Protein 5UCV (pdb70)

Secondary structure (DSSP, 8-state):
--STT-EEEEEESSGGG----SSEEEEEEBTTSSHHHHHHHHHT---EEEEE-TTS-EEEEPPPB--TTS-HHHHHHHHHHHHHHHHH-TTEEEEEEEEETTS---HHHHHHHHHHHTT---EEEEEE-GGGS-HHHHHHHHHHHHHHHGGGGGTS-EEEEE-BTTTTBSHHHHHHHHHHHHHHTT-/-TGGG-EEEEEES-GGG----SSEEEEEES-HHHHHHHHHHHH----EEEEE-GGG-EEEEPPP-SBTTB-GGGHHHHHHHHHHHHHH-TTEEEEEEEEETTS-S-HHHHHHHHHHHTT---EEEEEE-GGGS-HHHHHHHHHHHHHHHGGGGGT--EEEEE-BTTTTBSHHHHHHHHHHHHHHH-

Nearest PDB structures (foldseek):
  5ucv-assembly1_A  TM=1.005E+00  e=4.279E-42  Neisseria gonorrhoeae NCCP11945
  5ucv-assembly1_B  TM=9.666E-01  e=2.205E-35  Neisseria gonorrhoeae NCCP11945
  7szs-assembly1_A  TM=9.518E-01  e=2.396E-22  Klebsiella pneumoniae subsp. pneumoniae HS11286
  7szs-assembly1_B  TM=9.520E-01  e=2.396E-22  Klebsiella pneumoniae subsp. pneumoniae HS11286
  1svi-assembly1_A  TM=8.966E-01  e=8.972E-16  Bacillus subtilis

Solvent-accessible surface area: 17268 Å² total; per-residue (Å²): 104,26,0,43,83,16,56,118,110,41,51,14,78,114,50,101,83,36,31,138,9,88,37,0,0,0,0,0,0,93,41,127,3,17,22,75,58,0,7,69,23,8,6,93,101,90,84,1,29,0,33,67,2,88,71,33,6,17,0,0,20,0,18,26,6,13,25,96,105,58,87,69,78,67,83,57,121,37,12,108,20,2,0,67,4,0,121,110,38,190,27,4,6,0,0,3,0,0,3,15,1,87,95,32,15,66,54,26,3,8,92,0,0,49,33,1,42,114,51,38,98,27,0,0,0,0,0,4,40,0,50,116,30,62,151,121,92,10,111,113,22,40,39,29,2,113,57,16,3,33,20,8,68,116,52,6,122,34,39,18,7,26,0,0,20,124,136,131,56,23,46,106,58,2,14,158,27,1,14,56,25,6,111,81,40,132,88,94,40,1,68,99,19,50,119,120,47,60,20,94,116,26,101,91,33,52,135,8,85,36,0,0,0,0,0,1,86,42,26,73,10,3,48,49,0,6,96,11,7,28,173,137,50,71,2,37,0,31,70,8,68,119,34,9,22,0,0,12,0,8,0,0,2,151,67,44,16,97,95,104,75,40,77,106,24,5,32,67,0,0,50,11,0,20,67,39,191,25,5,5,0,0,3,0,8,6,33,1,96,102,36,21,94,66,19,2,66,35,0,0,34,0,0,29,15,45,23,97,27,0,0,0,0,0,8,72,0,42,128,30,60,146,120,90,6,111,124,20,40,61,100,2,99,164,112,8,57,95,26,81,90,102,7,127,32,34,12,5,23,1,0,24,134,142,125,49,22,51,111,54,2,15,154,24,0,13,58,26,7,110,91,47,103

CATH classification: 3.40.50.300

Foldseek 3Di:
DFQEQWAWDDKAADPVPDDPFQAEAEEEEAPPLCRVLVSCLLHVHCIKTWTQTPVRGIYIYHHHAPDVVDDPVVRVVSLVVLLCCLQDVPRHQEYEYRGALVDPDDPSSVSNCVSNLVVLHEYEYENEPLVVDDPVSSVVSVVVVCVVCVVSVVRHHYHYDYQYSVVSPPNVVVCVVVVVSVVVVVD/DFLLQWAWDDWDADPVPDDDFQAEAEEEEQDPVQSVLQSCLLNCLDTWTWIATPPRYIYIYHFYLHPPSHDPVCSVVVLVRLLQCLQDVPRHQEYEYEAALVDPDDPSSVSSCVSNLVVLHEYEYENEPLVVDDPVSSVVSLVVVVVVCVVSVVRYHYHYDYQYSVVSPDNVVVCVVVVVRVVVVD

InterPro domains:
  IPR006073 GTP binding domain [PF01926] (25-143)
  IPR019987 GTP-binding protein, ribosome biogenesis, YsxC [MF_00321] (12-196)
  IPR019987 GTP-binding protein, ribosome biogenesis, YsxC [TIGR03598] (7-191)
  IPR027417 P-loop containing nucleoside triphosphate hydrolase [G3DSA:3.40.50.300] (1-209)
  IPR027417 P-loop containing nucleoside triphosphate hydrolase [SSF52540] (2-194)
  IPR030393 EngB-type guanine nucleotide-binding (G) domain [PS51706] (22-198)
  IPR030393 EngB-type guanine nucleotide-binding (G) domain [cd01876] (25-196)

Radius of gyration: 23.29 Å; Cα contacts (8 Å, |Δi|>4): 694; chains: 2; bounding box: 54×40×67 Å

Sequence (373 aa):
NLFQNAKFFTTVNHLKDLPDTPLEIAFVGRRSNAGKSSAINTLTNHQHINFFELQNGNFMVDLPGYGYAQVPEAVRAHWVNLLLGDYLRHRKQLIGLVLIMDARHPLKELDIRMLDFFHTTGRPVHILLSKADKLSKNEQIKTLLSSQVKKLLKPYSDRQNNISVQLFSSLKKQGIDEANRTVGSWFDAADANLFQNAKFFTTVNHLKDLPDTPLEIAFVGRSSNAGKSSAINTLTNTQHINFFELQNGNFMMVDLPGYGYAQVPEAVRAHWVNLLGDYLRHRKQLIGLVLIMDARHPLKELDIIRMLDFFHTTGRPVHILLSKADKLSKNEQIKTLSSQVKKKLLKPYSDRQNISVQLFSSLKKQGIDEANRTVGSWFDAAD

Organism: Neisseria gonorrhoeae (strain NCCP11945) (NCBI:txid521006)

Structure (mmCIF, N/CA/C/O backbone):
data_5UCV
#
_entry.id   5UCV
#
_cell.length_a   52.110
_cell.length_b   68.440
_cell.length_c   126.890
_cell.angle_alpha   90.000
_cell.angle_beta   90.000
_cell.angle_gamma   90.000
#
_symmetry.space_group_name_H-M   'P 21 21 21'
#
loop_
_entity.id
_entity.type
_entity.pdbx_description
1 polymer 'Probable GTP-binding protein EngB'
2 non-polymer 'ACETATE ION'
3 non-polymer "GUANOSINE-5'-DIPHOSPHATE"
4 non-polymer 'CHLORIDE ION'
5 non-polymer 'PHOSPHATE ION'
6 non-polymer GLYCEROL
7 water water
#
loop_
_atom_site.group_PDB
_atom_site.id
_atom_site.type_symbol
_atom_site.label_atom_id
_atom_site.label_alt_id
_atom_site.label_comp_id
_atom_site.label_asym_id
_atom_site.label_entity_id
_atom_site.label_seq_id
_atom_site.pdbx_PDB_ins_code
_atom_site.Cartn_x
_atom_site.Cartn_y
_atom_site.Cartn_z
_atom_site.occupancy
_atom_site.B_iso_or_equiv
_atom_site.auth_seq_id
_atom_site.auth_comp_id
_atom_site.auth_asym_id
_atom_site.auth_atom_id
_atom_site.pdbx_PDB_model_num
ATOM 1 N N . ASN A 1 10 ? -2.995 -12.771 3.795 1.00 43.91 2 ASN A N 1
ATOM 2 C CA . ASN A 1 10 ? -3.239 -12.084 5.056 1.00 40.50 2 ASN A CA 1
ATOM 3 C C . ASN A 1 10 ? -3.404 -10.592 4.803 1.00 39.36 2 ASN A C 1
ATOM 4 O O . ASN A 1 10 ? -2.549 -9.962 4.177 1.00 35.70 2 ASN A O 1
ATOM 6 N N . LEU A 1 11 ? -4.510 -10.037 5.303 1.00 36.57 3 LEU A N 1
ATOM 7 C CA . LEU A 1 11 ? -4.815 -8.632 5.053 1.00 32.59 3 LEU A CA 1
ATOM 8 C C . LEU A 1 11 ? -3.674 -7.717 5.486 1.00 30.27 3 LEU A C 1
ATOM 9 O O . LEU A 1 11 ? -3.287 -6.804 4.749 1.00 27.77 3 LEU A O 1
ATOM 14 N N . PHE A 1 12 ? -3.115 -7.949 6.672 1.00 25.51 4 PHE A N 1
ATOM 15 C CA . PHE A 1 12 ? -2.173 -7.006 7.259 1.00 26.68 4 PHE A CA 1
ATOM 16 C C . PHE A 1 12 ? -0.727 -7.228 6.845 1.00 26.47 4 PHE A C 1
ATOM 17 O O . PHE A 1 12 ? 0.087 -6.309 6.999 1.00 26.51 4 PHE A O 1
ATOM 25 N N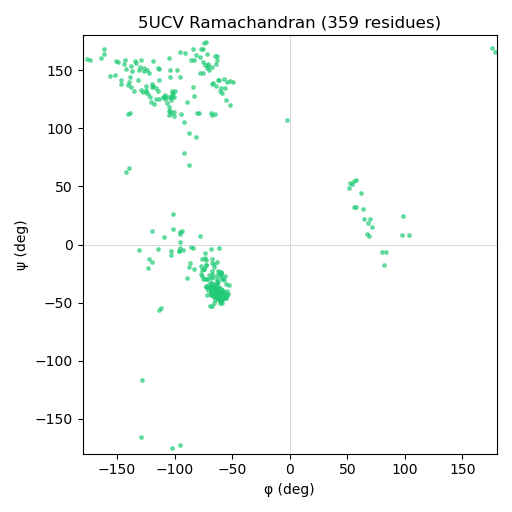 . GLN A 1 13 ? -0.384 -8.410 6.343 1.00 28.95 5 GLN A N 1
ATOM 26 C CA . GLN A 1 13 ? 1.007 -8.708 6.029 1.00 33.40 5 GLN A CA 1
ATOM 27 C C . GLN A 1 13 ? 1.575 -7.678 5.057 1.00 33.99 5 GLN A C 1
ATOM 28 O O . GLN A 1 13 ? 0.931 -7.313 4.069 1.00 32.87 5 GLN A O 1
ATOM 30 N N . ASN A 1 14 ? 2.781 -7.199 5.357 1.00 32.23 6 ASN A N 1
ATOM 31 C CA . ASN A 1 14 ? 3.545 -6.317 4.476 1.00 28.60 6 ASN A CA 1
ATOM 32 C C . ASN A 1 14 ? 2.860 -4.971 4.257 1.00 29.01 6 ASN A C 1
ATOM 33 O O . ASN A 1 14 ? 3.121 -4.303 3.255 1.00 36.62 6 ASN A O 1
ATOM 35 N N . ALA A 1 15 ? 1.974 -4.564 5.163 1.00 28.26 7 ALA A N 1
ATOM 36 C CA . ALA A 1 15 ? 1.485 -3.189 5.136 1.00 25.51 7 ALA A CA 1
ATOM 37 C C . ALA A 1 15 ? 2.665 -2.227 5.229 1.00 32.69 7 ALA A C 1
ATOM 38 O O . ALA A 1 15 ? 3.648 -2.494 5.925 1.00 37.18 7 ALA A O 1
ATOM 40 N N . LYS A 1 16 ? 2.585 -1.110 4.510 1.00 34.67 8 LYS A N 1
ATOM 41 C CA . LYS A 1 16 ? 3.699 -0.174 4.432 1.00 27.01 8 LYS A CA 1
ATOM 42 C C . LYS A 1 16 ? 3.285 1.185 4.981 1.00 31.17 8 LYS A C 1
ATOM 43 O O . LYS A 1 16 ? 2.186 1.674 4.693 1.00 26.81 8 LYS A O 1
ATOM 45 N N . PHE A 1 17 ? 4.166 1.786 5.784 1.00 28.51 9 PHE A N 1
ATOM 46 C CA . PHE A 1 17 ? 3.908 3.126 6.300 1.00 29.25 9 PHE A CA 1
ATOM 47 C C . PHE A 1 17 ? 3.754 4.110 5.152 1.00 26.85 9 PHE A C 1
ATOM 48 O O . PHE A 1 17 ? 4.557 4.124 4.215 1.00 24.70 9 PHE A O 1
ATOM 56 N N . PHE A 1 18 ? 2.726 4.953 5.237 1.00 25.36 10 PHE A N 1
ATOM 57 C CA . PHE A 1 18 ? 2.428 5.910 4.182 1.00 23.88 10 PHE A CA 1
ATOM 58 C C . PHE A 1 18 ? 2.637 7.349 4.641 1.00 25.73 10 PHE A C 1
ATOM 59 O O . PHE A 1 18 ? 3.436 8.070 4.034 1.00 25.31 10 PHE A O 1
ATOM 67 N N . THR A 1 19 ? 1.975 7.787 5.715 1.00 22.96 11 THR A N 1
ATOM 68 C CA . THR A 1 19 ? 2.162 9.167 6.150 1.00 28.69 11 THR A CA 1
ATOM 69 C C . THR A 1 19 ? 1.723 9.338 7.599 1.00 28.46 11 THR A C 1
ATOM 70 O O . THR A 1 19 ? 1.011 8.501 8.158 1.00 25.85 11 THR A O 1
ATOM 74 N N . THR A 1 20 ? 2.155 10.452 8.195 1.00 27.82 12 THR A N 1
ATOM 75 C CA . THR A 1 20 ? 1.814 10.803 9.571 1.00 27.78 12 THR A CA 1
ATOM 76 C C . THR A 1 20 ? 1.193 12.190 9.579 1.00 29.93 12 THR A C 1
ATOM 77 O O . THR A 1 20 ? 1.725 13.107 8.949 1.00 30.51 12 THR A O 1
ATOM 81 N N . VAL A 1 21 ? 0.070 12.349 10.280 1.00 28.16 13 VAL A N 1
ATOM 82 C CA . VAL A 1 21 ? -0.597 13.642 10.374 1.00 33.73 13 VAL A CA 1
ATOM 83 C C . VAL A 1 21 ? -0.906 13.954 11.833 1.00 33.83 13 VAL A C 1
ATOM 84 O O . VAL A 1 21 ? -1.129 13.056 12.651 1.00 30.97 13 VAL A O 1
ATOM 88 N N . ASN A 1 22 ? -0.918 15.249 12.155 1.00 32.51 14 ASN A N 1
ATOM 89 C CA . ASN A 1 22 ? -1.168 15.713 13.514 1.00 38.76 14 ASN A CA 1
ATOM 90 C C . ASN A 1 22 ? -2.467 16.494 13.647 1.00 42.24 14 ASN A C 1
ATOM 91 O O . ASN A 1 22 ? -2.819 16.903 14.759 1.00 44.19 14 ASN A O 1
ATOM 96 N N . HIS A 1 23 ? -3.175 16.729 12.547 1.00 41.37 15 HIS A N 1
ATOM 97 C CA . HIS A 1 23 ? -4.405 17.504 12.544 1.00 41.60 15 HIS A CA 1
ATOM 98 C C . HIS A 1 23 ? -5.407 16.816 11.633 1.00 41.82 15 HIS A C 1
ATOM 99 O O . HIS A 1 23 ? -5.034 16.266 10.595 1.00 43.05 15 HIS A O 1
ATOM 106 N N . LEU A 1 24 ? -6.688 16.869 12.012 1.00 33.36 16 LEU A N 1
ATOM 107 C CA . LEU A 1 24 ? -7.706 16.215 11.190 1.00 33.90 16 LEU A CA 1
ATOM 108 C C . LEU A 1 24 ? -7.876 16.913 9.845 1.00 33.64 16 LEU A C 1
ATOM 109 O O . LEU A 1 24 ? -8.288 16.277 8.864 1.00 33.64 16 LEU A O 1
ATOM 114 N N . LYS A 1 25 ? -7.541 18.204 9.774 1.00 29.94 17 LYS A N 1
ATOM 115 C CA . LYS A 1 25 ? -7.637 18.937 8.516 1.00 34.91 17 LYS A CA 1
ATOM 116 C C . LYS A 1 25 ? -6.724 18.362 7.438 1.00 31.33 17 LYS A C 1
ATOM 117 O O . LYS A 1 25 ? -6.984 18.561 6.245 1.00 35.46 17 LYS A O 1
ATOM 119 N N . ASP A 1 26 ? -5.670 17.652 7.827 1.00 27.68 18 ASP A N 1
ATOM 120 C CA . ASP A 1 26 ? -4.649 17.184 6.900 1.00 34.36 18 ASP A CA 1
ATOM 121 C C . ASP A 1 26 ? -4.801 15.720 6.531 1.00 28.94 18 ASP A C 1
ATOM 122 O O . ASP A 1 26 ? -3.860 15.137 5.989 1.00 30.36 18 ASP A O 1
ATOM 127 N N . LEU A 1 27 ? -5.940 15.105 6.839 1.00 25.53 19 LEU A N 1
ATOM 128 C CA . LEU A 1 27 ? -6.126 13.693 6.535 1.00 20.16 19 LEU A CA 1
ATOM 129 C C . LEU A 1 27 ? -6.096 13.460 5.026 1.00 18.97 19 LEU A C 1
ATOM 130 O O . LEU A 1 27 ? -6.697 14.222 4.266 1.00 21.78 19 LEU A O 1
ATOM 135 N N . PRO A 1 28 ? -5.405 12.424 4.562 1.00 19.41 20 PRO A N 1
ATOM 136 C CA . PRO A 1 28 ? -5.458 12.078 3.138 1.00 20.36 20 PRO A CA 1
ATOM 137 C C . PRO A 1 28 ? -6.838 11.579 2.740 1.00 19.32 20 PRO A C 1
ATOM 138 O O . PRO A 1 28 ? -7.578 11.010 3.545 1.00 19.45 20 PRO A O 1
ATOM 142 N N . ASP A 1 29 ? -7.168 11.767 1.465 1.00 19.26 21 ASP A N 1
ATOM 143 C CA . ASP A 1 29 ? -8.473 11.363 0.943 1.00 19.13 21 ASP A CA 1
ATOM 144 C C . ASP A 1 29 ? -8.424 9.903 0.472 1.00 18.73 21 ASP A C 1
ATOM 145 O O . ASP A 1 29 ? -8.522 9.593 -0.714 1.00 22.95 21 ASP A O 1
ATOM 150 N N . THR A 1 30 ? -8.281 8.996 1.446 1.00 17.51 22 THR A N 1
ATOM 151 C CA . THR A 1 30 ? -8.116 7.578 1.155 1.00 17.33 22 THR A CA 1
ATOM 152 C C . THR A 1 30 ? -9.420 6.967 0.632 1.00 19.43 22 THR A C 1
ATOM 153 O O . THR A 1 30 ? -10.509 7.443 0.956 1.00 19.03 22 THR A O 1
ATOM 157 N N . PRO A 1 31 ? -9.335 5.885 -0.166 1.00 19.29 23 PRO A N 1
ATOM 158 C CA . PRO A 1 31 ? -10.558 5.230 -0.669 1.00 21.70 23 PRO A CA 1
ATOM 159 C C . PRO A 1 31 ? -11.400 4.589 0.424 1.00 21.05 23 PRO A C 1
ATOM 160 O O . PRO A 1 31 ? -12.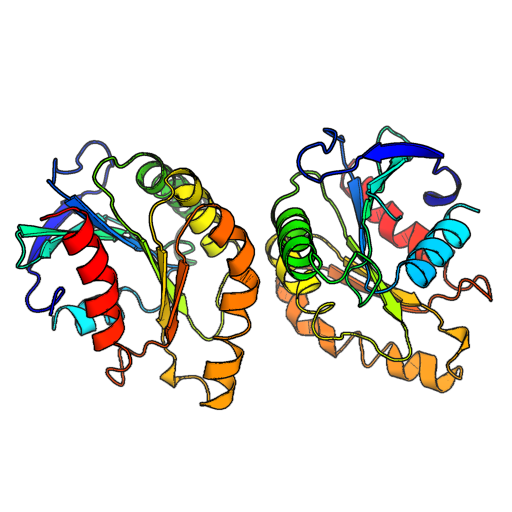613 4.808 0.504 1.00 19.19 23 PRO A O 1
ATOM 164 N N . LEU A 1 32 ? -10.748 3.778 1.256 1.00 17.02 24 LEU A N 1
ATOM 165 C CA . LEU A 1 32 ? -11.361 3.029 2.345 1.00 19.94 24 LEU A CA 1
ATOM 166 C C . LEU A 1 32 ? -10.289 2.839 3.402 1.00 17.01 24 LEU A C 1
ATOM 167 O O . LEU A 1 32 ? -9.108 2.704 3.070 1.00 15.41 24 LEU A O 1
ATOM 172 N N . GLU A 1 33 ? -10.696 2.839 4.672 1.00 14.08 25 GLU A N 1
ATOM 173 C CA . GLU A 1 33 ? -9.738 2.583 5.734 1.00 15.61 25 GLU A CA 1
ATOM 174 C C . GLU A 1 33 ? -10.431 1.934 6.927 1.00 14.05 25 GLU A C 1
ATOM 175 O O . GLU A 1 33 ? -11.655 2.007 7.092 1.00 12.79 25 GLU A O 1
ATOM 181 N N . ILE A 1 34 ? -9.622 1.260 7.740 1.00 12.22 26 ILE A N 1
ATOM 182 C CA . ILE A 1 34 ? -10.028 0.802 9.059 1.00 13.79 26 ILE A CA 1
ATOM 183 C C . ILE A 1 34 ? -9.098 1.483 10.050 1.00 14.11 26 ILE A C 1
ATOM 184 O O . ILE A 1 34 ? -8.001 1.918 9.701 1.00 12.60 26 ILE A O 1
ATOM 189 N N . ALA A 1 35 ? -9.544 1.589 11.292 1.00 10.60 27 ALA A N 1
ATOM 190 C CA . ALA A 1 35 ? -8.779 2.305 12.303 1.00 11.21 27 ALA A CA 1
ATOM 191 C C . ALA A 1 35 ? -8.481 1.381 13.473 1.00 11.28 27 ALA A C 1
ATOM 192 O O . ALA A 1 35 ? -9.269 0.478 13.771 1.00 10.19 27 ALA A O 1
ATOM 194 N N . PHE A 1 36 ? -7.320 1.601 14.103 1.00 11.78 28 PHE A N 1
ATOM 195 C CA . PHE A 1 36 ? -6.905 0.959 15.354 1.00 12.85 28 PHE A CA 1
ATOM 196 C C . PHE A 1 36 ? -6.920 2.001 16.460 1.00 12.39 28 PHE A C 1
ATOM 197 O O . PHE A 1 36 ? -6.280 3.053 16.324 1.00 14.91 28 PHE A O 1
ATOM 205 N N . VAL A 1 37 ? -7.621 1.717 17.558 1.00 15.09 29 VAL A N 1
ATOM 206 C CA . VAL A 1 37 ? -7.615 2.610 18.713 1.00 12.47 29 VAL A CA 1
ATOM 207 C C . VAL A 1 37 ? -7.404 1.786 19.971 1.00 12.28 29 VAL A C 1
ATOM 208 O O . VAL A 1 37 ? -7.693 0.586 20.020 1.00 11.17 29 VAL A O 1
ATOM 212 N N . GLY A 1 38 ? -6.898 2.445 21.003 1.00 12.20 30 GLY A N 1
ATOM 213 C CA . GLY A 1 38 ? -6.819 1.790 22.290 1.00 12.74 30 GLY A CA 1
ATOM 214 C C . GLY A 1 38 ? -6.186 2.702 23.309 1.00 14.99 30 GLY A C 1
ATOM 215 O O . GLY A 1 38 ? -5.590 3.730 22.975 1.00 14.48 30 GLY A O 1
ATOM 216 N N . ARG A 1 39 ? -6.340 2.312 24.568 1.00 14.65 31 ARG A N 1
ATOM 217 C CA A ARG A 1 39 ? -5.717 3.047 25.658 0.55 16.19 31 ARG A CA 1
ATOM 218 C CA B ARG A 1 39 ? -5.717 3.035 25.666 0.45 16.19 31 ARG A CA 1
ATOM 219 C C . ARG A 1 39 ? -4.201 2.922 25.561 1.00 22.86 31 ARG A C 1
ATOM 220 O O . ARG A 1 39 ? -3.663 1.921 25.067 1.00 18.56 31 ARG A O 1
ATOM 235 N N . SER A 1 40 ? -3.505 3.963 26.012 1.00 19.00 32 SER A N 1
ATOM 236 C CA . SER A 1 40 ? -2.055 3.876 26.067 1.00 21.37 32 SER A CA 1
ATOM 237 C C . SER A 1 40 ? -1.647 2.643 26.862 1.00 20.02 32 SER A C 1
ATOM 238 O O . SER A 1 40 ? -2.281 2.291 27.860 1.00 23.90 32 SER A O 1
ATOM 241 N N . ASN A 1 41 ? -0.614 1.958 26.376 1.00 26.08 33 ASN A N 1
ATOM 242 C CA . ASN A 1 41 ? -0.079 0.741 26.981 1.00 27.59 33 ASN A CA 1
ATOM 243 C C . ASN A 1 41 ? -1.035 -0.447 26.890 1.00 20.93 33 ASN A C 1
ATOM 244 O O . ASN A 1 41 ? -0.868 -1.424 27.622 1.00 28.13 33 ASN A O 1
ATOM 249 N N . ALA A 1 42 ? -2.031 -0.398 25.995 1.00 18.50 34 ALA A N 1
ATOM 250 C CA . ALA A 1 42 ? -2.853 -1.577 25.737 1.00 22.51 34 ALA A CA 1
ATOM 251 C C . ALA A 1 42 ? -2.105 -2.640 24.944 1.00 21.93 34 ALA A C 1
ATOM 252 O O . ALA A 1 42 ? -2.535 -3.796 24.938 1.00 25.41 34 ALA A O 1
ATOM 254 N N . GLY A 1 43 ? -1.002 -2.278 24.296 1.00 18.80 35 GLY A N 1
ATOM 255 C CA . GLY A 1 43 ? -0.322 -3.157 23.362 1.00 20.72 35 GLY A CA 1
ATOM 256 C C . GLY A 1 43 ? -0.647 -2.911 21.901 1.00 21.52 35 GLY A C 1
ATOM 257 O O . GLY A 1 43 ? -0.485 -3.825 21.087 1.00 19.56 35 GLY A O 1
ATOM 258 N N . LYS A 1 44 ? -1.078 -1.702 21.537 1.00 16.81 36 LYS A N 1
ATOM 259 C CA . LYS A 1 44 ? -1.512 -1.464 20.163 1.00 14.85 36 LYS A CA 1
ATOM 260 C C . LYS A 1 44 ? -0.334 -1.450 19.191 1.00 16.60 36 LYS A C 1
ATOM 261 O O . LYS A 1 44 ? -0.423 -2.005 18.087 1.00 18.09 36 LYS A O 1
ATOM 267 N N . SER A 1 45 ? 0.767 -0.798 19.564 1.00 17.90 37 SER A N 1
ATOM 268 C CA . SER A 1 45 ? 1.936 -0.778 18.689 1.00 19.59 37 SER A CA 1
ATOM 269 C C . SER A 1 45 ? 2.477 -2.188 18.472 1.00 23.53 37 SER A C 1
ATOM 270 O O . SER A 1 45 ? 2.818 -2.571 17.343 1.00 19.91 37 SER A O 1
ATOM 273 N N . SER A 1 46 ? 2.556 -2.973 19.543 1.00 19.90 38 SER A N 1
ATOM 274 C CA . SER A 1 46 ? 3.015 -4.352 19.414 1.00 22.91 38 SER A CA 1
ATOM 275 C C . SER A 1 46 ? 2.081 -5.160 18.524 1.00 20.02 38 SER A C 1
ATOM 276 O O . SER A 1 46 ? 2.539 -5.949 17.690 1.00 23.65 38 SER A O 1
ATOM 279 N N . ALA A 1 47 ? 0.764 -4.978 18.691 1.00 19.68 39 ALA A N 1
ATOM 280 C CA . ALA A 1 47 ? -0.203 -5.704 17.873 1.00 18.24 39 ALA A CA 1
ATOM 281 C C . ALA A 1 47 ? -0.050 -5.362 16.393 1.00 19.50 39 ALA A C 1
ATOM 282 O O . ALA A 1 47 ? -0.087 -6.253 15.536 1.00 21.21 39 ALA A O 1
ATOM 284 N N . ILE A 1 48 ? 0.118 -4.076 16.072 1.00 17.66 40 ILE A N 1
ATOM 285 C CA . ILE A 1 48 ? 0.319 -3.686 14.677 1.00 19.60 40 ILE A CA 1
ATOM 286 C C . ILE A 1 48 ? 1.608 -4.288 14.129 1.00 25.37 40 ILE A C 1
ATOM 287 O O . ILE A 1 48 ? 1.639 -4.802 13.002 1.00 23.36 40 ILE A O 1
ATOM 292 N N . ASN A 1 49 ? 2.688 -4.248 14.912 1.00 19.82 41 ASN A N 1
ATOM 293 C CA . ASN A 1 49 ? 3.938 -4.838 14.438 1.00 26.13 41 ASN A CA 1
ATOM 294 C C . ASN A 1 49 ? 3.767 -6.329 14.186 1.00 23.69 41 ASN A C 1
ATOM 295 O O . ASN A 1 49 ? 4.275 -6.866 13.195 1.00 26.89 41 ASN A O 1
ATOM 300 N N . THR A 1 50 ? 3.030 -7.006 15.066 1.00 24.45 42 THR A N 1
ATOM 301 C CA . THR A 1 50 ? 2.801 -8.440 14.914 1.00 26.30 42 THR A CA 1
ATOM 302 C C . THR A 1 50 ? 1.997 -8.733 13.654 1.00 26.23 42 THR A C 1
ATOM 303 O O . THR A 1 50 ? 2.373 -9.591 12.844 1.00 29.94 42 THR A O 1
ATOM 307 N N . LEU A 1 51 ? 0.909 -7.994 13.454 1.00 23.39 43 LEU A N 1
ATOM 308 C CA . LEU A 1 51 ? 0.031 -8.205 12.307 1.00 20.72 43 LEU A CA 1
ATOM 309 C C . LEU A 1 51 ? 0.728 -7.877 10.993 1.00 21.77 43 LEU A C 1
ATOM 310 O O . LEU A 1 51 ? 0.542 -8.581 9.995 1.00 28.25 43 LEU A O 1
ATOM 315 N N . THR A 1 52 ? 1.523 -6.813 10.965 1.00 22.82 44 THR A N 1
ATOM 316 C CA . THR A 1 52 ? 2.151 -6.376 9.725 1.00 24.88 44 THR A CA 1
ATOM 317 C C . THR A 1 52 ? 3.539 -6.963 9.517 1.00 37.95 44 THR A C 1
ATOM 318 O O . THR A 1 52 ? 4.125 -6.742 8.454 1.00 44.32 44 THR A O 1
ATOM 322 N N . ASN A 1 53 ? 4.066 -7.702 10.497 1.00 43.60 45 ASN A N 1
ATOM 323 C CA . ASN A 1 53 ? 5.428 -8.245 10.454 1.00 49.18 45 ASN A CA 1
ATOM 324 C C . ASN A 1 53 ? 6.469 -7.129 10.380 1.00 54.56 45 ASN A C 1
ATOM 325 O O . ASN A 1 53 ? 7.432 -7.202 9.614 1.00 58.62 45 ASN A O 1
ATOM 327 N N . HIS A 1 54 ? 6.278 -6.091 11.190 1.00 56.72 46 HIS A N 1
ATOM 328 C CA . HIS A 1 54 ? 7.199 -4.957 11.237 1.00 64.60 46 HIS A CA 1
ATOM 329 C C . HIS A 1 54 ? 7.642 -4.667 12.672 1.00 70.57 46 HIS A C 1
ATOM 330 O O . HIS A 1 54 ? 8.758 -4.198 12.910 1.00 76.71 46 HIS A O 1
ATOM 332 N N . GLN A 1 68 ? 1.963 13.445 20.030 1.00 60.18 60 GLN A N 1
ATOM 333 C CA . GLN A 1 68 ? 1.074 12.411 19.508 1.00 51.66 60 GLN A CA 1
ATOM 334 C C . GLN A 1 68 ? 0.699 12.703 18.058 1.00 51.94 60 GLN A C 1
ATOM 335 O O . GLN A 1 68 ? 0.634 1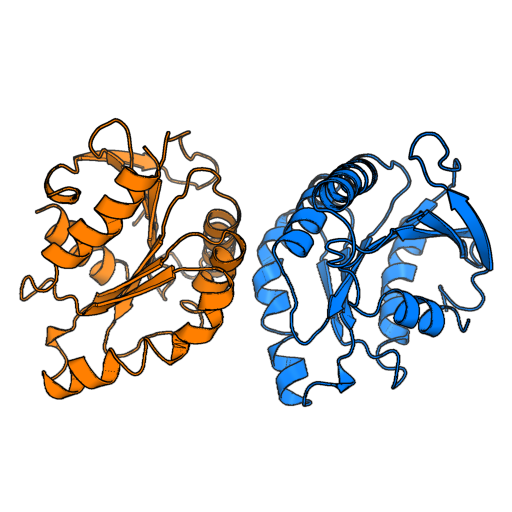3.861 17.648 1.00 52.48 60 GLN A O 1
ATOM 337 N N . HIS A 1 69 ? 0.452 11.650 17.283 1.00 51.61 61 HIS A N 1
ATOM 338 C CA . HIS A 1 69 ? 0.146 11.815 15.868 1.00 49.86 61 HIS A CA 1
ATOM 339 C C . HIS A 1 69 ? -0.527 10.554 15.338 1.00 41.29 61 HIS A C 1
ATOM 340 O O . HIS A 1 69 ? -0.546 9.505 15.989 1.00 34.61 61 HIS A O 1
ATOM 347 N N . ILE A 1 70 ? -1.066 10.678 14.129 1.00 25.34 62 ILE A N 1
ATOM 348 C CA . ILE A 1 70 ? -1.864 9.652 13.472 1.00 23.32 62 ILE A CA 1
ATOM 349 C C . ILE A 1 70 ? -1.049 9.055 12.334 1.00 24.93 62 ILE A C 1
ATOM 350 O O . ILE A 1 70 ? -0.589 9.784 11.450 1.00 23.81 62 ILE A O 1
ATOM 355 N N . ASN A 1 71 ? -0.892 7.735 12.332 1.00 22.19 63 ASN A N 1
ATOM 356 C CA . ASN A 1 71 ? -0.096 7.059 11.313 1.00 20.90 63 ASN A CA 1
ATOM 357 C C . ASN A 1 71 ? -0.982 6.288 10.344 1.00 21.38 63 ASN A C 1
ATOM 358 O O . ASN A 1 71 ? -1.834 5.495 10.757 1.00 18.57 63 ASN A O 1
ATOM 363 N N . PHE A 1 72 ? -0.765 6.527 9.055 1.00 17.19 64 PHE A N 1
ATOM 364 C CA . PHE A 1 72 ? -1.443 5.822 7.975 1.00 16.36 64 PHE A CA 1
ATOM 365 C C . PHE A 1 72 ? -0.518 4.775 7.376 1.00 20.28 64 PHE A C 1
ATOM 366 O O . PHE A 1 72 ? 0.632 5.083 7.039 1.00 25.55 64 PHE A O 1
ATOM 374 N N . PHE A 1 73 ? -1.041 3.558 7.204 1.00 20.11 65 PHE A N 1
ATOM 375 C CA . PHE A 1 73 ? -0.351 2.460 6.544 1.00 17.28 65 PHE A CA 1
ATOM 376 C C . PHE A 1 73 ? -1.157 2.016 5.336 1.00 21.49 65 PHE A C 1
ATOM 377 O O . PHE A 1 73 ? -2.378 1.852 5.423 1.00 22.24 65 PHE A O 1
ATOM 385 N N . GLU A 1 74 ? -0.480 1.788 4.216 1.00 18.91 66 GLU A N 1
ATOM 386 C CA . GLU A 1 74 ? -1.152 1.267 3.033 1.00 19.48 66 GLU A CA 1
ATOM 387 C C . GLU A 1 74 ? -1.132 -0.259 3.076 1.00 24.15 66 GLU A C 1
ATOM 388 O O . GLU A 1 74 ? -0.061 -0.874 3.152 1.00 23.58 66 GLU A O 1
ATOM 394 N N . LEU A 1 75 ? -2.313 -0.866 3.027 1.00 21.66 67 LEU A N 1
ATOM 395 C CA . LEU A 1 75 ? -2.407 -2.317 2.962 1.00 21.07 67 LEU A CA 1
ATOM 396 C C . LEU A 1 75 ? -2.109 -2.798 1.544 1.00 28.18 67 LEU A C 1
ATOM 397 O O . LEU A 1 75 ? -2.185 -2.038 0.575 1.00 23.90 67 LEU A O 1
ATOM 402 N N . GLN A 1 76 ? -1.781 -4.087 1.424 1.00 28.07 68 GLN A N 1
ATOM 403 C CA . GLN A 1 76 ? -1.517 -4.635 0.099 1.00 28.65 68 GLN A CA 1
ATOM 404 C C . GLN A 1 76 ? -2.724 -4.477 -0.818 1.00 32.33 68 GLN A C 1
ATOM 405 O O . GLN A 1 76 ? -2.561 -4.325 -2.034 1.00 32.46 68 GLN A O 1
ATOM 407 N N . ASN A 1 77 ? -3.936 -4.471 -0.263 1.00 28.29 69 ASN A N 1
ATOM 408 C CA . ASN A 1 77 ? -5.124 -4.351 -1.099 1.00 33.55 69 ASN A CA 1
ATOM 409 C C . ASN A 1 77 ? -5.385 -2.918 -1.560 1.00 29.17 69 ASN A C 1
ATOM 410 O O . ASN A 1 77 ? -6.429 -2.668 -2.169 1.00 31.72 69 ASN A O 1
ATOM 415 N N . GLY A 1 78 ? -4.461 -1.987 -1.301 1.00 27.36 70 GLY A N 1
ATOM 416 C CA . GLY A 1 78 ? -4.592 -0.606 -1.735 1.00 26.95 70 GLY A CA 1
ATOM 417 C C . GLY A 1 78 ? -5.411 0.282 -0.824 1.00 25.53 70 GLY A C 1
ATOM 418 O O . GLY A 1 78 ? -5.489 1.496 -1.064 1.00 25.57 70 GLY A O 1
ATOM 419 N N . ASN A 1 79 ? -6.035 -0.275 0.204 1.00 21.39 71 ASN A N 1
ATOM 420 C CA . ASN A 1 79 ? -6.755 0.508 1.185 1.00 22.15 71 ASN A CA 1
ATOM 421 C C . ASN A 1 79 ? -5.824 0.771 2.365 1.00 20.12 71 ASN A C 1
ATOM 422 O O . ASN A 1 79 ? -4.625 0.477 2.310 1.00 18.12 71 ASN A O 1
ATOM 427 N N . PHE A 1 80 ? -6.352 1.350 3.436 1.00 17.57 72 PHE A N 1
ATOM 428 C CA . PHE A 1 80 ? -5.486 1.889 4.472 1.00 15.26 72 PHE A CA 1
ATOM 429 C C . PHE A 1 80 ? -5.890 1.409 5.853 1.00 17.54 72 PHE A C 1
ATOM 430 O O . PHE A 1 80 ? -7.048 1.072 6.104 1.00 14.59 72 PHE A O 1
ATOM 438 N N . MET A 1 81 ? -4.889 1.365 6.729 1.00 18.00 73 MET A N 1
ATOM 439 C CA . MET A 1 81 ? -5.046 1.145 8.160 1.00 15.13 73 MET A CA 1
ATOM 440 C C . MET A 1 81 ? -4.564 2.407 8.862 1.00 12.90 73 MET A C 1
ATOM 441 O O . MET A 1 81 ? -3.518 2.954 8.498 1.00 16.36 73 MET A O 1
ATOM 446 N N . VAL A 1 82 ? -5.331 2.877 9.839 1.00 12.11 74 VAL A N 1
ATOM 447 C CA . VAL A 1 82 ? -5.063 4.144 10.526 1.00 14.19 74 VAL A CA 1
ATOM 448 C C . VAL A 1 82 ? -4.808 3.828 11.988 1.00 19.72 74 VAL A C 1
ATOM 449 O O . VAL A 1 82 ? -5.679 3.265 12.661 1.00 17.77 74 VAL A O 1
ATOM 453 N N . ASP A 1 83 ? -3.627 4.193 12.477 1.00 15.39 75 ASP A N 1
ATOM 454 C CA . ASP A 1 83 ? -3.250 3.976 13.873 1.00 14.41 75 ASP A CA 1
ATOM 455 C C . ASP A 1 83 ? -3.422 5.296 14.617 1.00 14.49 75 ASP A C 1
ATOM 456 O O . ASP A 1 83 ? -2.676 6.251 14.377 1.00 18.29 75 ASP A O 1
ATOM 461 N N . LEU A 1 84 ? -4.408 5.352 15.503 1.00 15.30 76 LEU A N 1
ATOM 462 C CA . LEU A 1 84 ? -4.656 6.595 16.223 1.00 13.01 76 LEU A CA 1
ATOM 463 C C . LEU A 1 84 ? -3.950 6.572 17.574 1.00 21.92 76 LEU A C 1
ATOM 464 O O . LEU A 1 84 ? -3.828 5.508 18.193 1.00 15.96 76 LEU A O 1
ATOM 469 N N . PRO A 1 85 ? -3.441 7.715 18.030 1.00 22.11 77 PRO A N 1
ATOM 470 C CA . PRO A 1 85 ? -2.627 7.717 19.251 1.00 20.20 77 PRO A CA 1
ATOM 471 C C . PRO A 1 85 ? -3.428 7.221 20.448 1.00 13.92 77 PRO A C 1
ATOM 472 O O . PRO A 1 85 ? -4.623 7.505 20.592 1.00 15.22 77 PRO A O 1
ATOM 476 N N . GLY A 1 86 ? -2.756 6.451 21.299 1.00 16.17 78 GLY A N 1
ATOM 477 C CA . GLY A 1 86 ? -3.439 5.872 22.445 1.00 17.07 78 GLY A CA 1
ATOM 478 C C . GLY A 1 86 ? -3.956 6.953 23.377 1.00 18.57 78 GLY A C 1
ATOM 479 O O . GLY A 1 86 ? -3.308 7.978 23.592 1.00 19.86 78 GLY A O 1
ATOM 480 N N . TYR A 1 87 ? -5.141 6.719 23.930 1.00 13.70 79 TYR A N 1
ATOM 481 C CA . TYR A 1 87 ? -5.770 7.664 24.839 1.00 19.55 79 TYR A CA 1
ATOM 482 C C . TYR A 1 87 ? -5.478 7.294 26.288 1.00 20.77 79 TYR A C 1
ATOM 483 O O . TYR A 1 87 ? -5.007 6.198 26.602 1.00 18.34 79 TYR A O 1
ATOM 492 N N . GLY A 1 88 ? -5.744 8.249 27.179 1.00 19.05 80 GLY A N 1
ATOM 493 C CA . GLY A 1 88 ? -5.508 8.047 28.593 1.00 19.48 80 GLY A CA 1
ATOM 494 C C . GLY A 1 88 ? -4.057 7.975 29.015 1.00 26.91 80 GLY A C 1
ATOM 495 O O . GLY A 1 88 ? -3.761 7.415 30.072 1.00 30.29 80 GLY A O 1
ATOM 496 N N . TYR A 1 89 ? -3.136 8.520 28.223 1.00 25.40 81 TYR A N 1
ATOM 497 C CA . TYR A 1 89 ? -1.712 8.414 28.537 1.00 27.54 81 TYR A CA 1
ATOM 498 C C . TYR A 1 89 ? -1.414 9.234 29.786 1.00 27.31 81 TYR A C 1
ATOM 499 O O . TYR A 1 89 ? -1.501 10.467 29.763 1.00 27.16 81 TYR A O 1
ATOM 501 N N . ALA A 1 90 ? -1.051 8.551 30.877 1.00 29.03 82 ALA A N 1
ATOM 502 C CA . ALA A 1 90 ? -0.882 9.218 32.166 1.00 33.96 82 ALA A CA 1
ATOM 503 C C . ALA A 1 90 ? 0.274 10.211 32.182 1.00 32.47 82 ALA A C 1
ATOM 504 O O . ALA A 1 90 ? 0.301 11.094 33.049 1.00 35.65 82 ALA A O 1
ATOM 506 N N . GLN A 1 91 ? 1.219 10.104 31.248 1.00 28.02 83 GLN A N 1
ATOM 507 C CA . GLN A 1 91 ? 2.395 10.963 31.282 1.00 35.17 83 GLN A CA 1
ATOM 508 C C . GLN A 1 91 ? 2.118 12.379 30.785 1.00 33.04 83 GLN A C 1
ATOM 509 O O . GLN A 1 91 ? 2.906 13.283 31.081 1.00 25.30 83 GLN A O 1
ATOM 511 N N . VAL A 1 92 ? 1.033 12.603 30.046 1.00 30.22 84 VAL A N 1
ATOM 512 C CA . VAL A 1 92 ? 0.805 13.928 29.467 1.00 27.08 84 VAL A CA 1
ATOM 513 C C . VAL A 1 92 ? -0.288 14.659 30.243 1.00 26.08 84 VAL A C 1
ATOM 514 O O . VAL A 1 92 ? -1.072 14.023 30.965 1.00 26.80 84 VAL A O 1
ATOM 518 N N . PRO A 1 93 ? -0.360 15.985 30.140 1.00 21.94 85 PRO A N 1
ATOM 519 C CA . PRO A 1 93 ? -1.312 16.747 30.959 1.00 27.40 85 PRO A CA 1
ATOM 520 C C . PRO A 1 93 ? -2.750 16.402 30.622 1.00 23.96 85 PRO A C 1
ATOM 521 O O . PRO A 1 93 ? -3.072 15.983 29.512 1.00 21.73 85 PRO A O 1
ATOM 525 N N . GLU A 1 94 ? -3.622 16.618 31.612 1.00 27.14 86 GLU A N 1
ATOM 526 C CA . GLU A 1 94 ? -5.041 16.339 31.435 1.00 23.00 86 GLU A CA 1
ATOM 527 C C . GLU A 1 94 ? -5.606 17.058 30.217 1.00 24.85 86 GLU A C 1
ATOM 528 O O . GLU A 1 94 ? -6.394 16.481 29.460 1.00 25.56 86 GLU A O 1
ATOM 530 N N . ALA A 1 95 ? -5.193 18.309 29.994 1.00 24.93 87 ALA A N 1
ATOM 531 C CA . ALA A 1 95 ? -5.734 19.079 28.876 1.00 24.19 87 ALA A CA 1
ATOM 532 C C . ALA A 1 95 ? -5.330 18.483 27.531 1.00 23.15 87 ALA A C 1
ATOM 533 O O . ALA A 1 95 ? -6.112 18.503 26.574 1.00 23.34 87 ALA A O 1
ATOM 535 N N . VAL A 1 96 ? -4.118 17.937 27.433 1.00 27.22 88 VAL A N 1
ATOM 536 C CA . VAL A 1 96 ? -3.714 17.300 26.183 1.00 23.71 88 VAL A CA 1
ATOM 537 C C . VAL A 1 96 ? -4.471 15.986 25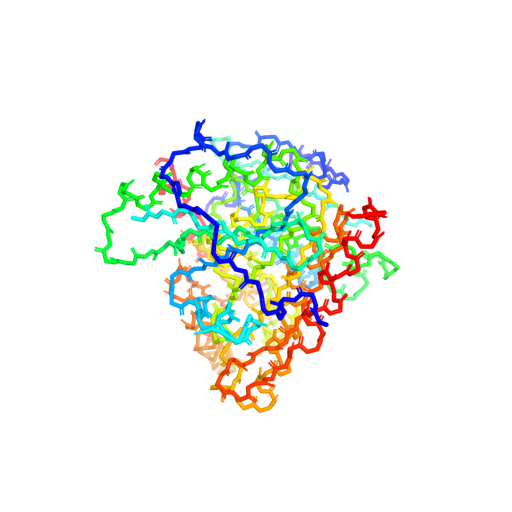.982 1.00 18.43 88 VAL A C 1
ATOM 538 O O . VAL A 1 96 ? -4.878 15.646 24.860 1.00 20.45 88 VAL A O 1
ATOM 542 N N . ARG A 1 97 ? -4.672 15.225 27.059 1.00 18.09 89 ARG A N 1
ATOM 543 C CA . ARG A 1 97 ? -5.448 13.993 26.948 1.00 16.75 89 ARG A CA 1
ATOM 544 C C . ARG A 1 97 ? -6.870 14.286 26.506 1.00 17.79 89 ARG A C 1
ATOM 545 O O . ARG A 1 97 ? -7.437 13.577 25.657 1.00 17.22 89 ARG A O 1
ATOM 553 N N . ALA A 1 98 ? -7.468 15.322 27.084 1.00 18.18 90 ALA A N 1
ATOM 554 C CA . ALA A 1 98 ? -8.848 15.646 26.744 1.00 21.99 90 ALA A CA 1
ATOM 555 C C . ALA A 1 98 ? -8.956 16.123 25.304 1.00 24.49 90 ALA A C 1
ATOM 556 O O . ALA A 1 98 ? -9.899 15.751 24.592 1.00 17.63 90 ALA A O 1
ATOM 558 N N . HIS A 1 99 ? -7.990 16.932 24.857 1.00 22.35 91 HIS A N 1
ATOM 559 C CA . HIS A 1 99 ? -7.968 17.372 23.465 1.00 22.60 91 HIS A CA 1
ATOM 560 C C . HIS A 1 99 ? -7.966 16.180 22.513 1.00 17.33 91 HIS A C 1
ATOM 561 O O . HIS A 1 99 ? -8.737 16.137 21.546 1.00 18.47 91 HIS A O 1
ATOM 568 N N . TRP A 1 100 ? -7.126 15.180 22.783 1.00 16.07 92 TRP A N 1
ATOM 569 C CA . TRP A 1 100 ? -7.075 14.053 21.857 1.00 17.02 92 TRP A CA 1
ATOM 570 C C . TRP A 1 100 ? -8.305 13.167 21.960 1.00 17.06 92 TRP A C 1
ATOM 571 O O . TRP A 1 100 ? -8.698 12.552 20.960 1.00 12.76 92 TRP A O 1
ATOM 582 N N . VAL A 1 101 ? -8.931 13.077 23.136 1.00 13.70 93 VAL A N 1
ATOM 583 C CA . VAL A 1 101 ? -10.209 12.365 23.194 1.00 15.82 93 VAL A CA 1
ATOM 584 C C . VAL A 1 101 ? -11.219 13.015 22.257 1.00 16.37 93 VAL A C 1
ATOM 585 O O . VAL A 1 101 ? -11.936 12.326 21.520 1.00 16.12 93 VAL A O 1
ATOM 589 N N . ASN A 1 102 ? -11.294 14.351 22.271 1.00 16.51 94 ASN A N 1
ATOM 590 C CA . ASN A 1 102 ? -12.226 15.059 21.392 1.00 18.83 94 ASN A CA 1
ATOM 591 C C . ASN A 1 102 ? -11.882 14.837 19.927 1.00 17.66 94 ASN A C 1
ATOM 592 O O . ASN A 1 102 ? -12.776 14.616 19.096 1.00 16.33 94 ASN A O 1
ATOM 597 N N . LEU A 1 103 ? -10.590 14.887 19.587 1.00 15.81 95 LEU A N 1
ATOM 598 C CA . LEU A 1 103 ? -10.195 14.697 18.190 1.00 15.11 95 LEU A CA 1
ATOM 599 C C . LEU A 1 103 ? -10.479 13.277 17.725 1.00 13.34 95 LEU A C 1
ATOM 600 O O . LEU A 1 103 ? -10.927 13.066 16.596 1.00 13.82 95 LEU A O 1
ATOM 602 N N . LEU A 1 104 ? -10.188 12.291 18.569 1.00 12.39 96 LEU A N 1
ATOM 603 C CA A LEU A 1 104 ? -10.514 10.911 18.229 0.61 14.06 96 LEU A CA 1
ATOM 604 C CA B LEU A 1 104 ? -10.516 10.910 18.237 0.39 14.07 96 LEU A CA 1
ATOM 605 C C . LEU A 1 104 ? -12.011 10.734 18.013 1.00 16.56 96 LEU A C 1
ATOM 606 O O . LEU A 1 104 ? -12.434 10.057 17.063 1.00 10.58 96 LEU A O 1
ATOM 615 N N . GLY A 1 105 ? -12.831 11.330 18.880 1.00 13.22 97 GLY A N 1
ATOM 616 C CA . GLY A 1 105 ? -14.269 11.197 18.720 1.00 19.56 97 GLY A CA 1
ATOM 617 C C . GLY A 1 105 ? -14.776 11.850 17.452 1.00 15.17 97 GLY A C 1
ATOM 618 O O . GLY A 1 105 ? -15.716 11.360 16.825 1.00 15.42 97 GLY A O 1
ATOM 619 N N . ASP A 1 106 ? -14.169 12.975 17.073 1.00 12.99 98 ASP A N 1
ATOM 620 C CA . ASP A 1 106 ? -14.492 13.641 15.818 1.00 14.14 98 ASP A CA 1
ATOM 621 C C . ASP A 1 106 ? -14.217 12.714 14.646 1.00 18.11 98 ASP A C 1
ATOM 622 O O . ASP A 1 106 ? -15.079 12.488 13.790 1.00 15.15 98 ASP A O 1
ATOM 627 N N . TYR A 1 107 ? -13.017 12.136 14.620 1.00 13.84 99 TYR A N 1
ATOM 628 C CA . TYR A 1 107 ? -12.644 11.205 13.562 1.00 15.31 99 TYR A CA 1
ATOM 629 C C . TYR A 1 107 ? -13.586 10.005 13.511 1.00 13.94 99 TYR A C 1
ATOM 630 O O . TYR A 1 107 ? -14.065 9.615 12.440 1.00 11.91 99 TYR A O 1
ATOM 639 N N . LEU A 1 108 ? -13.818 9.372 14.656 1.00 10.43 100 LEU A N 1
ATOM 640 C CA . LEU A 1 108 ? -14.630 8.161 14.668 1.00 8.84 100 LEU A CA 1
ATOM 641 C C . LEU A 1 108 ? -16.053 8.456 14.208 1.00 10.49 100 LEU A C 1
ATOM 642 O O . LEU A 1 108 ? -16.650 7.679 13.455 1.00 14.41 100 LEU A O 1
ATOM 647 N N . ARG A 1 109 ? -16.601 9.589 14.624 1.00 11.38 101 ARG A N 1
ATOM 648 C CA . ARG A 1 109 ? -17.988 9.883 14.294 1.00 13.83 101 ARG A CA 1
ATOM 649 C C . ARG A 1 109 ? -18.162 10.302 12.836 1.00 20.18 101 ARG A C 1
ATOM 650 O O . ARG A 1 109 ? -19.222 10.055 12.250 1.00 21.09 101 ARG A O 1
ATOM 658 N N . HIS A 1 110 ? -17.147 10.923 12.223 1.00 13.23 102 HIS A N 1
ATOM 659 C CA . HIS A 1 110 ? -17.354 11.655 10.973 1.00 13.77 102 HIS A CA 1
ATOM 660 C C . HIS A 1 110 ? -16.559 11.160 9.777 1.00 15.30 102 HIS A C 1
ATOM 661 O O . HIS A 1 110 ? -16.892 11.543 8.653 1.00 16.12 102 HIS A O 1
ATOM 668 N N . ARG A 1 111 ? -15.526 10.339 9.973 1.00 13.36 103 ARG A N 1
ATOM 669 C CA . ARG A 1 111 ? -14.688 9.900 8.860 1.00 10.99 103 ARG A CA 1
ATOM 670 C C . ARG A 1 111 ? -15.512 9.051 7.895 1.00 13.87 103 ARG A C 1
ATOM 671 O O . ARG A 1 111 ? -15.920 7.942 8.247 1.00 14.02 103 ARG A O 1
ATOM 679 N N . LYS A 1 112 ? -15.767 9.554 6.681 1.00 15.41 104 LYS A N 1
ATOM 680 C CA . LYS A 1 112 ? -16.738 8.882 5.817 1.00 17.56 104 LYS A CA 1
ATOM 681 C C . LYS A 1 112 ? -16.240 7.534 5.300 1.00 17.35 104 LYS A C 1
ATOM 682 O O . LYS A 1 112 ? -17.049 6.621 5.108 1.00 18.28 104 LYS A O 1
ATOM 688 N N . GLN A 1 113 ? -14.943 7.388 5.039 1.00 16.27 105 GLN A N 1
ATOM 689 C CA . GLN A 1 113 ? -14.435 6.155 4.435 1.00 17.54 105 GLN A CA 1
ATOM 690 C C . GLN A 1 113 ? -13.947 5.145 5.466 1.00 15.25 105 GLN A C 1
ATOM 691 O O . GLN A 1 113 ? -13.280 4.165 5.094 1.00 14.23 105 GLN A O 1
ATOM 697 N N . LEU A 1 114 ? -14.246 5.373 6.745 1.00 13.19 106 LEU A N 1
ATOM 698 C CA . LEU A 1 114 ? -13.896 4.456 7.823 1.00 11.33 106 LEU A CA 1
ATOM 699 C C . LEU A 1 114 ? -14.923 3.326 7.870 1.00 14.69 106 LEU A C 1
ATOM 700 O O . LEU A 1 114 ? -16.091 3.560 8.197 1.00 19.79 106 LEU A O 1
ATOM 705 N N . ILE A 1 115 ? -14.505 2.096 7.549 1.00 15.10 107 ILE A N 1
ATOM 706 C CA . ILE A 1 115 ? -15.472 1.005 7.419 1.00 11.53 107 ILE A CA 1
ATOM 707 C C . ILE A 1 115 ? -15.489 0.058 8.612 1.00 14.22 107 ILE A C 1
ATOM 708 O O . ILE A 1 115 ? -16.341 -0.847 8.655 1.00 12.77 107 ILE A O 1
ATOM 713 N N . GLY A 1 116 ? -14.594 0.228 9.573 1.00 13.98 108 GLY A N 1
ATOM 714 C CA . GLY A 1 116 ? -14.579 -0.655 10.729 1.00 11.24 108 GLY A CA 1
ATOM 715 C C . GLY A 1 116 ? -13.529 -0.197 11.716 1.00 11.79 108 GLY A C 1
ATOM 716 O O . GLY A 1 116 ? -12.581 0.509 11.366 1.00 11.59 108 GLY A O 1
ATOM 717 N N . LEU A 1 117 ? -13.707 -0.636 12.961 1.00 11.60 109 LEU A N 1
ATOM 718 C CA . LEU A 1 117 ? -12.845 -0.230 14.061 1.00 11.99 109 LEU A CA 1
ATOM 719 C C . LEU A 1 117 ? -12.263 -1.462 14.738 1.00 13.63 109 LEU A C 1
ATOM 720 O O . LEU A 1 117 ? -13.002 -2.391 15.070 1.00 11.96 109 LEU A O 1
ATOM 725 N N . VAL A 1 118 ? -10.951 -1.452 14.951 1.00 11.88 110 VAL A N 1
ATOM 726 C CA . VAL A 1 118 ? -10.280 -2.430 15.795 1.00 11.85 110 VAL A CA 1
ATOM 727 C C . VAL A 1 118 ? -9.951 -1.741 17.115 1.00 14.62 110 VAL A C 1
ATOM 728 O O . VAL A 1 118 ? -9.173 -0.781 17.151 1.00 10.87 110 VAL A O 1
ATOM 732 N N . LEU A 1 119 ? -10.568 -2.212 18.191 1.00 11.66 111 LEU A N 1
ATOM 733 C CA . LEU A 1 119 ? -10.365 -1.660 19.523 1.00 11.89 111 LEU A CA 1
ATOM 734 C C . LEU A 1 119 ? -9.479 -2.631 20.292 1.00 10.87 111 LEU A C 1
ATOM 735 O O . LEU A 1 119 ? -9.843 -3.798 20.479 1.00 12.78 111 LEU A O 1
ATOM 740 N N . ILE A 1 120 ? -8.312 -2.161 20.709 1.00 9.78 112 ILE A N 1
ATOM 741 C CA . ILE A 1 120 ? -7.356 -2.981 21.443 1.00 10.80 112 ILE A CA 1
ATOM 742 C C . ILE A 1 120 ? -7.484 -2.646 22.924 1.00 13.02 112 ILE A C 1
ATOM 743 O O . ILE A 1 120 ? -7.455 -1.472 23.299 1.00 12.86 112 ILE A O 1
ATOM 748 N N . MET A 1 121 ? -7.676 -3.668 23.762 1.00 9.66 113 MET A N 1
ATOM 749 C CA . MET A 1 121 ? -7.786 -3.466 25.204 1.00 11.17 113 MET A CA 1
ATOM 750 C C . MET A 1 121 ? -6.947 -4.511 25.919 1.00 14.66 113 MET A C 1
ATOM 751 O O . MET A 1 121 ? -7.029 -5.698 25.591 1.00 15.41 113 MET A O 1
ATOM 756 N N . ASP A 1 122 ? -6.147 -4.062 26.883 1.00 14.06 114 ASP A N 1
ATOM 757 C CA . ASP A 1 122 ? -5.420 -4.958 27.779 1.00 13.41 114 ASP A CA 1
ATOM 758 C C . ASP A 1 122 ? -6.379 -5.965 28.402 1.00 15.04 114 ASP A C 1
ATOM 759 O O . ASP A 1 122 ? -7.324 -5.580 29.094 1.00 14.23 114 ASP A O 1
ATOM 764 N N . ALA A 1 123 ? -6.135 -7.261 28.153 1.00 13.47 115 ALA A N 1
ATOM 765 C CA . ALA A 1 123 ? -7.040 -8.290 28.653 1.00 12.05 115 ALA A CA 1
ATOM 766 C C . ALA A 1 123 ? -7.148 -8.271 30.172 1.00 15.37 115 ALA A C 1
ATOM 767 O O . ALA A 1 123 ? -8.166 -8.714 30.720 1.00 15.35 115 ALA A O 1
ATOM 769 N N . ARG A 1 124 ? -6.134 -7.754 30.857 1.00 15.30 116 ARG A N 1
ATOM 770 C CA . ARG A 1 124 ? -6.171 -7.711 32.313 1.00 20.69 116 ARG A CA 1
ATOM 771 C C . ARG A 1 124 ? -7.133 -6.643 32.830 1.00 20.89 116 ARG A C 1
ATOM 772 O O . ARG A 1 124 ? -7.704 -6.810 33.914 1.00 22.26 116 ARG A O 1
ATOM 780 N N . HIS A 1 125 ? -7.329 -5.549 32.090 1.00 19.54 117 HIS A N 1
ATOM 781 C CA . HIS A 1 125 ? -8.189 -4.444 32.533 1.00 24.04 117 HIS A CA 1
ATOM 782 C C . HIS A 1 125 ? -9.006 -3.901 31.371 1.00 14.93 117 HIS A C 1
ATOM 783 O O . HIS A 1 125 ? -8.839 -2.742 30.973 1.00 16.90 117 HIS A O 1
ATOM 790 N N . PRO A 1 126 ? -9.921 -4.691 30.816 1.00 11.51 118 PRO A N 1
ATOM 791 C CA . PRO A 1 126 ? -10.671 -4.220 29.648 1.00 11.98 118 PRO A CA 1
ATOM 792 C C . PRO A 1 126 ? -11.832 -3.316 30.038 1.00 13.41 118 PRO A C 1
ATOM 793 O O . PRO A 1 126 ? -12.273 -3.278 31.190 1.00 15.12 118 PRO A O 1
ATOM 797 N N . LEU A 1 127 ? -12.315 -2.580 29.032 1.00 10.27 119 LEU A N 1
ATOM 798 C CA . LEU A 1 127 ? -13.551 -1.797 29.117 1.00 10.55 119 LEU A CA 1
ATOM 799 C C . LEU A 1 127 ? -13.501 -0.789 30.268 1.00 13.30 119 LEU A C 1
ATOM 800 O O . LEU A 1 127 ? -14.354 -0.769 31.160 1.00 15.65 119 LEU A O 1
ATOM 805 N N . LYS A 1 128 ? -12.468 0.048 30.234 1.00 12.35 120 LYS A N 1
ATOM 806 C CA . LYS A 1 128 ? -12.424 1.242 31.060 1.00 14.17 120 LYS A CA 1
ATOM 807 C C . LYS A 1 128 ? -13.347 2.300 30.470 1.00 10.57 120 LYS A C 1
ATOM 808 O O . LYS A 1 128 ? -13.824 2.179 29.342 1.00 12.74 120 LYS A O 1
ATOM 814 N N . GLU A 1 129 ? -13.595 3.358 31.245 1.00 13.93 121 GLU A N 1
ATOM 815 C CA . GLU A 1 129 ? -14.523 4.396 30.794 1.00 12.56 121 GLU A CA 1
ATOM 816 C C . GLU A 1 129 ? -14.147 4.946 29.423 1.00 10.14 121 GLU A C 1
ATOM 817 O O . GLU A 1 129 ? -15.024 5.182 28.582 1.00 10.94 121 GLU A O 1
ATOM 823 N N . LEU A 1 130 ? -12.855 5.194 29.184 1.00 10.41 122 LEU A N 1
ATOM 824 C CA . LEU A 1 130 ? -12.486 5.748 27.876 1.00 11.72 122 LEU A CA 1
ATOM 825 C C . LEU A 1 130 ? -12.690 4.750 26.744 1.00 10.44 122 LEU A C 1
ATOM 826 O O . LEU A 1 130 ? -12.903 5.162 25.601 1.00 10.32 122 LEU A O 1
ATOM 831 N N . ASP A 1 131 ? -12.587 3.440 27.012 1.00 12.16 123 ASP A N 1
ATOM 832 C CA . ASP A 1 131 ? -12.938 2.463 25.986 1.00 11.43 123 ASP A CA 1
ATOM 833 C C . ASP A 1 131 ? -14.408 2.590 25.615 1.00 10.02 123 ASP A C 1
ATOM 834 O O . ASP A 1 131 ? -14.777 2.566 24.433 1.00 9.78 123 ASP A O 1
ATOM 839 N N . ILE A 1 132 ? -15.268 2.704 26.629 1.00 9.12 124 ILE A N 1
ATOM 840 C CA . ILE A 1 132 ? -16.692 2.915 26.383 1.00 11.17 124 ILE A CA 1
ATOM 841 C C . ILE A 1 132 ? -16.900 4.189 25.583 1.00 10.46 124 ILE A C 1
ATOM 842 O O . ILE A 1 132 ? -17.718 4.240 24.654 1.00 11.88 124 ILE A O 1
ATOM 847 N N . ARG A 1 133 ? -16.182 5.249 25.946 1.00 10.78 125 ARG A N 1
ATOM 848 C CA . ARG A 1 133 ? -16.342 6.520 25.236 1.00 10.83 125 ARG A CA 1
ATOM 849 C C . ARG A 1 133 ? -16.038 6.364 23.745 1.00 13.14 125 ARG A C 1
ATOM 850 O O . ARG A 1 133 ? -16.741 6.927 22.896 1.00 11.09 125 ARG A O 1
ATOM 858 N N . MET A 1 134 ? -14.999 5.600 23.401 1.00 12.22 126 MET A N 1
ATOM 859 C CA . MET A 1 134 ? -14.674 5.410 21.986 1.00 12.22 126 MET A CA 1
ATOM 860 C C . MET A 1 134 ? -15.746 4.597 21.279 1.00 12.02 126 MET A C 1
ATOM 861 O O . MET A 1 134 ? -16.113 4.898 20.137 1.00 10.99 126 MET A O 1
ATOM 866 N N . LEU A 1 135 ? -16.245 3.543 21.929 1.00 11.48 127 LEU A N 1
ATOM 867 C CA . LEU A 1 135 ? -17.335 2.776 21.337 1.00 10.13 127 LEU A CA 1
ATOM 868 C C . LEU A 1 135 ? -18.556 3.660 21.118 1.00 9.97 127 LEU A C 1
ATOM 869 O O . LEU A 1 135 ? -19.246 3.541 20.094 1.00 9.14 127 LEU A O 1
ATOM 874 N N . ASP A 1 136 ? -18.820 4.580 22.056 1.00 9.12 128 ASP A N 1
ATOM 875 C CA . ASP A 1 136 ? -19.969 5.468 21.901 1.00 12.00 128 ASP A CA 1
ATOM 876 C C . ASP A 1 136 ? -19.767 6.439 20.742 1.00 13.67 128 ASP A C 1
ATOM 877 O O . ASP A 1 136 ? -20.708 6.720 19.987 1.00 12.31 128 ASP A O 1
ATOM 882 N N . PHE A 1 137 ? -18.552 6.965 20.584 1.00 12.34 129 PHE A N 1
ATOM 883 C CA . PHE A 1 137 ? -18.285 7.847 19.445 1.00 11.26 129 PHE A CA 1
ATOM 884 C C . PHE A 1 137 ? -18.588 7.145 18.121 1.00 11.52 129 PHE A C 1
ATOM 885 O O . PHE A 1 137 ? -19.165 7.749 17.201 1.00 14.51 129 PHE A O 1
ATOM 893 N N . PHE A 1 138 ? -18.223 5.870 18.013 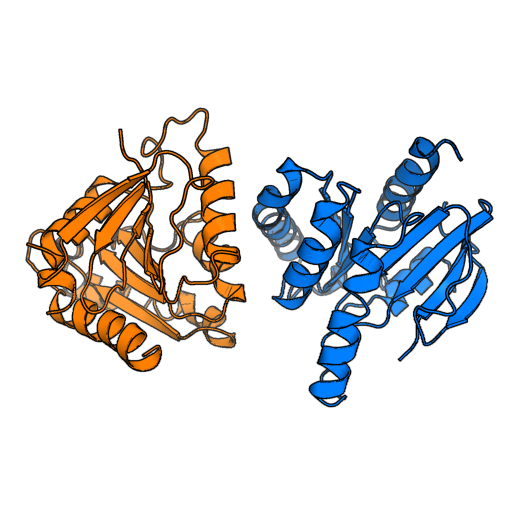1.00 9.13 130 PHE A N 1
ATOM 894 C CA . PHE A 1 138 ? -18.337 5.121 16.760 1.00 10.84 130 PHE A CA 1
ATOM 895 C C . PHE A 1 138 ? -19.708 4.472 16.564 1.00 14.29 130 PHE A C 1
ATOM 896 O O . PHE A 1 138 ? -20.051 4.120 15.429 1.00 12.73 130 PHE A O 1
ATOM 904 N N . HIS A 1 139 ? -20.520 4.365 17.621 1.00 13.76 131 HIS A N 1
ATOM 905 C CA . HIS A 1 139 ? -21.738 3.555 17.560 1.00 14.98 131 HIS A CA 1
ATOM 906 C C . HIS A 1 139 ? -22.723 4.080 16.521 1.00 14.48 131 HIS A C 1
ATOM 907 O O . HIS A 1 139 ? -23.396 3.292 15.848 1.00 17.32 131 HIS A O 1
ATOM 914 N N . THR A 1 140 ? -22.815 5.408 16.363 1.00 13.31 132 THR A N 1
ATOM 915 C CA . THR A 1 140 ? -23.788 5.984 15.440 1.00 19.95 132 THR A CA 1
ATOM 916 C C . THR A 1 140 ? -23.501 5.634 13.983 1.00 20.70 132 THR A C 1
ATOM 917 O O . THR A 1 140 ? -24.390 5.791 13.144 1.00 18.72 132 THR A O 1
ATOM 921 N N . THR A 1 141 ? -22.289 5.167 13.662 1.00 16.06 133 THR A N 1
ATOM 922 C CA . THR A 1 141 ? -21.990 4.779 12.280 1.00 16.78 133 THR A CA 1
ATOM 923 C C . THR A 1 141 ? -22.632 3.453 11.886 1.00 13.42 133 THR A C 1
ATOM 924 O O . THR A 1 141 ? -22.773 3.181 10.689 1.00 15.39 133 THR A O 1
ATOM 928 N N . GLY A 1 142 ? -22.988 2.614 12.854 1.00 16.74 134 GLY A N 1
ATOM 929 C CA . GLY A 1 142 ? -23.443 1.280 12.527 1.00 17.07 134 GLY A CA 1
ATOM 930 C C . GLY A 1 142 ? -22.383 0.359 11.965 1.00 17.05 134 GLY A C 1
ATOM 931 O O . GLY A 1 142 ? -22.715 -0.756 11.551 1.00 18.44 134 GLY A O 1
ATOM 932 N N . ARG A 1 143 ? -21.115 0.779 11.953 1.00 14.08 135 ARG A N 1
ATOM 933 C CA . ARG A 1 143 ? -20.041 -0.015 11.364 1.00 13.87 135 ARG A CA 1
ATOM 934 C C . ARG A 1 143 ? -19.530 -1.066 12.351 1.00 11.98 135 ARG A C 1
ATOM 935 O O . ARG A 1 143 ? -19.700 -0.926 13.564 1.00 11.57 135 ARG A O 1
ATOM 943 N N . PRO A 1 144 ? -18.882 -2.126 11.857 1.00 13.01 136 PRO A N 1
ATOM 944 C CA . PRO A 1 144 ? -18.425 -3.187 12.762 1.00 11.68 136 PRO A CA 1
ATOM 945 C C . PRO A 1 144 ? -17.247 -2.767 13.619 1.00 13.32 136 PRO A C 1
ATOM 946 O O . PRO A 1 144 ? -16.421 -1.925 13.247 1.00 11.51 136 PRO A O 1
ATOM 950 N N . VAL A 1 145 ? -17.172 -3.390 14.789 1.00 12.25 137 VAL A N 1
ATOM 951 C CA . VAL A 1 145 ? -16.055 -3.215 15.703 1.00 11.22 137 VAL A CA 1
ATOM 952 C C . VAL A 1 145 ? -15.546 -4.603 16.039 1.00 13.74 137 VAL A C 1
ATOM 953 O O . VAL A 1 145 ? -16.343 -5.500 16.345 1.00 13.68 137 VAL A O 1
ATOM 957 N N . HIS A 1 146 ? -14.232 -4.784 15.937 1.00 10.20 138 HIS A N 1
ATOM 958 C CA . HIS A 1 146 ? -13.561 -6.009 16.344 1.00 12.48 138 HIS A CA 1
ATOM 959 C C . HIS A 1 146 ? -12.623 -5.685 17.495 1.00 14.08 138 HIS A C 1
ATOM 960 O O . HIS A 1 146 ? -11.765 -4.810 17.368 1.00 12.55 138 HIS A O 1
ATOM 967 N N . ILE A 1 147 ? -12.780 -6.396 18.609 1.00 12.05 139 ILE A N 1
ATOM 968 C CA . ILE A 1 147 ? -11.993 -6.151 19.812 1.00 11.55 139 ILE A CA 1
ATOM 969 C C . ILE A 1 147 ? -10.869 -7.178 19.879 1.00 11.98 139 ILE A C 1
ATOM 970 O O . ILE A 1 147 ? -11.105 -8.382 19.696 1.00 11.83 139 ILE A O 1
ATOM 975 N N . LEU A 1 148 ? -9.654 -6.700 20.136 1.00 9.24 140 LEU A N 1
ATOM 976 C CA . LEU A 1 148 ? -8.516 -7.539 20.501 1.00 11.48 140 LEU A CA 1
ATOM 977 C C . LEU A 1 148 ? -8.288 -7.376 21.996 1.00 11.61 140 LEU A C 1
ATOM 978 O O . LEU A 1 148 ? -7.961 -6.277 22.459 1.00 13.75 140 LEU A O 1
ATOM 983 N N . LEU A 1 149 ? -8.477 -8.457 22.755 1.00 10.66 141 LEU A N 1
ATOM 984 C CA . LEU A 1 149 ? -8.120 -8.456 24.177 1.00 9.91 141 LEU A CA 1
ATOM 985 C C . LEU A 1 149 ? -6.660 -8.870 24.234 1.00 10.92 141 LEU A C 1
ATOM 986 O O . LEU A 1 149 ? -6.336 -10.062 24.214 1.00 12.92 141 LEU A O 1
ATOM 991 N N . SER A 1 150 ? -5.780 -7.871 24.294 1.00 12.08 142 SER A N 1
ATOM 992 C CA . SER A 1 150 ? -4.350 -8.029 24.095 1.00 13.99 142 SER A CA 1
ATOM 993 C C . SER A 1 150 ? -3.641 -8.458 25.375 1.00 15.43 142 SER A C 1
ATOM 994 O O . SER A 1 150 ? -4.197 -8.424 26.476 1.00 15.47 142 SER A O 1
ATOM 997 N N . LYS A 1 151 ? -2.370 -8.852 25.215 1.00 16.36 143 LYS A N 1
ATOM 998 C CA . LYS A 1 151 ? -1.564 -9.382 26.318 1.00 19.21 143 LYS A CA 1
ATOM 999 C C . LYS A 1 151 ? -2.242 -10.572 26.981 1.00 15.56 143 LYS A C 1
ATOM 1000 O O . LYS A 1 151 ? -2.108 -10.775 28.191 1.00 15.72 143 LYS A O 1
ATOM 1006 N N . ALA A 1 152 ? -2.989 -11.356 26.200 1.00 19.21 144 ALA A N 1
ATOM 1007 C CA . ALA A 1 152 ? -3.727 -12.472 26.779 1.00 19.58 144 ALA A CA 1
ATOM 1008 C C . ALA A 1 152 ? -2.796 -13.468 27.451 1.00 19.98 144 ALA A C 1
ATOM 1009 O O . ALA A 1 152 ? -3.210 -14.163 28.383 1.00 18.73 144 ALA A O 1
ATOM 1011 N N . ASP A 1 153 ? -1.537 -13.539 27.006 1.00 19.06 145 ASP A N 1
ATOM 1012 C CA . ASP A 1 153 ? -0.561 -14.453 27.597 1.00 19.46 145 ASP A CA 1
ATOM 1013 C C . ASP A 1 153 ? -0.258 -14.143 29.059 1.00 22.64 145 ASP A C 1
ATOM 1014 O O . ASP A 1 153 ? 0.326 -14.993 29.745 1.00 20.95 145 ASP A O 1
ATOM 1019 N N . LYS A 1 154 ? -0.634 -12.960 29.552 1.00 18.69 146 LYS A N 1
ATOM 1020 C CA . LYS A 1 154 ? -0.423 -12.599 30.947 1.00 19.10 146 LYS A CA 1
ATOM 1021 C C . LYS A 1 154 ? -1.524 -13.116 31.870 1.00 18.66 146 LYS A C 1
ATOM 1022 O O . LYS A 1 154 ? -1.428 -12.922 33.085 1.00 19.81 146 LYS A O 1
ATOM 1028 N N . LEU A 1 155 ? -2.550 -13.769 31.327 1.00 17.77 147 LEU A N 1
ATOM 1029 C CA . LEU A 1 155 ? -3.638 -14.360 32.094 1.00 17.43 147 LEU A CA 1
ATOM 1030 C C . LEU A 1 155 ? -3.583 -15.875 31.964 1.00 18.20 147 LEU A C 1
ATOM 1031 O O . LEU A 1 155 ? -3.123 -16.394 30.947 1.00 19.93 147 LEU A O 1
ATOM 1036 N N . SER A 1 156 ? -4.059 -16.585 32.991 1.00 18.62 148 SER A N 1
ATOM 1037 C CA . SER A 1 156 ? -4.210 -18.030 32.861 1.00 19.28 148 SER A CA 1
ATOM 1038 C C . SER A 1 156 ? -5.264 -18.337 31.799 1.00 18.19 148 SER A C 1
ATOM 1039 O O . SER A 1 156 ? -6.064 -17.482 31.430 1.00 18.28 148 SER A O 1
ATOM 1042 N N . LYS A 1 157 ? -5.256 -19.577 31.297 1.00 19.53 149 LYS A N 1
ATOM 1043 C CA . LYS A 1 157 ? -6.240 -19.954 30.284 1.00 18.76 149 LYS A CA 1
ATOM 1044 C C . LYS A 1 157 ? -7.662 -19.714 30.777 1.00 17.03 149 LYS A C 1
ATOM 1045 O O . LYS A 1 157 ? -8.504 -19.184 30.036 1.00 15.96 149 LYS A O 1
ATOM 1051 N N . ASN A 1 158 ? -7.948 -20.072 32.032 1.00 17.45 150 ASN A N 1
ATOM 1052 C CA . ASN A 1 158 ? -9.296 -19.862 32.553 1.00 16.64 150 ASN A CA 1
ATOM 1053 C C . ASN A 1 158 ? -9.604 -18.382 32.730 1.00 20.49 150 ASN A C 1
ATOM 1054 O O . ASN A 1 158 ? -10.736 -17.945 32.486 1.00 18.15 150 ASN A O 1
ATOM 1059 N N . GLU A 1 159 ? -8.615 -17.595 33.152 1.00 15.91 151 GLU A N 1
ATOM 1060 C CA . GLU A 1 159 ? -8.821 -16.154 33.257 1.00 15.07 151 GLU A CA 1
ATOM 1061 C C . GLU A 1 159 ? -9.071 -15.528 31.890 1.00 15.71 151 GLU A C 1
ATOM 1062 O O . GLU A 1 159 ? -9.891 -14.606 31.764 1.00 15.15 151 GLU A O 1
ATOM 1068 N N . GLN A 1 160 ? -8.369 -16.007 30.857 1.00 14.40 152 GLN A N 1
ATOM 1069 C CA . GLN A 1 160 ? -8.594 -15.507 29.502 1.00 13.58 152 GLN A CA 1
ATOM 1070 C C . GLN A 1 160 ? -10.028 -15.763 29.055 1.00 13.60 152 GLN A C 1
ATOM 1071 O O . GLN A 1 160 ? -10.685 -14.876 28.502 1.00 13.82 152 GLN A O 1
ATOM 1077 N N . ILE A 1 161 ? -10.523 -16.983 29.274 1.00 14.27 153 ILE A N 1
ATOM 1078 C CA . ILE A 1 161 ? -11.888 -17.303 28.865 1.00 13.93 153 ILE A CA 1
ATOM 1079 C C . ILE A 1 161 ? -12.902 -16.491 29.669 1.00 12.21 153 ILE A C 1
ATOM 1080 O O . ILE A 1 161 ? -13.861 -15.942 29.112 1.00 14.25 153 ILE A O 1
ATOM 1085 N N . LYS A 1 162 ? -12.710 -16.394 30.985 1.00 14.58 154 LYS A N 1
ATOM 1086 C CA . LYS A 1 162 ? -13.634 -15.604 31.803 1.00 16.94 154 LYS A CA 1
ATOM 1087 C C . LYS A 1 162 ? -13.681 -14.147 31.351 1.00 17.33 154 LYS A C 1
ATOM 1088 O O . LYS A 1 162 ? -14.755 -13.530 31.327 1.00 16.00 154 LYS A O 1
ATOM 1094 N N . THR A 1 163 ? -12.524 -13.574 30.998 1.00 15.31 155 THR A N 1
ATOM 1095 C CA . THR A 1 163 ? -12.508 -12.189 30.544 1.00 16.48 155 THR A CA 1
ATOM 1096 C C . THR A 1 163 ? -13.217 -12.053 29.205 1.00 16.06 155 THR A C 1
ATOM 1097 O O . THR A 1 163 ? -13.977 -11.101 28.993 1.00 15.54 155 THR A O 1
ATOM 1101 N N . LEU A 1 164 ? -12.973 -12.995 28.293 1.00 14.00 156 LEU A N 1
ATOM 1102 C CA A LEU A 1 164 ? -13.741 -13.058 27.051 0.56 13.72 156 LEU A CA 1
ATOM 1103 C CA B LEU A 1 164 ? -13.733 -13.053 27.054 0.44 13.80 156 LEU A CA 1
ATOM 1104 C C . LEU A 1 164 ? -15.233 -13.007 27.329 1.00 12.57 156 LEU A C 1
ATOM 1105 O O . LEU A 1 164 ? -15.970 -12.227 26.710 1.00 12.55 156 LEU A O 1
ATOM 1114 N N . SER A 1 165 ? -15.699 -13.850 28.257 1.00 11.09 157 SER A N 1
ATOM 1115 C CA A SER A 1 165 ? -17.122 -13.910 28.571 0.52 13.58 157 SER A CA 1
ATOM 1116 C CA B SER A 1 165 ? -17.124 -13.908 28.566 0.48 13.54 157 SER A CA 1
ATOM 1117 C C . SER A 1 165 ? -17.629 -12.576 29.109 1.00 14.67 157 SER A C 1
ATOM 1118 O O . SER A 1 165 ? -18.682 -12.079 28.688 1.00 12.10 157 SER A O 1
ATOM 1123 N N . GLN A 1 166 ? -16.900 -11.987 30.056 1.00 13.86 158 GLN A N 1
ATOM 1124 C CA . GLN A 1 166 ? -17.414 -10.772 30.683 1.00 14.16 158 GLN A CA 1
ATOM 1125 C C . GLN A 1 166 ? -17.423 -9.604 29.704 1.00 11.59 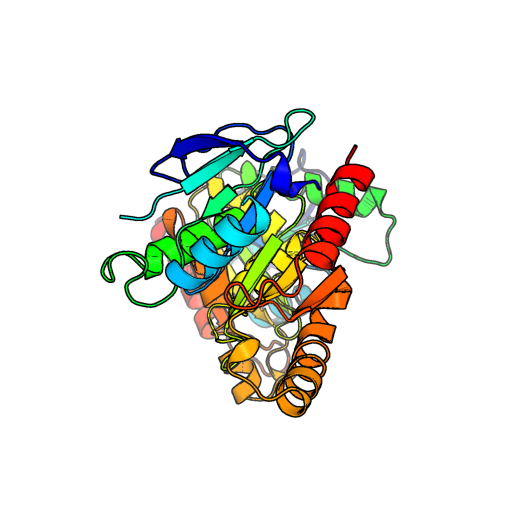158 GLN A C 1
ATOM 1126 O O . GLN A 1 166 ? -18.384 -8.830 29.676 1.00 13.57 158 GLN A O 1
ATOM 1132 N N . VAL A 1 167 ? -16.386 -9.479 28.869 1.00 10.34 159 VAL A N 1
ATOM 1133 C CA . VAL A 1 167 ? -16.374 -8.404 27.874 1.00 10.05 159 VAL A CA 1
ATOM 1134 C C . VAL A 1 167 ? -17.521 -8.577 26.884 1.00 14.25 159 VAL A C 1
ATOM 1135 O O . VAL A 1 167 ? -18.217 -7.613 26.541 1.00 11.10 159 VAL A O 1
ATOM 1139 N N . LYS A 1 168 ? -17.741 -9.807 26.403 1.00 10.68 160 LYS A N 1
ATOM 1140 C CA . LYS A 1 168 ? -18.829 -10.022 25.452 1.00 9.80 160 LYS A CA 1
ATOM 1141 C C . LYS A 1 168 ? -20.181 -9.673 26.074 1.00 12.44 160 LYS A C 1
ATOM 1142 O O . LYS A 1 168 ? -21.019 -9.026 25.432 1.00 13.04 160 LYS A O 1
ATOM 1148 N N . LYS A 1 169 ? -20.405 -10.069 27.331 1.00 10.99 161 LYS A N 1
ATOM 1149 C CA . LYS A 1 169 ? -21.661 -9.704 27.984 1.00 11.70 161 LYS A CA 1
ATOM 1150 C C . LYS A 1 169 ? -21.807 -8.187 28.082 1.00 10.54 161 LYS A C 1
ATOM 1151 O O . LYS A 1 169 ? -22.881 -7.636 27.808 1.00 11.68 161 LYS A O 1
ATOM 1157 N N . LEU A 1 170 ? -20.737 -7.495 28.462 1.00 9.47 162 LEU A N 1
ATOM 1158 C CA . LEU A 1 170 ? -20.855 -6.056 28.676 1.00 8.87 162 LEU A CA 1
ATOM 1159 C C . LEU A 1 170 ? -20.980 -5.290 27.366 1.00 9.26 162 LEU A C 1
ATOM 1160 O O . LEU A 1 170 ? -21.417 -4.134 27.382 1.00 11.62 162 LEU A O 1
ATOM 1165 N N . LEU A 1 171 ? -20.624 -5.904 26.230 1.00 11.81 163 LEU A N 1
ATOM 1166 C CA . LEU A 1 171 ? -20.747 -5.231 24.941 1.00 10.88 163 LEU A CA 1
ATOM 1167 C C . LEU A 1 171 ? -22.035 -5.563 24.204 1.00 12.98 163 LEU A C 1
ATOM 1168 O O . LEU A 1 171 ? -22.305 -4.956 23.165 1.00 13.84 163 LEU A O 1
ATOM 1173 N N . LYS A 1 172 ? -22.840 -6.479 24.718 1.00 10.17 164 LYS A N 1
ATOM 1174 C CA . LYS A 1 172 ? -24.072 -6.874 24.041 1.00 10.20 164 LYS A CA 1
ATOM 1175 C C . LYS A 1 172 ? -24.993 -5.692 23.736 1.00 14.00 164 LYS A C 1
ATOM 1176 O O . LYS A 1 172 ? -25.671 -5.725 22.700 1.00 15.84 164 LYS A O 1
ATOM 1178 N N . PRO A 1 173 ? -25.069 -4.637 24.565 1.00 14.14 165 PRO A N 1
ATOM 1179 C CA . PRO A 1 173 ? -25.955 -3.522 24.191 1.00 16.10 165 PRO A CA 1
ATOM 1180 C C . PRO A 1 173 ? -25.602 -2.882 22.860 1.00 16.67 165 PRO A C 1
ATOM 1181 O O . PRO A 1 173 ? -26.495 -2.353 22.188 1.00 17.26 165 PRO A O 1
ATOM 1185 N N . TYR A 1 174 ? -24.331 -2.909 22.454 1.00 11.59 166 TYR A N 1
ATOM 1186 C CA . TYR A 1 174 ? -23.950 -2.310 21.180 1.00 12.00 166 TYR A CA 1
ATOM 1187 C C . TYR A 1 174 ? -24.388 -3.147 19.986 1.00 15.39 166 TYR A C 1
ATOM 1188 O O . TYR A 1 174 ? -24.346 -2.649 18.857 1.00 14.03 166 TYR A O 1
ATOM 1197 N N . SER A 1 175 ? -24.824 -4.390 20.202 1.00 16.29 167 SER A N 1
ATOM 1198 C CA . SER A 1 175 ? -25.232 -5.228 19.080 1.00 18.05 167 SER A CA 1
ATOM 1199 C C . SER A 1 175 ? -26.567 -4.812 18.490 1.00 19.43 167 SER A C 1
ATOM 1200 O O . SER A 1 175 ? -26.957 -5.352 17.446 1.00 28.11 167 SER A O 1
ATOM 1203 N N . ASP A 1 176 ? -27.272 -3.868 19.120 1.00 21.30 168 ASP A N 1
ATOM 1204 C CA . ASP A 1 176 ? -28.528 -3.391 18.552 1.00 29.86 168 ASP A CA 1
ATOM 1205 C C . ASP A 1 176 ? -28.312 -2.706 17.209 1.00 30.37 168 ASP A C 1
ATOM 1206 O O . ASP A 1 176 ? -29.195 -2.740 16.346 1.00 32.66 168 ASP A O 1
ATOM 1211 N N . ARG A 1 177 ? -27.144 -2.101 17.003 1.00 20.45 169 ARG A N 1
ATOM 1212 C CA . ARG A 1 177 ? -26.885 -1.339 15.793 1.00 20.67 169 ARG A CA 1
ATOM 1213 C C . ARG A 1 177 ? -25.568 -1.690 15.114 1.00 19.88 169 ARG A C 1
ATOM 1214 O O . ARG A 1 177 ? -25.296 -1.155 14.033 1.00 20.64 169 ARG A O 1
ATOM 1216 N N . GLN A 1 178 ? -24.745 -2.564 15.705 1.00 16.68 170 GLN A N 1
ATOM 1217 C CA . GLN A 1 178 ? -23.432 -2.873 15.153 1.00 15.69 170 GLN A CA 1
ATOM 1218 C C . GLN A 1 178 ? -23.101 -4.345 15.334 1.00 13.33 170 GLN A C 1
ATOM 1219 O O . GLN A 1 178 ? -23.532 -4.980 16.302 1.00 16.47 170 GLN A O 1
ATOM 1225 N N . ASN A 1 179 ? -22.300 -4.875 14.409 1.00 15.60 171 ASN A N 1
ATOM 1226 C CA A ASN A 1 179 ? -21.718 -6.202 14.562 0.52 16.78 171 ASN A CA 1
ATOM 1227 C CA B ASN A 1 179 ? -21.716 -6.204 14.566 0.48 16.82 171 ASN A CA 1
ATOM 1228 C C . ASN A 1 179 ? -20.448 -6.057 15.396 1.00 16.96 171 ASN A C 1
ATOM 1229 O O . ASN A 1 179 ? -19.456 -5.484 14.933 1.00 19.00 171 ASN A O 1
ATOM 1238 N N . ILE A 1 180 ? -20.484 -6.563 16.623 1.00 12.59 172 ILE A N 1
ATOM 1239 C CA . ILE A 1 180 ? -19.360 -6.490 17.546 1.00 15.65 172 ILE A CA 1
ATOM 1240 C C . ILE A 1 180 ? -18.776 -7.886 17.688 1.00 20.20 172 ILE A C 1
ATOM 1241 O O . ILE A 1 180 ? -19.507 -8.841 17.978 1.00 21.64 172 ILE A O 1
ATOM 1246 N N . SER A 1 181 ? -17.470 -8.008 17.477 1.00 14.38 173 SER A N 1
ATOM 1247 C CA . SER A 1 181 ? -16.787 -9.284 17.636 1.00 11.21 173 SER A CA 1
ATOM 1248 C C . SER A 1 181 ? -15.604 -9.099 18.576 1.00 11.40 173 SER A C 1
ATOM 1249 O O . SER A 1 181 ? -15.049 -8.008 18.685 1.00 11.89 173 SER A O 1
ATOM 1252 N N . VAL A 1 182 ? -15.227 -10.170 19.275 1.00 9.56 174 VAL A N 1
ATOM 1253 C CA . VAL A 1 182 ? -14.221 -10.090 20.330 1.00 11.55 174 VAL A CA 1
ATOM 1254 C C . VAL A 1 182 ? -13.327 -11.319 20.252 1.00 16.13 174 VAL A C 1
ATOM 1255 O O . VAL A 1 182 ? -13.823 -12.437 20.085 1.00 15.19 174 VAL A O 1
ATOM 1259 N N . GLN A 1 183 ? -12.016 -11.125 20.406 1.00 11.39 175 GLN A N 1
ATOM 1260 C CA . GLN A 1 183 ? -11.098 -12.252 20.500 1.00 10.40 175 GLN A CA 1
ATOM 1261 C C . GLN A 1 183 ? -9.985 -11.958 21.495 1.00 11.82 175 GLN A C 1
ATOM 1262 O O . GLN A 1 183 ? -9.691 -10.803 21.820 1.00 14.89 175 GLN A O 1
ATOM 1268 N N . LEU A 1 184 ? -9.365 -13.037 21.975 1.00 13.92 176 LEU A N 1
ATOM 1269 C CA . LEU A 1 184 ? -8.095 -12.952 22.684 1.00 13.14 176 LEU A CA 1
ATOM 1270 C C . LEU A 1 184 ? -6.956 -12.771 21.691 1.00 16.57 176 LEU A C 1
ATOM 1271 O O . LEU A 1 184 ? -7.008 -13.267 20.564 1.00 17.95 176 LEU A O 1
ATOM 1276 N N . PHE A 1 185 ? -5.925 -12.045 22.119 1.00 14.60 177 PHE A N 1
ATOM 1277 C CA . PHE A 1 185 ? -4.794 -11.743 21.253 1.00 19.18 177 PHE A CA 1
ATOM 1278 C C . PHE A 1 185 ? -3.519 -11.690 22.084 1.00 21.11 177 PHE A C 1
ATOM 1279 O O . PHE A 1 185 ? -3.534 -11.201 23.215 1.00 16.96 177 PHE A O 1
ATOM 1287 N N . SER A 1 186 ? -2.416 -12.194 21.524 1.00 17.08 178 SER A N 1
ATOM 1288 C CA . SER A 1 186 ? -1.107 -12.027 22.149 1.00 18.29 178 SER A CA 1
ATOM 1289 C C . SER A 1 186 ? -0.073 -11.761 21.070 1.00 17.05 178 SER A C 1
ATOM 1290 O O . SER A 1 186 ? 0.252 -12.657 20.284 1.00 23.30 178 SER A O 1
ATOM 1293 N N . SER A 1 187 ? 0.466 -10.546 21.063 1.00 17.92 179 SER A N 1
ATOM 1294 C CA . SER A 1 187 ? 1.598 -10.244 20.196 1.00 21.59 179 SER A CA 1
ATOM 1295 C C . SER A 1 187 ? 2.791 -11.113 20.552 1.00 27.70 179 SER A C 1
ATOM 1296 O O . SER A 1 187 ? 3.476 -11.638 19.667 1.00 26.01 179 SER A O 1
ATOM 1299 N N . LEU A 1 188 ? 3.045 -11.274 21.851 1.00 27.59 180 LEU A N 1
ATOM 1300 C CA . LEU A 1 188 ? 4.225 -12.002 22.303 1.00 29.51 180 LEU A CA 1
ATOM 1301 C C . LEU A 1 188 ? 4.219 -13.435 21.791 1.00 30.43 180 LEU A C 1
ATOM 1302 O O . LEU A 1 188 ? 5.217 -13.914 21.239 1.00 29.08 180 LEU A O 1
ATOM 1307 N N . LYS A 1 189 ? 3.101 -14.134 21.952 1.00 28.52 181 LYS A N 1
ATOM 1308 C CA . LYS A 1 189 ? 3.000 -15.536 21.572 1.00 26.09 181 LYS A CA 1
ATOM 1309 C C . LYS A 1 189 ? 2.406 -15.734 20.184 1.00 31.51 181 LYS A C 1
ATOM 1310 O O . LYS A 1 189 ? 2.086 -16.871 19.823 1.00 33.60 181 LYS A O 1
ATOM 1316 N N . LYS A 1 190 ? 2.233 -14.659 19.414 1.00 26.34 182 LYS A N 1
ATOM 1317 C CA . LYS A 1 190 ? 1.640 -14.717 18.073 1.00 28.25 182 LYS A CA 1
ATOM 1318 C C . LYS A 1 190 ? 0.306 -15.465 18.092 1.00 31.74 182 LYS A C 1
ATOM 1319 O O . LYS A 1 190 ? 0.050 -16.357 17.281 1.00 42.05 182 LYS A O 1
ATOM 1325 N N . GLN A 1 191 ? -0.548 -15.090 19.037 1.00 26.69 183 GLN A N 1
ATOM 1326 C CA . GLN A 1 191 ? -1.845 -15.722 19.234 1.00 28.84 183 GLN A CA 1
ATOM 1327 C C . GLN A 1 191 ? -2.940 -14.801 18.716 1.00 24.43 183 GLN A C 1
ATOM 1328 O O . GLN A 1 191 ? -2.993 -13.629 19.098 1.00 19.56 183 GLN A O 1
ATOM 1334 N N . GLY A 1 192 ? -3.803 -15.325 17.848 1.00 22.23 184 GLY A N 1
ATOM 1335 C CA . GLY A 1 192 ? -4.969 -14.589 17.389 1.00 17.72 184 GLY A CA 1
ATOM 1336 C C . GLY A 1 192 ? -4.814 -13.887 16.060 1.00 23.13 184 GLY A C 1
ATOM 1337 O O . GLY A 1 192 ? -5.709 -13.123 15.670 1.00 20.62 184 GLY A O 1
ATOM 1338 N N . ILE A 1 193 ? -3.717 -14.129 15.350 1.00 20.92 185 ILE A N 1
ATOM 1339 C CA . ILE A 1 193 ? -3.430 -13.377 14.135 1.00 20.82 185 ILE A CA 1
ATOM 1340 C C . ILE A 1 193 ? -4.418 -13.732 13.035 1.00 21.54 185 ILE A C 1
ATOM 1341 O O . ILE A 1 193 ? -4.910 -12.853 12.321 1.00 18.73 185 ILE A O 1
ATOM 1346 N N . ASP A 1 194 ? -4.722 -15.022 12.874 1.00 20.60 186 ASP A N 1
ATOM 1347 C CA . ASP A 1 194 ? -5.581 -15.436 11.769 1.00 24.51 186 ASP A CA 1
ATOM 1348 C C . ASP A 1 194 ? -6.962 -14.790 11.863 1.00 17.59 186 ASP A C 1
ATOM 1349 O O . ASP A 1 194 ? -7.477 -14.267 10.869 1.00 20.64 186 ASP A O 1
ATOM 1354 N N . GLU A 1 195 ? -7.592 -14.843 13.046 1.00 16.75 187 GLU A N 1
ATOM 1355 C CA . GLU A 1 195 ? -8.944 -14.305 13.176 1.00 18.24 187 GLU A CA 1
ATOM 1356 C C . GLU A 1 195 ? -8.962 -12.799 12.943 1.00 16.51 187 GLU A C 1
ATOM 1357 O O . GLU A 1 195 ? -9.912 -12.267 12.353 1.00 18.04 187 GLU A O 1
ATOM 1363 N N . ALA A 1 196 ? -7.918 -12.100 13.387 1.00 13.88 188 ALA A N 1
ATOM 1364 C CA . ALA A 1 196 ? -7.860 -10.656 13.181 1.00 17.21 188 ALA A CA 1
ATOM 1365 C C . ALA A 1 196 ? -7.812 -10.328 11.695 1.00 19.48 188 ALA A C 1
ATOM 1366 O O . ALA A 1 196 ? -8.548 -9.457 11.212 1.00 17.35 188 ALA A O 1
ATOM 1368 N N . ASN A 1 197 ? -6.971 -11.055 10.950 1.00 20.86 189 ASN A N 1
ATOM 1369 C CA . ASN A 1 197 ? -6.903 -10.900 9.500 1.00 21.40 189 ASN A CA 1
ATOM 1370 C C . ASN A 1 197 ? -8.229 -11.249 8.836 1.00 19.26 189 ASN A C 1
ATOM 1371 O O . ASN A 1 197 ? -8.701 -10.523 7.958 1.00 19.79 189 ASN A O 1
ATOM 1376 N N . ARG A 1 198 ? -8.840 -12.375 9.231 1.00 17.90 190 ARG A N 1
ATOM 1377 C CA . ARG A 1 198 ? -10.072 -12.814 8.577 1.00 20.64 190 ARG A CA 1
ATOM 1378 C C . ARG A 1 198 ? -11.211 -11.835 8.827 1.00 19.56 190 ARG A C 1
ATOM 1379 O O . ARG A 1 198 ? -12.002 -11.546 7.920 1.00 20.21 190 ARG A O 1
ATOM 1387 N N . THR A 1 199 ? -11.306 -11.307 10.049 1.00 18.87 191 THR A N 1
ATOM 1388 C CA . THR A 1 199 ? -12.427 -10.441 10.393 1.00 17.01 191 THR A CA 1
ATOM 1389 C C . THR A 1 199 ? -12.344 -9.108 9.666 1.00 18.73 191 THR A C 1
ATOM 1390 O O . THR A 1 199 ? -13.315 -8.675 9.034 1.00 18.07 191 THR A O 1
ATOM 1394 N N . VAL A 1 200 ? -11.202 -8.426 9.772 1.00 18.32 192 VAL A N 1
ATOM 1395 C CA . VAL A 1 200 ? -11.047 -7.143 9.099 1.00 17.20 192 VAL A CA 1
ATOM 1396 C C . VAL A 1 200 ? -11.070 -7.335 7.590 1.00 17.17 192 VAL A C 1
ATOM 1397 O O . VAL A 1 200 ? -11.595 -6.493 6.852 1.00 18.47 192 VAL A O 1
ATOM 1401 N N . GLY A 1 201 ? -10.510 -8.449 7.109 1.00 18.96 193 GLY A N 1
ATOM 1402 C CA . GLY A 1 201 ? -10.573 -8.738 5.688 1.00 28.01 193 GLY A CA 1
ATOM 1403 C C . GLY A 1 201 ? -11.999 -8.833 5.187 1.00 22.73 193 GLY A C 1
ATOM 1404 O O . GLY A 1 201 ? -12.314 -8.364 4.092 1.00 21.21 193 GLY A O 1
ATOM 1405 N N . SER A 1 202 ? -12.886 -9.426 5.991 1.00 21.32 194 SER A N 1
ATOM 1406 C CA . SER A 1 202 ? -14.281 -9.547 5.582 1.00 21.87 194 SER A CA 1
ATOM 1407 C C . SER A 1 202 ? -14.929 -8.179 5.395 1.00 18.92 194 SER A C 1
ATOM 1408 O O . SER A 1 202 ? -15.813 -8.026 4.547 1.00 21.37 194 SER A O 1
ATOM 1411 N N . TRP A 1 203 ? -14.509 -7.175 6.172 1.00 16.87 195 TRP A N 1
ATOM 1412 C CA . TRP A 1 203 ? -15.065 -5.837 6.001 1.00 17.98 195 TRP A CA 1
ATOM 1413 C C . TRP A 1 203 ? -14.697 -5.259 4.643 1.00 21.55 195 TRP A C 1
ATOM 1414 O O . TRP A 1 203 ? -15.523 -4.605 3.990 1.00 20.24 195 TRP A O 1
ATOM 1425 N N . PHE A 1 204 ? -13.449 -5.456 4.216 1.00 22.47 196 PHE A N 1
ATOM 1426 C CA . PHE A 1 204 ? -13.052 -4.967 2.900 1.00 24.02 196 PHE A CA 1
ATOM 1427 C C . PHE A 1 204 ? -13.742 -5.756 1.795 1.00 27.09 196 PHE A C 1
ATOM 1428 O O . PHE A 1 204 ? -14.126 -5.185 0.767 1.00 30.90 196 PHE A O 1
ATOM 1436 N N . ASP A 1 205 ? -13.916 -7.064 1.992 1.00 30.13 197 ASP A N 1
ATOM 1437 C CA . ASP A 1 205 ? -14.678 -7.862 1.036 1.00 31.51 197 ASP A CA 1
ATOM 1438 C C . ASP A 1 205 ? -16.092 -7.325 0.884 1.00 31.28 197 ASP A C 1
ATOM 1439 O O . ASP A 1 205 ? -16.597 -7.192 -0.237 1.00 34.86 197 ASP A O 1
ATOM 1444 N N . ALA A 1 206 ? -16.741 -6.995 2.003 1.00 26.74 198 ALA A N 1
ATOM 1445 C CA . ALA A 1 206 ? -18.115 -6.506 1.958 1.00 29.39 198 ALA A CA 1
ATOM 1446 C C . ALA A 1 206 ? -18.194 -5.131 1.314 1.00 35.48 198 ALA A C 1
ATOM 1447 O O . ALA A 1 206 ? -19.142 -4.839 0.576 1.00 38.40 198 ALA A O 1
ATOM 1449 N N . ALA A 1 207 ? -17.209 -4.272 1.573 1.00 34.85 199 ALA A N 1
ATOM 1450 C CA . ALA A 1 207 ? -17.128 -3.017 0.836 1.00 39.88 199 ALA A CA 1
ATOM 1451 C C . ALA A 1 207 ? -16.939 -3.232 -0.660 1.00 49.32 199 ALA A C 1
ATOM 1452 O O . ALA A 1 207 ? -16.915 -2.246 -1.405 1.00 56.75 199 ALA A O 1
ATOM 1454 N N . ASP A 1 208 ? -16.807 -4.493 -1.086 1.00 58.25 200 ASP A N 1
ATOM 1455 C CA . ASP A 1 208 ? -16.729 -4.952 -2.470 1.00 63.71 200 ASP A CA 1
ATOM 1456 C C . ASP A 1 208 ? -15.320 -4.801 -3.028 1.00 66.48 200 ASP A C 1
ATOM 1457 O O . ASP A 1 208 ? -14.984 -5.441 -4.029 1.00 74.80 200 ASP A O 1
ATOM 1462 N N . ALA A 1 209 ? -14.490 -3.985 -2.384 1.00 64.44 201 ALA A N 1
ATOM 1463 C CA . ALA A 1 209 ? -13.109 -3.779 -2.824 1.00 67.03 201 ALA A CA 1
ATOM 1464 C C . ALA A 1 209 ? -12.306 -2.994 -1.797 1.00 59.92 201 ALA A C 1
ATOM 1465 O O . ALA A 1 209 ? -11.482 -2.155 -2.164 1.00 50.91 201 ALA A O 1
ATOM 1467 N N . ASN B 1 10 ? -35.418 10.313 56.295 1.00 63.95 2 ASN B N 1
ATOM 1468 C CA . ASN B 1 10 ? -36.480 11.262 55.981 1.00 56.62 2 ASN B CA 1
ATOM 1469 C C . ASN B 1 10 ? -36.690 11.407 54.469 1.00 47.02 2 ASN B C 1
ATOM 1470 O O . ASN B 1 10 ? -37.815 11.615 54.014 1.00 47.77 2 ASN B O 1
ATOM 1472 N N . LEU B 1 11 ? -35.602 11.285 53.700 1.00 37.71 3 LEU B N 1
ATOM 1473 C CA . LEU B 1 11 ? -35.657 11.526 52.258 1.00 35.65 3 LEU B CA 1
ATOM 1474 C C . LEU B 1 11 ? -36.707 10.656 51.580 1.00 32.55 3 LEU B C 1
ATOM 1475 O O . LEU B 1 11 ? -37.484 11.132 50.743 1.00 31.20 3 LEU B O 1
ATOM 1480 N N . PHE B 1 12 ? -36.735 9.369 51.910 1.00 24.05 4 PHE B N 1
ATOM 1481 C CA . PHE B 1 12 ? -37.672 8.476 51.246 1.00 22.64 4 PHE B CA 1
ATOM 1482 C C . PHE B 1 12 ? -39.091 8.638 51.770 1.00 23.82 4 PHE B C 1
ATOM 1483 O O . PHE B 1 12 ? -40.041 8.339 51.043 1.00 21.62 4 PHE B O 1
ATOM 1491 N N . GLN B 1 13 ? -39.254 9.110 53.009 1.00 23.78 5 GLN B N 1
ATOM 1492 C CA . GLN B 1 13 ? -40.595 9.290 53.557 1.00 31.68 5 GLN B CA 1
ATOM 1493 C C . GLN B 1 13 ? -41.382 10.332 52.772 1.00 29.58 5 GLN B C 1
ATOM 1494 O O . GLN B 1 13 ? -42.616 10.273 52.726 1.00 34.25 5 GLN B O 1
ATOM 1496 N N . ASN B 1 14 ? -40.694 11.273 52.133 1.00 29.62 6 ASN B N 1
ATOM 1497 C CA . ASN B 1 14 ? -41.337 12.305 51.326 1.00 36.30 6 ASN B CA 1
ATOM 1498 C C . ASN B 1 14 ? -41.603 11.877 49.889 1.00 34.72 6 ASN B C 1
ATOM 1499 O O . ASN B 1 14 ? -42.177 12.664 49.128 1.00 37.23 6 ASN B O 1
ATOM 1504 N N . ALA B 1 15 ? -41.203 10.669 49.492 1.00 27.26 7 ALA B N 1
ATOM 1505 C CA . ALA B 1 15 ? -41.374 10.251 48.104 1.00 24.34 7 ALA B CA 1
ATOM 1506 C C . ALA B 1 15 ? -42.853 10.113 47.759 1.00 32.23 7 ALA B C 1
ATOM 1507 O O . ALA B 1 15 ? -43.653 9.627 48.562 1.00 33.42 7 ALA B O 1
ATOM 1509 N N . LYS B 1 16 ? -43.220 10.559 46.557 1.00 26.25 8 LYS B N 1
ATOM 1510 C CA . LYS B 1 16 ? -44.582 10.425 46.055 1.00 28.90 8 LYS B CA 1
ATOM 1511 C C . LYS B 1 16 ? -44.520 9.810 44.666 1.00 30.82 8 LYS B C 1
ATOM 1512 O O . LYS B 1 16 ? -43.711 10.239 43.837 1.00 25.92 8 LYS B O 1
ATOM 1514 N N . PHE B 1 17 ? -45.347 8.797 44.415 1.00 24.15 9 PHE B N 1
ATOM 1515 C CA . PHE B 1 17 ? -45.359 8.206 43.084 1.00 22.16 9 PHE B CA 1
ATOM 1516 C C . PHE B 1 17 ? -45.749 9.266 42.074 1.00 18.30 9 PHE B C 1
ATOM 1517 O O . PHE B 1 17 ? -46.726 10.000 42.270 1.00 20.46 9 PHE B O 1
ATOM 1525 N N . PHE B 1 18 ? -44.978 9.352 40.995 1.00 18.31 10 PHE B N 1
ATOM 1526 C CA . PHE B 1 18 ? -45.149 10.408 40.011 1.00 21.23 10 PHE B CA 1
ATOM 1527 C C . PHE B 1 18 ? -45.669 9.896 38.677 1.00 19.40 10 PHE B C 1
ATOM 1528 O O . PHE B 1 18 ? -46.688 10.395 38.184 1.00 21.03 10 PHE B O 1
ATOM 1536 N N . THR B 1 19 ? -45.002 8.913 38.076 1.00 19.79 11 THR B N 1
ATOM 1537 C CA . THR B 1 19 ? -45.437 8.410 36.781 1.00 24.84 11 THR B CA 1
ATOM 1538 C C . THR B 1 19 ? -44.770 7.066 36.508 1.00 18.51 11 THR B C 1
ATOM 1539 O O . THR B 1 19 ? -43.758 6.714 37.125 1.00 20.15 11 THR B O 1
ATOM 1543 N N . THR B 1 20 ? -45.373 6.312 35.588 1.00 21.86 12 THR B N 1
ATOM 1544 C CA . THR B 1 20 ? -44.856 5.031 35.121 1.00 21.62 12 THR B CA 1
ATOM 1545 C C . THR B 1 20 ? -44.608 5.141 33.625 1.00 24.52 12 THR B C 1
ATOM 1546 O O . THR B 1 20 ? -45.415 5.727 32.903 1.00 26.32 12 THR B O 1
ATOM 1550 N N . VAL B 1 21 ? -43.490 4.591 33.152 1.00 23.37 13 VAL B N 1
ATOM 1551 C CA . VAL B 1 21 ? -43.233 4.539 31.719 1.00 25.79 13 VAL B CA 1
ATOM 1552 C C . VAL B 1 21 ? -42.932 3.097 31.342 1.00 26.31 13 VAL B C 1
ATOM 1553 O O . VAL B 1 21 ? -42.421 2.315 32.152 1.00 25.97 13 VAL B O 1
ATOM 1557 N N . ASN B 1 22 ? -43.280 2.733 30.108 1.00 23.80 14 ASN B N 1
ATOM 1558 C CA . ASN B 1 22 ? -43.174 1.335 29.707 1.00 27.43 14 ASN B CA 1
ATOM 1559 C C . ASN B 1 22 ? -41.817 0.978 29.121 1.00 33.23 14 ASN B C 1
ATOM 1560 O O . ASN B 1 22 ? -41.398 -0.179 29.234 1.00 32.57 14 ASN B O 1
ATOM 1565 N N . HIS B 1 23 ? -41.126 1.926 28.494 1.00 28.94 15 HIS B N 1
ATOM 1566 C CA . HIS B 1 23 ? -39.887 1.627 27.792 1.00 29.67 15 HIS B CA 1
ATOM 1567 C C . HIS B 1 23 ? -38.814 2.623 28.194 1.00 27.33 15 HIS B C 1
ATOM 1568 O O . HIS B 1 23 ? -39.097 3.810 28.375 1.00 27.14 15 HIS B O 1
ATOM 1575 N N . LEU B 1 24 ? -37.577 2.138 28.334 1.00 28.51 16 LEU B N 1
ATOM 1576 C CA . LEU B 1 24 ? -36.475 3.042 28.654 1.00 28.99 16 LEU B CA 1
ATOM 1577 C C . LEU B 1 24 ? -36.340 4.155 27.623 1.00 32.21 16 LEU B C 1
ATOM 1578 O O . LEU B 1 24 ? -35.922 5.267 27.961 1.00 30.36 16 LEU B O 1
ATOM 1583 N N . LYS B 1 25 ? -36.702 3.883 26.368 1.00 31.32 17 LYS B N 1
ATOM 1584 C CA . LYS B 1 25 ? -36.647 4.917 25.340 1.00 35.83 17 LYS B CA 1
ATOM 1585 C C . LYS B 1 25 ? -37.465 6.150 25.724 1.00 34.02 17 LYS B C 1
ATOM 1586 O O . LYS B 1 25 ? -37.151 7.263 25.289 1.00 31.04 17 LYS B O 1
ATOM 1588 N N . ASP B 1 26 ? -38.502 5.982 26.543 1.00 34.14 18 ASP B N 1
ATOM 1589 C CA . ASP B 1 26 ? -39.420 7.064 26.872 1.00 33.18 18 ASP B CA 1
ATOM 1590 C C . ASP B 1 26 ? -39.143 7.680 28.240 1.00 25.08 18 ASP B C 1
ATOM 1591 O O . ASP B 1 26 ? -40.061 8.235 28.853 1.00 27.75 18 ASP B O 1
ATOM 1596 N N . LEU B 1 27 ? -37.904 7.612 28.733 1.00 18.93 19 LEU B N 1
ATOM 1597 C CA . LEU B 1 27 ? -37.627 8.160 30.059 1.00 17.70 19 LEU B CA 1
ATOM 1598 C C . LEU B 1 27 ? -37.763 9.680 30.051 1.00 17.34 19 LEU B C 1
ATOM 1599 O O . LEU B 1 27 ? -37.293 10.339 29.124 1.00 20.91 19 LEU B O 1
ATOM 1604 N N . PRO B 1 28 ? -38.373 10.264 31.078 1.00 17.48 20 PRO B N 1
ATOM 1605 C CA . PRO B 1 28 ? -38.405 11.724 31.169 1.00 16.37 20 PRO B CA 1
ATOM 1606 C C . PRO B 1 28 ? -37.028 12.266 31.525 1.00 16.08 20 PRO B C 1
ATOM 1607 O O . PRO B 1 28 ? -36.133 11.547 31.977 1.00 17.36 20 PRO B O 1
ATOM 1611 N N . ASP B 1 29 ? -36.867 13.569 31.309 1.00 16.45 21 ASP B N 1
ATOM 1612 C CA . ASP B 1 29 ? -35.590 14.246 31.528 1.00 16.62 21 ASP B CA 1
ATOM 1613 C C . ASP B 1 29 ? -35.534 14.802 32.955 1.00 11.93 21 ASP B C 1
ATOM 1614 O O . ASP B 1 29 ? -35.703 15.998 33.198 1.00 15.76 21 ASP B O 1
ATOM 1619 N N . THR B 1 30 ? -35.255 13.908 33.911 1.00 14.04 22 THR B N 1
ATOM 1620 C CA . THR B 1 30 ? -35.212 14.295 35.314 1.00 12.74 22 THR B CA 1
ATOM 1621 C C . THR B 1 30 ? -33.998 15.180 35.602 1.00 15.43 22 THR B C 1
ATOM 1622 O O . THR B 1 30 ? -32.958 15.068 34.941 1.00 12.93 22 THR B O 1
ATOM 1626 N N . PRO B 1 31 ? -34.110 16.089 36.578 1.00 13.52 23 PRO B N 1
ATOM 1627 C CA . PRO B 1 31 ? -32.924 16.870 36.974 1.00 13.35 23 PRO B CA 1
ATOM 1628 C C . PRO B 1 31 ? -31.793 15.998 37.486 1.00 16.84 23 PRO B C 1
ATOM 1629 O O . PRO B 1 31 ? -30.634 16.169 37.078 1.00 13.30 23 PRO B O 1
ATOM 1633 N N . LEU B 1 32 ? -32.117 15.064 38.382 1.00 12.18 24 LEU B N 1
ATOM 1634 C CA . LEU B 1 32 ? -31.196 14.154 39.046 1.00 13.85 24 LEU B CA 1
ATOM 1635 C C . LEU B 1 32 ? -32.018 12.951 39.474 1.00 12.95 24 LEU B C 1
ATOM 1636 O O . LEU B 1 32 ? -33.188 13.095 39.836 1.00 14.74 24 LEU B O 1
ATOM 1641 N N . GLU B 1 33 ? -31.420 11.766 39.433 1.00 13.23 25 GLU B N 1
ATOM 1642 C CA . GLU B 1 33 ? -32.175 10.619 39.920 1.00 10.19 25 GLU B CA 1
ATOM 1643 C C . GLU B 1 33 ? -31.233 9.589 40.513 1.00 11.76 25 GLU B C 1
ATOM 1644 O O . GLU B 1 33 ? -30.038 9.560 40.208 1.00 12.03 25 GLU B O 1
ATOM 1650 N N . ILE B 1 34 ? -31.791 8.760 41.391 1.00 11.24 26 ILE B N 1
ATOM 1651 C CA . ILE B 1 34 ? -31.161 7.521 41.821 1.00 11.87 26 ILE B CA 1
ATOM 1652 C C . ILE B 1 34 ? -32.014 6.365 41.325 1.00 14.39 26 ILE B C 1
ATOM 1653 O O . ILE B 1 34 ? -33.234 6.485 41.170 1.00 14.05 26 ILE B O 1
ATOM 1658 N N . ALA B 1 35 ? -31.373 5.224 41.098 1.00 11.74 27 ALA B N 1
ATOM 1659 C CA . ALA B 1 35 ? -32.070 4.052 40.597 1.00 10.97 27 ALA B CA 1
ATOM 1660 C C . ALA B 1 35 ? -32.081 2.956 41.658 1.00 11.02 27 ALA B C 1
ATOM 1661 O O . ALA B 1 35 ? -31.096 2.791 42.382 1.00 13.32 27 ALA B O 1
ATOM 1663 N N . PHE B 1 36 ? -33.205 2.229 41.752 1.00 9.63 28 PHE B N 1
ATOM 1664 C CA . PHE B 1 36 ? -33.308 0.961 42.479 1.00 12.94 28 PHE B CA 1
ATOM 1665 C C . PHE B 1 36 ? -33.314 -0.177 41.467 1.00 13.67 28 PHE B C 1
ATOM 1666 O O . PHE B 1 36 ? -34.182 -0.219 40.589 1.00 11.11 28 PHE B O 1
ATOM 1674 N N . VAL B 1 37 ? -32.386 -1.120 41.617 1.00 10.86 29 VAL B N 1
ATOM 1675 C CA . VAL B 1 37 ? -32.333 -2.308 40.771 1.00 11.63 29 VAL B CA 1
ATOM 1676 C C . VAL B 1 37 ? -32.113 -3.530 41.648 1.00 19.51 29 VAL B C 1
ATOM 1677 O O . VAL B 1 37 ? -31.596 -3.437 42.764 1.00 14.58 29 VAL B O 1
ATOM 1681 N N . GLY B 1 38 ? -32.491 -4.689 41.117 1.00 13.22 30 GLY B N 1
ATOM 1682 C CA . GLY B 1 38 ? -32.255 -5.931 41.824 1.00 14.02 30 GLY B CA 1
ATOM 1683 C C . GLY B 1 38 ? -32.860 -7.100 41.073 1.00 15.44 30 GLY B C 1
ATOM 1684 O O . GLY B 1 38 ? -33.644 -6.935 40.135 1.00 15.66 30 GLY B O 1
ATOM 1685 N N . ARG B 1 39 ? -32.498 -8.298 41.522 1.00 16.27 31 ARG B N 1
ATOM 1686 C CA . ARG B 1 39 ? -33.011 -9.497 40.866 1.00 17.83 31 ARG B CA 1
ATOM 1687 C C . ARG B 1 39 ? -34.512 -9.674 41.081 1.00 18.40 31 ARG B C 1
ATOM 1688 O O . ARG B 1 39 ? -35.213 -10.163 40.190 1.00 19.59 31 ARG B O 1
ATOM 1696 N N . SER B 1 40 ? -35.030 -9.305 42.251 1.00 17.85 32 SER B N 1
ATOM 1697 C CA A SER B 1 40 ? -36.356 -9.731 42.697 0.59 31.26 32 SER B CA 1
ATOM 1698 C CA B SER B 1 40 ? -36.359 -9.732 42.679 0.41 31.28 32 SER B CA 1
ATOM 1699 C C . SER B 1 40 ? -37.296 -8.538 42.821 1.00 29.99 32 SER B C 1
ATOM 1700 O O . SER B 1 40 ? -37.033 -7.615 43.604 1.00 21.75 32 SER B O 1
ATOM 1705 N N . ASN B 1 41 ? -38.412 -8.576 42.083 1.00 31.00 33 ASN B N 1
ATOM 1706 C CA . ASN B 1 41 ? -39.392 -7.498 42.185 1.00 32.49 33 ASN B CA 1
ATOM 1707 C C . ASN B 1 41 ? -39.994 -7.430 43.584 1.00 20.99 33 ASN B C 1
ATOM 1708 O O . ASN B 1 41 ? -40.172 -6.340 44.131 1.00 23.34 33 ASN B O 1
ATOM 1713 N N . ALA B 1 42 ? -40.328 -8.584 44.167 1.00 26.46 34 ALA B N 1
ATOM 1714 C CA . ALA B 1 42 ? -41.000 -8.598 45.467 1.00 27.89 34 ALA B CA 1
ATOM 1715 C C . ALA B 1 42 ? -40.108 -8.003 46.541 1.00 29.61 34 ALA B C 1
ATOM 1716 O O . ALA B 1 42 ? -40.544 -7.143 47.317 1.00 24.44 34 ALA B O 1
ATOM 1718 N N . GLY B 1 43 ? -38.834 -8.418 46.568 1.00 34.09 35 GLY B N 1
ATOM 1719 C CA . GLY B 1 43 ? -37.891 -7.861 47.532 1.00 29.12 35 GLY B CA 1
ATOM 1720 C C . GLY B 1 43 ? -37.638 -6.378 47.327 1.00 23.50 35 GLY B C 1
ATOM 1721 O O . GLY B 1 43 ? -37.577 -5.605 48.290 1.00 19.39 35 GLY B O 1
ATOM 1722 N N . LYS B 1 44 ? -37.502 -5.958 46.070 1.00 16.75 36 LYS B N 1
ATOM 1723 C CA . LYS B 1 44 ? -37.305 -4.547 45.772 1.00 19.34 36 LYS B CA 1
ATOM 1724 C C . LYS B 1 44 ? -38.553 -3.726 46.084 1.00 17.18 36 LYS B C 1
ATOM 1725 O O . LYS B 1 44 ? -38.450 -2.632 46.643 1.00 14.95 36 LYS B O 1
ATOM 1731 N N . SER B 1 45 ? -39.740 -4.232 45.737 1.00 18.62 37 SER B N 1
ATOM 1732 C CA . SER B 1 45 ? -40.965 -3.506 46.072 1.00 23.17 37 SER B CA 1
ATOM 1733 C C . SER B 1 45 ? -41.139 -3.384 47.580 1.00 24.40 37 SER B C 1
ATOM 1734 O O . SER B 1 45 ? -41.520 -2.322 48.089 1.00 22.78 37 SER B O 1
ATOM 1737 N N . SER B 1 46 ? -40.859 -4.462 48.311 1.00 21.90 38 SER B N 1
ATOM 1738 C CA . SER B 1 46 ? -40.989 -4.413 49.762 1.00 26.25 38 SER B CA 1
ATOM 1739 C C . SER B 1 46 ? -40.051 -3.372 50.357 1.00 22.23 38 SER B C 1
ATOM 1740 O O . SER B 1 46 ? -40.448 -2.603 51.241 1.00 25.47 38 SER B O 1
ATOM 1743 N N . ALA B 1 47 ? -38.804 -3.333 49.880 1.00 20.72 39 ALA B N 1
ATOM 1744 C CA . ALA B 1 47 ? -37.856 -2.343 50.375 1.00 18.76 39 ALA B CA 1
ATOM 1745 C C . ALA B 1 47 ? -38.364 -0.931 50.128 1.00 20.36 39 ALA B C 1
ATOM 1746 O O . ALA B 1 47 ? -38.320 -0.079 51.021 1.00 18.94 39 ALA B O 1
ATOM 1748 N N . ILE B 1 48 ? -38.849 -0.666 48.913 1.00 20.00 40 ILE B N 1
ATOM 1749 C CA . ILE B 1 48 ? -39.335 0.671 48.582 1.00 24.58 40 ILE B CA 1
ATOM 1750 C C . ILE B 1 48 ? -40.542 1.025 49.438 1.00 24.13 40 ILE B C 1
ATOM 1751 O O . ILE B 1 48 ? -40.655 2.148 49.947 1.00 25.77 40 ILE B O 1
ATOM 1756 N N . ASN B 1 49 ? -41.458 0.071 49.619 1.00 22.43 41 ASN B N 1
ATOM 1757 C CA . ASN B 1 49 ? -42.610 0.308 50.487 1.00 26.41 41 ASN B CA 1
ATOM 1758 C C . ASN B 1 49 ? -42.172 0.582 51.917 1.00 26.95 41 ASN B C 1
ATOM 1759 O O . ASN B 1 49 ? -42.701 1.486 52.575 1.00 28.09 41 ASN B O 1
ATOM 1764 N N . THR B 1 50 ? -41.185 -0.169 52.407 1.00 19.81 42 THR B N 1
ATOM 1765 C CA . THR B 1 50 ? -40.681 0.066 53.757 1.00 22.78 42 THR B CA 1
ATOM 1766 C C . THR B 1 50 ? -40.048 1.448 53.879 1.00 23.49 42 THR B C 1
ATOM 1767 O O . THR B 1 50 ? -40.255 2.147 54.878 1.00 22.67 42 THR B O 1
ATOM 1771 N N . LEU B 1 51 ? -39.295 1.869 52.859 1.00 27.68 43 LEU B N 1
ATOM 1772 C CA . LEU B 1 51 ? -38.599 3.154 52.918 1.00 28.67 43 LEU B CA 1
ATOM 1773 C C . LEU B 1 51 ? -39.564 4.329 52.779 1.00 29.77 43 LEU B C 1
ATOM 1774 O O . LEU B 1 51 ? -39.372 5.376 53.407 1.00 29.15 43 LEU B O 1
ATOM 1779 N N . THR B 1 52 ? -40.601 4.179 51.960 1.00 26.85 44 THR B N 1
ATOM 1780 C CA . THR B 1 52 ? -41.531 5.261 51.688 1.00 31.78 44 THR B CA 1
ATOM 1781 C C . THR B 1 52 ? -42.780 5.207 52.557 1.00 44.58 44 THR B C 1
ATOM 1782 O O . THR B 1 52 ? -43.590 6.140 52.499 1.00 47.71 44 THR B O 1
ATOM 1786 N N . ASN B 1 53 ? -42.940 4.155 53.359 1.00 45.72 45 ASN B N 1
ATOM 1787 C CA . ASN B 1 53 ? -44.154 3.900 54.135 1.00 52.74 45 ASN B CA 1
ATOM 1788 C C . ASN B 1 53 ? -45.390 3.935 53.236 1.00 56.45 45 ASN B C 1
ATOM 1789 O O . ASN B 1 53 ? -46.522 3.967 53.719 1.00 66.89 45 ASN B O 1
ATOM 1794 N N . THR B 1 67 ? -47.590 -7.076 36.191 1.00 57.01 59 THR B N 1
ATOM 1795 C CA . THR B 1 67 ? -46.662 -6.554 35.192 1.00 54.22 59 THR B CA 1
ATOM 1796 C C . THR B 1 67 ? -45.897 -5.335 35.718 1.00 48.21 59 THR B C 1
ATOM 1797 O O . THR B 1 67 ? -46.454 -4.243 35.844 1.00 45.23 59 THR B O 1
ATOM 1799 N N . GLN B 1 68 ? -44.615 -5.530 36.016 1.00 43.41 60 GLN B N 1
ATOM 1800 C CA . GLN B 1 68 ? -43.793 -4.462 36.566 1.00 39.09 60 GLN B CA 1
ATOM 1801 C C . GLN B 1 68 ? -43.236 -3.587 35.452 1.00 33.47 60 GLN B C 1
ATOM 1802 O O . GLN B 1 68 ? -42.757 -4.086 34.426 1.00 29.21 60 GLN B O 1
ATOM 1804 N N . HIS B 1 69 ? -43.301 -2.277 35.659 1.00 29.70 61 HIS B N 1
ATOM 1805 C CA . HIS B 1 69 ? -42.783 -1.325 34.688 1.00 25.89 61 HIS B CA 1
ATOM 1806 C C . HIS B 1 69 ? -41.858 -0.358 35.420 1.00 18.36 61 HIS B C 1
ATOM 1807 O O . HIS B 1 69 ? -41.467 -0.582 36.571 1.00 20.28 61 HIS B O 1
ATOM 1814 N N . ILE B 1 70 ? -41.525 0.745 34.757 1.00 16.92 62 ILE B N 1
ATOM 1815 C CA . ILE B 1 70 ? -40.525 1.693 35.243 1.00 17.35 62 ILE B CA 1
ATOM 1816 C C . ILE B 1 70 ? -41.249 2.794 36.014 1.00 15.79 62 ILE B C 1
ATOM 1817 O O . ILE B 1 70 ? -41.981 3.591 35.426 1.00 20.26 62 ILE B O 1
ATOM 1822 N N . ASN B 1 71 ? -41.042 2.854 37.327 1.00 13.90 63 ASN B N 1
ATOM 1823 C CA . ASN B 1 71 ? -41.807 3.753 38.186 1.00 17.69 63 ASN B CA 1
ATOM 1824 C C . ASN B 1 71 ? -40.932 4.897 38.682 1.00 14.21 63 ASN B C 1
ATOM 1825 O O . ASN B 1 71 ? -39.869 4.663 39.264 1.00 15.74 63 ASN B O 1
ATOM 1830 N N . PHE B 1 72 ? -41.397 6.128 38.473 1.00 15.01 64 PHE B N 1
ATOM 1831 C CA . PHE B 1 72 ? -40.722 7.321 38.971 1.00 16.73 64 PHE B CA 1
ATOM 1832 C C . PHE B 1 72 ? -41.419 7.836 40.222 1.00 14.56 64 PHE B C 1
ATOM 1833 O O . PHE B 1 72 ? -42.645 8.006 40.229 1.00 17.11 64 PHE B O 1
ATOM 1841 N N . PHE B 1 73 ? -40.631 8.089 41.269 1.00 15.96 65 PHE B N 1
ATOM 1842 C CA . PHE B 1 73 ? -41.098 8.710 42.497 1.00 16.63 65 PHE B CA 1
ATOM 1843 C C . PHE B 1 73 ? -40.438 10.076 42.645 1.00 17.97 65 PHE B C 1
ATOM 1844 O O . PHE B 1 73 ? -39.218 10.214 42.473 1.00 14.00 65 PHE B O 1
ATOM 1852 N N . GLU B 1 74 ? -41.254 11.080 42.944 1.00 16.29 66 GLU B N 1
ATOM 1853 C CA . GLU B 1 74 ? -40.766 12.437 43.131 1.00 17.12 66 GLU B CA 1
ATOM 1854 C C . GLU B 1 74 ? -40.245 12.606 44.554 1.00 17.91 66 GLU B C 1
ATOM 1855 O O . GLU B 1 74 ? -40.922 12.246 45.518 1.00 19.84 66 GLU B O 1
ATOM 1861 N N . LEU B 1 75 ? -39.025 13.102 44.674 1.00 15.62 67 LEU B N 1
ATOM 1862 C CA . LEU B 1 75 ? -38.447 13.481 45.949 1.00 16.68 67 LEU B CA 1
ATOM 1863 C C . LEU B 1 75 ? -38.508 14.999 46.064 1.00 21.20 67 LEU B C 1
ATOM 1864 O O . LEU B 1 75 ? -39.048 15.691 45.195 1.00 17.63 67 LEU B O 1
ATOM 1869 N N . GLN B 1 76 ? -37.931 15.528 47.135 1.00 19.71 68 GLN B N 1
ATOM 1870 C CA . GLN B 1 76 ? -37.929 16.973 47.309 1.00 16.47 68 GLN B CA 1
ATOM 1871 C C . GLN B 1 76 ? -36.987 17.634 46.301 1.00 15.85 68 GLN B C 1
ATOM 1872 O O . GLN B 1 76 ? -36.053 17.016 45.789 1.00 14.77 68 GLN B O 1
ATOM 1874 N N . ASN B 1 77 ? -37.264 18.911 46.000 1.00 16.27 69 ASN B N 1
ATOM 1875 C CA . ASN B 1 77 ? -36.393 19.742 45.167 1.00 17.99 69 ASN B CA 1
ATOM 1876 C C . ASN B 1 77 ? -36.285 19.201 43.742 1.00 14.72 69 ASN B C 1
ATOM 1877 O O . ASN B 1 77 ? -35.262 19.367 43.073 1.00 14.16 69 ASN B O 1
ATOM 1882 N N . GLY B 1 78 ? -37.344 18.547 43.272 1.00 17.51 70 GLY B N 1
ATOM 1883 C CA . GLY B 1 78 ? -37.382 18.113 41.897 1.00 14.33 70 GLY B CA 1
ATOM 1884 C C . GLY B 1 78 ? -36.464 16.967 41.555 1.00 14.43 70 GLY B C 1
ATOM 1885 O O . GLY B 1 78 ? -36.216 16.722 40.375 1.00 20.72 70 GLY B O 1
ATOM 1886 N N . ASN B 1 79 ? -35.946 16.257 42.549 1.00 13.17 71 ASN B N 1
ATOM 1887 C CA . ASN B 1 79 ? -35.140 15.069 42.295 1.00 16.19 71 ASN B CA 1
ATOM 1888 C C . ASN B 1 79 ? -36.028 13.830 42.271 1.00 15.01 71 ASN B C 1
ATOM 1889 O O . ASN B 1 79 ? -37.173 13.851 42.722 1.00 13.97 71 ASN B O 1
ATOM 1894 N N . PHE B 1 80 ? -35.483 12.726 41.747 1.00 14.31 72 PHE B N 1
ATOM 1895 C CA . PHE B 1 80 ? -36.322 11.565 41.502 1.00 12.07 72 PHE B CA 1
ATOM 1896 C C . PHE B 1 80 ? -35.622 10.287 41.910 1.00 10.89 72 PHE B C 1
ATOM 1897 O O . PHE B 1 80 ? -34.393 10.213 41.957 1.00 12.70 72 PHE B O 1
ATOM 1905 N N . MET B 1 81 ? -36.425 9.288 42.253 1.00 14.62 73 MET B N 1
ATOM 1906 C CA A MET B 1 81 ? -35.942 7.921 42.328 0.66 14.97 73 MET B CA 1
ATOM 1907 C CA B MET B 1 81 ? -35.957 7.916 42.347 0.34 15.20 73 MET B CA 1
ATOM 1908 C C . MET B 1 81 ? -36.712 7.085 41.320 1.00 14.54 73 MET B C 1
ATOM 1909 O O . MET B 1 81 ? -37.907 7.310 41.083 1.00 14.01 73 MET B O 1
ATOM 1918 N N . VAL B 1 82 ? -36.013 6.139 40.707 1.00 12.27 74 VAL B N 1
ATOM 1919 C CA . VAL B 1 82 ? -36.565 5.317 39.641 1.00 14.16 74 VAL B CA 1
ATOM 1920 C C . VAL B 1 82 ? -36.476 3.865 40.076 1.00 13.24 74 VAL B C 1
ATOM 1921 O O . VAL B 1 82 ? -35.394 3.383 40.431 1.00 14.38 74 VAL B O 1
ATOM 1925 N N . ASP B 1 83 ? -37.599 3.170 40.026 1.00 11.36 75 ASP B N 1
ATOM 1926 C CA . ASP B 1 83 ? -37.658 1.746 40.324 1.00 11.62 75 ASP B CA 1
ATOM 1927 C C . ASP B 1 83 ? -37.692 0.992 39.000 1.00 15.54 75 ASP B C 1
ATOM 1928 O O . ASP B 1 83 ? -38.668 1.096 38.252 1.00 16.09 75 ASP B O 1
ATOM 1933 N N . LEU B 1 84 ? -36.629 0.223 38.716 1.00 13.23 76 LEU B N 1
ATOM 1934 C CA . LEU B 1 84 ? -36.622 -0.463 37.430 1.00 14.14 76 LEU B CA 1
ATOM 1935 C C . LEU B 1 84 ? -36.950 -1.939 37.601 1.00 15.25 76 LEU B C 1
ATOM 1936 O O . LEU B 1 84 ? -36.554 -2.545 38.605 1.00 15.07 76 LEU B O 1
ATOM 1941 N N . PRO B 1 85 ? -37.682 -2.516 36.642 1.00 13.95 77 PRO B N 1
ATOM 1942 C CA . PRO B 1 85 ? -38.048 -3.935 36.731 1.00 15.67 77 PRO B CA 1
ATOM 1943 C C . PRO B 1 85 ? -36.860 -4.839 37.035 1.00 15.03 77 PRO B C 1
ATOM 1944 O O . PRO B 1 85 ? -35.762 -4.654 36.509 1.00 13.30 77 PRO B O 1
ATOM 1948 N N . GLY B 1 86 ? -37.107 -5.834 37.889 1.00 17.57 78 GLY B N 1
ATOM 1949 C CA . GLY B 1 86 ? -36.056 -6.758 38.274 1.00 20.10 78 GLY B CA 1
ATOM 1950 C C . GLY B 1 86 ? -35.526 -7.558 37.099 1.00 19.74 78 GLY B C 1
ATOM 1951 O O . GLY B 1 86 ? -36.174 -7.713 36.061 1.00 17.02 78 GLY B O 1
ATOM 1952 N N . TYR B 1 87 ? -34.309 -8.080 37.266 1.00 15.78 79 TYR B N 1
ATOM 1953 C CA . TYR B 1 87 ? -33.680 -8.862 36.210 1.00 17.21 79 TYR B CA 1
ATOM 1954 C C . TYR B 1 87 ? -33.587 -10.354 36.535 1.00 17.37 79 TYR B C 1
ATOM 1955 O O . TYR B 1 87 ? -32.996 -11.120 35.755 1.00 21.43 79 TYR B O 1
ATOM 1964 N N . GLY B 1 88 ? -34.181 -10.802 37.638 1.00 18.32 80 GLY B N 1
ATOM 1965 C CA . GLY B 1 88 ? -34.213 -12.227 37.921 1.00 26.40 80 GLY B CA 1
ATOM 1966 C C . GLY B 1 88 ? -35.204 -13.005 37.046 1.00 31.33 80 GLY B C 1
ATOM 1967 O O . GLY B 1 88 ? -35.981 -12.445 36.273 1.00 35.72 80 GLY B O 1
ATOM 1968 N N . TYR B 1 89 ? -35.164 -14.332 37.180 1.00 28.30 81 TYR B N 1
ATOM 1969 C CA . TYR B 1 89 ? -36.106 -15.186 36.459 1.00 26.55 81 TYR B CA 1
ATOM 1970 C C . TYR B 1 89 ? -37.541 -14.832 36.838 1.00 35.04 81 TYR B C 1
ATOM 1971 O O . TYR B 1 89 ? -37.874 -14.726 38.022 1.00 34.49 81 TYR B O 1
ATOM 1980 N N . ALA B 1 90 ? -38.386 -14.634 35.824 1.00 44.83 82 ALA B N 1
ATOM 1981 C CA . ALA B 1 90 ? -39.818 -14.369 35.914 1.00 48.92 82 ALA B CA 1
ATOM 1982 C C . ALA B 1 90 ? -40.131 -12.910 36.244 1.00 45.31 82 ALA B C 1
ATOM 1983 O O . ALA B 1 90 ? -41.306 -12.539 36.247 1.00 45.94 82 ALA B O 1
ATOM 1985 N N . GLN B 1 91 ? -39.137 -12.072 36.533 1.00 36.23 83 GLN B N 1
ATOM 1986 C CA . GLN B 1 91 ? -39.430 -10.696 36.921 1.00 35.33 83 GLN B CA 1
ATOM 1987 C C . GLN B 1 91 ? -39.817 -9.847 35.717 1.00 40.13 83 GLN B C 1
ATOM 1988 O O . GLN B 1 91 ? -40.525 -8.843 35.865 1.00 38.28 83 GLN B O 1
ATOM 1994 N N . VAL B 1 92 ? -39.330 -10.220 34.541 1.00 39.86 84 VAL B N 1
ATOM 1995 C CA . VAL B 1 92 ? -39.911 -9.842 33.254 1.00 33.86 84 VAL B CA 1
ATOM 1996 C C . VAL B 1 92 ? -40.081 -11.133 32.469 1.00 38.76 84 VAL B C 1
ATOM 1997 O O . VAL B 1 92 ? -39.437 -12.146 32.796 1.00 38.96 84 VAL B O 1
ATOM 2001 N N . PRO B 1 93 ? -40.964 -11.160 31.464 1.00 35.79 85 PRO B N 1
ATOM 2002 C CA . PRO B 1 93 ? -41.180 -12.406 30.715 1.00 37.33 85 PRO B CA 1
ATOM 2003 C C . PRO B 1 93 ? -39.862 -12.986 30.214 1.00 36.80 85 PRO B C 1
ATOM 2004 O O . PRO B 1 93 ? -38.965 -12.254 29.790 1.00 28.46 85 PRO B O 1
ATOM 2008 N N . GLU B 1 94 ? -39.746 -14.317 30.283 1.00 35.58 86 GLU B N 1
ATOM 2009 C CA . GLU B 1 94 ? -38.468 -14.964 29.994 1.00 37.25 86 GLU B CA 1
ATOM 2010 C C . GLU B 1 94 ? -38.023 -14.737 28.553 1.00 41.44 86 GLU B C 1
ATOM 2011 O O . GLU B 1 94 ? -36.819 -14.610 28.289 1.00 37.41 86 GLU B O 1
ATOM 2017 N N . ALA B 1 95 ? -38.973 -14.665 27.612 1.00 30.24 87 ALA B N 1
ATOM 2018 C CA . ALA B 1 95 ? -38.630 -14.455 26.208 1.00 34.70 87 ALA B CA 1
ATOM 2019 C C . ALA B 1 95 ? -37.864 -13.156 25.967 1.00 35.65 87 ALA B C 1
ATOM 2020 O O . ALA B 1 95 ? -37.139 -13.060 24.971 1.00 44.03 87 ALA B O 1
ATOM 2022 N N . VAL B 1 96 ? -38.004 -12.155 26.837 1.00 27.48 88 VAL B N 1
ATOM 2023 C CA . VAL B 1 96 ? -37.379 -10.859 26.610 1.00 27.48 88 VAL B CA 1
ATOM 2024 C C . VAL B 1 96 ? -36.397 -10.482 27.713 1.00 27.62 88 VAL B C 1
ATOM 2025 O O . VAL B 1 96 ? -35.936 -9.338 27.762 1.00 24.15 88 VAL B O 1
ATOM 2029 N N . ARG B 1 97 ? -36.042 -11.423 28.591 1.00 27.68 89 ARG B N 1
ATOM 2030 C CA . ARG B 1 97 ? -35.244 -11.045 29.755 1.00 22.86 89 ARG B CA 1
ATOM 2031 C C . ARG B 1 97 ? -33.805 -10.730 29.370 1.00 19.77 89 ARG B C 1
ATOM 2032 O O . ARG B 1 97 ? -33.189 -9.826 29.948 1.00 17.69 89 ARG B O 1
ATOM 2040 N N . ALA B 1 98 ? -33.246 -11.466 28.405 1.00 24.93 90 ALA B N 1
ATOM 2041 C CA . ALA B 1 98 ? -31.898 -11.156 27.940 1.00 27.42 90 ALA B CA 1
ATOM 2042 C C . ALA B 1 98 ? -31.835 -9.737 27.398 1.00 22.69 90 ALA B C 1
ATOM 2043 O O . ALA B 1 98 ? -30.909 -8.982 27.705 1.00 19.18 90 ALA B O 1
ATOM 2045 N N . HIS B 1 99 ? -32.822 -9.361 26.584 1.00 18.98 91 HIS B N 1
ATOM 2046 C CA . HIS B 1 99 ? -32.865 -8.006 26.050 1.00 19.46 91 HIS B CA 1
ATOM 2047 C C . HIS B 1 99 ? -33.011 -6.978 27.164 1.00 18.88 91 HIS B C 1
ATOM 2048 O O . HIS B 1 99 ? -32.388 -5.910 27.120 1.00 15.56 91 HIS B O 1
ATOM 2055 N N . TRP B 1 100 ? -33.842 -7.278 28.168 1.00 16.55 92 TRP B N 1
ATOM 2056 C CA . TRP B 1 100 ? -33.995 -6.360 29.295 1.00 15.27 92 TRP B CA 1
ATOM 2057 C C . TRP B 1 100 ? -32.676 -6.164 30.041 1.00 14.21 92 TRP B C 1
ATOM 2058 O O . TRP B 1 100 ? -32.340 -5.042 30.424 1.00 13.11 92 TRP B O 1
ATOM 2069 N N . VAL B 1 101 ? -31.915 -7.242 30.261 1.00 14.73 93 VAL B N 1
ATOM 2070 C CA . VAL B 1 101 ? -30.625 -7.105 30.939 1.00 15.88 93 VAL B CA 1
ATOM 2071 C C . VAL B 1 101 ? -29.714 -6.136 30.185 1.00 13.42 93 VAL B C 1
ATOM 2072 O O . VAL B 1 101 ? -29.054 -5.273 30.786 1.00 12.94 93 VAL B O 1
ATOM 2076 N N . ASN B 1 102 ? -29.676 -6.248 28.858 1.00 14.13 94 ASN B N 1
ATOM 2077 C CA . ASN B 1 102 ? -28.868 -5.336 28.050 1.00 13.88 94 ASN B CA 1
ATOM 2078 C C . ASN B 1 102 ? -29.375 -3.894 28.127 1.00 15.67 94 ASN B C 1
ATOM 2079 O O . ASN B 1 102 ? -28.576 -2.952 28.231 1.00 13.83 94 ASN B O 1
ATOM 2084 N N . LEU B 1 103 ? -30.694 -3.697 28.074 1.00 14.74 95 LEU B N 1
ATOM 2085 C CA . LEU B 1 103 ? -31.256 -2.350 28.159 1.00 12.36 95 LEU B CA 1
ATOM 2086 C C . LEU B 1 103 ? -30.967 -1.722 29.518 1.00 11.22 95 LEU B C 1
ATOM 2087 O O . LEU B 1 103 ? -30.584 -0.551 29.607 1.00 13.79 95 LEU B O 1
ATOM 2092 N N . LEU B 1 104 ? -31.167 -2.490 30.589 1.00 11.15 96 LEU B N 1
ATOM 2093 C CA . LEU B 1 104 ? -30.901 -1.978 31.931 1.00 10.33 96 LEU B CA 1
ATOM 2094 C C . LEU B 1 104 ? -29.422 -1.687 32.110 1.00 16.21 96 LEU B C 1
ATOM 2095 O O . LEU B 1 104 ? -29.047 -0.657 32.678 1.00 9.32 96 LEU B O 1
ATOM 2100 N N . GLY B 1 105 ? -28.567 -2.597 31.639 1.00 10.55 97 GLY B N 1
ATOM 2101 C CA . GLY B 1 105 ? -27.137 -2.351 31.687 1.00 12.36 97 GLY B CA 1
ATOM 2102 C C . GLY B 1 105 ? -26.743 -1.078 30.960 1.00 10.74 97 GLY B C 1
ATOM 2103 O O . GLY B 1 105 ? -25.939 -0.283 31.462 1.00 10.44 97 GLY B O 1
ATOM 2104 N N . ASP B 1 106 ? -27.315 -0.856 29.779 1.00 10.59 98 ASP B N 1
ATOM 2105 C CA . ASP B 1 106 ? -27.040 0.382 29.048 1.00 11.34 98 ASP B CA 1
ATOM 2106 C C . ASP B 1 106 ? -27.528 1.625 29.795 1.00 12.83 98 ASP B C 1
ATOM 2107 O O . ASP B 1 106 ? -26.889 2.683 29.736 1.00 13.12 98 ASP B O 1
ATOM 2112 N N . TYR B 1 107 ? -28.690 1.537 30.447 1.00 11.21 99 TYR B N 1
ATOM 2113 C CA . TYR B 1 107 ? -29.164 2.643 31.278 1.00 11.14 99 TYR B CA 1
ATOM 2114 C C . TYR B 1 107 ? -28.170 2.962 32.398 1.00 14.05 99 TYR B C 1
ATOM 2115 O O . TYR B 1 107 ? -27.813 4.130 32.621 1.00 11.63 99 TYR B O 1
ATOM 2124 N N . LEU B 1 108 ? -27.694 1.936 33.110 1.00 10.73 100 LEU B N 1
ATOM 2125 C CA . LEU B 1 108 ? -26.686 2.192 34.142 1.00 9.18 100 LEU B CA 1
ATOM 2126 C C . LEU B 1 108 ? -25.435 2.845 33.555 1.00 11.79 100 LEU B C 1
ATOM 2127 O O . LEU B 1 108 ? -24.867 3.769 34.148 1.00 10.05 100 LEU B O 1
ATOM 2132 N N . ARG B 1 109 ? -24.983 2.368 32.396 1.00 10.63 101 ARG B N 1
ATOM 2133 C CA . ARG B 1 109 ? -23.763 2.895 31.797 1.00 9.71 101 ARG B CA 1
ATOM 2134 C C . ARG B 1 109 ? -23.930 4.339 31.321 1.00 11.73 101 ARG B C 1
ATOM 2135 O O . ARG B 1 109 ? -22.972 5.131 31.389 1.00 12.32 101 ARG B O 1
ATOM 2143 N N . HIS B 1 110 ? -25.128 4.711 30.858 1.00 10.75 102 HIS B N 1
ATOM 2144 C CA . HIS B 1 110 ? -25.274 5.913 30.041 1.00 10.98 102 HIS B CA 1
ATOM 2145 C C . HIS B 1 110 ? -26.234 6.974 30.565 1.00 12.87 102 HIS B C 1
ATOM 2146 O O . HIS B 1 110 ? -26.221 8.089 30.029 1.00 14.63 102 HIS B O 1
ATOM 2153 N N . ARG B 1 111 ? -27.070 6.682 31.559 1.00 11.87 103 ARG B N 1
ATOM 2154 C CA . ARG B 1 111 ? -28.051 7.666 32.017 1.00 11.61 103 ARG B CA 1
ATOM 2155 C C . ARG B 1 111 ? -27.319 8.829 32.683 1.00 12.47 103 ARG B C 1
ATOM 2156 O O . ARG B 1 111 ? -26.743 8.666 33.760 1.00 15.61 103 ARG B O 1
ATOM 2164 N N . LYS B 1 112 ? -27.346 10.006 32.051 1.00 11.03 104 LYS B N 1
ATOM 2165 C CA . LYS B 1 112 ? -26.452 11.085 32.465 1.00 14.85 104 LYS B CA 1
ATOM 2166 C C . LYS B 1 112 ? -26.792 11.641 33.848 1.00 17.52 104 LYS B C 1
ATOM 2167 O O . LYS B 1 112 ? -25.888 12.067 34.579 1.00 17.06 104 LYS B O 1
ATOM 2173 N N . GLN B 1 113 ? -28.065 11.667 34.225 1.00 14.15 105 GLN B N 1
ATOM 2174 C CA . GLN B 1 113 ? -28.467 12.292 35.480 1.00 15.63 105 GLN B CA 1
ATOM 2175 C C . GLN B 1 113 ? -28.585 11.287 36.618 1.00 12.23 105 GLN B C 1
ATOM 2176 O O . GLN B 1 113 ? -29.095 11.630 37.686 1.00 12.72 105 GLN B O 1
ATOM 2182 N N . LEU B 1 114 ? -28.120 10.062 36.408 1.00 13.28 106 LEU B N 1
ATOM 2183 C CA . LEU B 1 114 ? -28.111 9.029 37.438 1.00 12.92 106 LEU B CA 1
ATOM 2184 C C . LEU B 1 114 ? -26.934 9.298 38.372 1.00 13.47 106 LEU B C 1
ATOM 2185 O O . LEU B 1 114 ? -25.775 9.235 37.949 1.00 17.92 106 LEU B O 1
ATOM 2190 N N . ILE B 1 115 ? -27.213 9.645 39.636 1.00 13.18 107 ILE B N 1
ATOM 2191 C CA . ILE B 1 115 ? -26.136 10.025 40.543 1.00 10.98 107 ILE B CA 1
ATOM 2192 C C . ILE B 1 115 ? -25.762 8.927 41.530 1.00 11.43 107 ILE B C 1
ATOM 2193 O O . ILE B 1 115 ? -24.757 9.077 42.248 1.00 13.64 107 ILE B O 1
ATOM 2198 N N . GLY B 1 116 ? -26.529 7.849 41.599 1.00 11.93 108 GLY B N 1
ATOM 2199 C CA . GLY B 1 116 ? -26.206 6.758 42.502 1.00 12.98 108 GLY B CA 1
ATOM 2200 C C . GLY B 1 116 ? -27.140 5.598 42.268 1.00 11.39 108 GLY B C 1
ATOM 2201 O O . GLY B 1 116 ? -28.238 5.760 41.727 1.00 12.25 108 GLY B O 1
ATOM 2202 N N . LEU B 1 117 ? -26.692 4.420 42.696 1.00 9.44 109 LEU B N 1
ATOM 2203 C CA . LEU B 1 117 ? -27.401 3.174 42.456 1.00 7.61 109 LEU B CA 1
ATOM 2204 C C . LEU B 1 117 ? -27.690 2.505 43.789 1.00 11.92 109 LEU B C 1
ATOM 2205 O O . LEU B 1 117 ? -26.782 2.349 44.615 1.00 14.23 109 LEU B O 1
ATOM 2210 N N . VAL B 1 118 ? -28.945 2.117 43.996 1.00 11.58 110 VAL B N 1
ATOM 2211 C CA . VAL B 1 118 ? -29.337 1.302 45.141 1.00 9.82 110 VAL B CA 1
ATOM 2212 C C . VAL B 1 118 ? -29.571 -0.097 44.600 1.00 11.28 110 VAL B C 1
ATOM 2213 O O . VAL B 1 118 ? -30.495 -0.326 43.810 1.00 14.11 110 VAL B O 1
ATOM 2217 N N . LEU B 1 119 ? -28.706 -1.025 44.980 1.00 10.86 111 LEU B N 1
ATOM 2218 C CA . LEU B 1 119 ? -28.766 -2.392 44.482 1.00 9.98 111 LEU B CA 1
ATOM 2219 C C . LEU B 1 119 ? -29.295 -3.274 45.605 1.00 12.16 111 LEU B C 1
ATOM 2220 O O . LEU B 1 119 ? -28.710 -3.313 46.688 1.00 13.23 111 LEU B O 1
ATOM 2225 N N . ILE B 1 120 ? -30.409 -3.961 45.358 1.00 10.19 112 ILE B N 1
ATOM 2226 C CA . ILE B 1 120 ? -31.036 -4.817 46.360 1.00 12.50 112 ILE B CA 1
ATOM 2227 C C . ILE B 1 120 ? -30.690 -6.265 46.041 1.00 13.42 112 ILE B C 1
ATOM 2228 O O . ILE B 1 120 ? -30.892 -6.722 44.909 1.00 14.28 112 ILE B O 1
ATOM 2233 N N . MET B 1 121 ? -30.144 -6.984 47.029 1.00 12.89 113 MET B N 1
ATOM 2234 C CA . MET B 1 121 ? -29.785 -8.392 46.871 1.00 13.83 113 MET B CA 1
ATOM 2235 C C . MET B 1 121 ? -30.193 -9.157 48.119 1.00 15.10 113 MET B C 1
ATOM 2236 O O . MET B 1 121 ? -29.953 -8.706 49.243 1.00 17.39 113 MET B O 1
ATOM 2241 N N . ASP B 1 122 ? -30.788 -10.324 47.908 1.00 15.06 114 ASP B N 1
ATOM 2242 C CA . ASP B 1 122 ? -31.123 -11.222 49.003 1.00 13.30 114 ASP B CA 1
ATOM 2243 C C . ASP B 1 122 ? -29.874 -11.533 49.823 1.00 16.03 114 ASP B C 1
ATOM 2244 O O . ASP B 1 122 ? -28.862 -11.985 49.280 1.00 16.26 114 ASP B O 1
ATOM 2249 N N . ALA B 1 123 ? -29.939 -11.275 51.134 1.00 13.31 115 ALA B N 1
ATOM 2250 C CA . ALA B 1 123 ? -28.773 -11.480 51.989 1.00 12.39 115 ALA B CA 1
ATOM 2251 C C . ALA B 1 123 ? -28.323 -12.937 51.996 1.00 12.74 115 ALA B C 1
ATOM 2252 O O . ALA B 1 123 ? -27.151 -13.216 52.273 1.00 17.22 115 ALA B O 1
ATOM 2254 N N . ARG B 1 124 ? -29.221 -13.874 51.695 1.00 13.48 116 ARG B N 1
ATOM 2255 C CA . ARG B 1 124 ? -28.820 -15.273 51.685 1.00 13.41 116 ARG B CA 1
ATOM 2256 C C . ARG B 1 124 ? -28.006 -15.654 50.458 1.00 16.20 116 ARG B C 1
ATOM 2257 O O . ARG B 1 124 ? -27.286 -16.661 50.510 1.00 16.04 116 ARG B O 1
ATOM 2265 N N . HIS B 1 125 ? -28.112 -14.895 49.360 1.00 14.46 117 HIS B N 1
ATOM 2266 C CA . HIS B 1 125 ? -27.454 -15.240 48.095 1.00 17.05 117 HIS B CA 1
ATOM 2267 C C . HIS B 1 125 ? -26.929 -13.995 47.396 1.00 14.50 117 HIS B C 1
ATOM 2268 O O . HIS B 1 125 ? -27.343 -13.668 46.279 1.00 14.95 117 HIS B O 1
ATOM 2275 N N . PRO B 1 126 ? -26.004 -13.276 48.019 1.00 12.58 118 PRO B N 1
ATOM 2276 C CA . PRO B 1 126 ? -25.551 -12.016 47.431 1.00 10.71 118 PRO B CA 1
ATOM 2277 C C . PRO B 1 126 ? -24.626 -12.229 46.239 1.00 13.92 118 PRO B C 1
ATOM 2278 O O . PRO B 1 126 ? -23.992 -13.276 46.080 1.00 15.56 118 PRO B O 1
ATOM 2282 N N . LEU B 1 127 ? -24.575 -11.196 45.390 1.00 16.42 119 LEU B N 1
ATOM 2283 C CA . LEU B 1 127 ? -23.599 -11.083 44.297 1.00 15.73 119 LEU B CA 1
ATOM 2284 C C . LEU B 1 127 ? -23.649 -12.287 43.361 1.00 16.97 119 LEU B C 1
ATOM 2285 O O . LEU B 1 127 ? -22.638 -12.956 43.101 1.00 17.09 119 LEU B O 1
ATOM 2290 N N . LYS B 1 128 ? -24.845 -12.564 42.851 1.00 15.20 120 LYS B N 1
ATOM 2291 C CA . LYS B 1 128 ? -24.982 -13.516 41.765 1.00 16.49 120 LYS B CA 1
ATOM 2292 C C . LYS B 1 128 ? -24.451 -12.888 40.477 1.00 14.05 120 LYS B C 1
ATOM 2293 O O . LYS B 1 128 ? -24.091 -11.711 40.437 1.00 13.62 120 LYS B O 1
ATOM 2299 N N . GLU B 1 129 ? -24.407 -13.685 39.411 1.00 12.27 121 GLU B N 1
ATOM 2300 C CA . GLU B 1 129 ? -23.743 -13.211 38.198 1.00 14.80 121 GLU B CA 1
ATOM 2301 C C . GLU B 1 129 ? -24.360 -11.913 37.683 1.00 12.73 121 GLU B C 1
ATOM 2302 O O . GLU B 1 129 ? -23.638 -10.997 37.280 1.00 10.82 121 GLU B O 1
ATOM 2308 N N . LEU B 1 130 ? -25.691 -11.832 37.641 1.00 12.77 122 LEU B N 1
ATOM 2309 C CA . LEU B 1 130 ? -26.311 -10.634 37.081 1.00 10.50 122 LEU B CA 1
ATOM 2310 C C . LEU B 1 130 ? -26.138 -9.432 37.991 1.00 10.76 122 LEU B C 1
ATOM 2311 O O . LEU B 1 130 ? -26.112 -8.298 37.501 1.00 10.35 122 LEU B O 1
ATOM 2316 N N . ASP B 1 131 ? -26.050 -9.648 39.311 1.00 10.81 123 ASP B N 1
ATOM 2317 C CA . ASP B 1 131 ? -25.713 -8.544 40.206 1.00 11.65 123 ASP B CA 1
ATOM 2318 C C . ASP B 1 131 ? -24.350 -7.968 39.844 1.00 14.26 123 ASP B C 1
ATOM 2319 O O . ASP B 1 131 ? -24.170 -6.750 39.753 1.00 9.97 123 ASP B O 1
ATOM 2324 N N . ILE B 1 132 ? -23.367 -8.841 39.657 1.00 10.27 124 ILE B N 1
ATOM 2325 C CA A ILE B 1 132 ? -22.037 -8.371 39.294 0.51 11.70 124 ILE B CA 1
ATOM 2326 C CA B ILE B 1 132 ? -22.030 -8.388 39.285 0.49 11.76 124 ILE B CA 1
ATOM 2327 C C . ILE B 1 132 ? -22.056 -7.713 37.916 1.00 11.52 124 ILE B C 1
ATOM 2328 O O . ILE B 1 132 ? -21.366 -6.712 37.682 1.00 9.95 124 ILE B O 1
ATOM 2337 N N . ARG B 1 133 ? -22.837 -8.259 36.979 1.00 8.65 125 ARG B N 1
ATOM 2338 C CA . ARG B 1 133 ? -22.882 -7.640 35.657 1.00 10.97 125 ARG B CA 1
ATOM 2339 C C . ARG B 1 133 ? -23.424 -6.221 35.750 1.00 12.43 125 ARG B C 1
ATOM 2340 O O . ARG B 1 133 ? -22.912 -5.305 35.097 1.00 9.82 125 ARG B O 1
ATOM 2348 N N . MET B 1 134 ? -24.449 -6.020 36.576 1.00 10.70 126 MET B N 1
ATOM 2349 C CA . MET B 1 134 ? -24.995 -4.676 36.744 1.00 8.91 126 MET B CA 1
ATOM 2350 C C . MET B 1 134 ? -23.977 -3.750 37.389 1.00 10.34 126 MET B C 1
ATOM 2351 O O . MET B 1 134 ? -23.854 -2.592 36.985 1.00 11.21 126 MET B O 1
ATOM 2356 N N . LEU B 1 135 ? -23.233 -4.239 38.393 1.00 9.00 127 LEU B N 1
ATOM 2357 C CA . LEU B 1 135 ? -22.170 -3.419 38.975 1.00 7.13 127 LEU B CA 1
ATOM 2358 C C . LEU B 1 135 ? -21.119 -3.072 37.926 1.00 10.92 127 LEU B C 1
ATOM 2359 O O . LEU B 1 135 ? -20.569 -1.964 37.928 1.00 10.30 127 LEU B O 1
ATOM 2364 N N . ASP B 1 136 ? -20.802 -4.020 37.039 1.00 10.47 128 ASP B N 1
ATOM 2365 C CA . ASP B 1 136 ? -19.822 -3.724 36.002 1.00 11.27 128 ASP B CA 1
ATOM 2366 C C . ASP B 1 136 ? -20.360 -2.685 35.026 1.00 9.41 128 ASP B C 1
ATOM 2367 O O . ASP B 1 136 ? -19.622 -1.789 34.592 1.00 10.72 128 ASP B O 1
ATOM 2372 N N . PHE B 1 137 ? -21.643 -2.793 34.656 1.00 8.15 129 PHE B N 1
ATOM 2373 C CA . PHE B 1 137 ? -22.224 -1.800 33.758 1.00 9.10 129 PHE B CA 1
ATOM 2374 C C . PHE B 1 137 ? -22.129 -0.403 34.361 1.00 11.36 129 PHE B C 1
ATOM 2375 O O . PHE B 1 137 ? -21.871 0.572 33.651 1.00 10.28 129 PHE B O 1
ATOM 2383 N N . PHE B 1 138 ? -22.345 -0.293 35.678 1.00 10.85 130 PHE B N 1
ATOM 2384 C CA . PHE B 1 138 ? -22.379 1.001 36.345 1.00 10.79 130 PHE B CA 1
ATOM 2385 C C . PHE B 1 138 ? -20.997 1.519 36.700 1.00 9.48 130 PHE B C 1
ATOM 2386 O O . PHE B 1 138 ? -20.833 2.725 36.899 1.00 9.61 130 PHE B O 1
ATOM 2394 N N . HIS B 1 139 ? -19.997 0.639 36.777 1.00 10.54 131 HIS B N 1
ATOM 2395 C CA . HIS B 1 139 ? -18.729 0.999 37.403 1.00 9.36 131 HIS B CA 1
ATOM 2396 C C . HIS B 1 139 ? -18.003 2.111 36.645 1.00 11.93 131 HIS B C 1
ATOM 2397 O O . HIS B 1 139 ? -17.370 2.968 37.265 1.00 11.67 131 HIS B O 1
ATOM 2404 N N . THR B 1 140 ? -18.126 2.156 35.315 1.00 8.14 132 THR B N 1
ATOM 2405 C CA . THR B 1 140 ? -17.412 3.187 34.564 1.00 11.30 132 THR B CA 1
ATOM 2406 C C . THR B 1 140 ? -17.926 4.604 34.835 1.00 9.04 132 THR B C 1
ATOM 2407 O O . THR B 1 140 ? -17.258 5.562 34.432 1.00 12.09 132 THR B O 1
ATOM 2411 N N . THR B 1 141 ? -19.087 4.763 35.485 1.00 9.85 133 THR B N 1
ATOM 2412 C CA . THR B 1 141 ? -19.591 6.094 35.832 1.00 12.09 133 THR B CA 1
ATOM 2413 C C . THR B 1 141 ? -18.832 6.709 36.996 1.00 13.40 133 THR B C 1
ATOM 2414 O O . THR B 1 141 ? -18.889 7.936 37.187 1.00 10.87 133 THR B O 1
ATOM 2418 N N . GLY B 1 142 ? -18.162 5.880 37.794 1.00 11.84 134 GLY B N 1
ATOM 2419 C CA . GLY B 1 142 ? -17.574 6.348 39.035 1.00 13.88 134 GLY B CA 1
ATOM 2420 C C . GLY B 1 142 ? -18.567 6.775 40.094 1.00 15.97 134 GLY B C 1
ATOM 2421 O O . GLY B 1 142 ? -18.157 7.340 41.109 1.00 14.84 134 GLY B O 1
ATOM 2422 N N . ARG B 1 143 ? -19.852 6.534 39.898 1.00 12.55 135 ARG B N 1
ATOM 2423 C CA . ARG B 1 143 ? -20.841 7.011 40.859 1.00 13.39 135 ARG B CA 1
ATOM 2424 C C . ARG B 1 143 ? -21.015 6.009 41.986 1.00 10.34 135 ARG B C 1
ATOM 2425 O O . ARG B 1 143 ? -20.712 4.819 41.820 1.00 10.79 135 ARG B O 1
ATOM 2433 N N . PRO B 1 144 ? -21.526 6.451 43.137 1.00 10.76 136 PRO B N 1
ATOM 2434 C CA . PRO B 1 144 ? -21.612 5.551 44.293 1.00 11.75 136 PRO B CA 1
ATOM 2435 C C . PRO B 1 144 ? -22.709 4.513 44.147 1.00 15.53 136 PRO B C 1
ATOM 2436 O O . PRO B 1 144 ? -23.700 4.707 43.440 1.00 11.45 136 PRO B O 1
ATOM 2440 N N . VAL B 1 145 ? -22.518 3.393 44.844 1.00 10.48 137 VAL B N 1
ATOM 2441 C CA . VAL B 1 145 ? -23.505 2.328 44.923 1.00 8.75 137 VAL B CA 1
ATOM 2442 C C . VAL B 1 145 ? -23.788 2.081 46.395 1.00 9.60 137 VAL B C 1
ATOM 2443 O O . VAL B 1 145 ? -22.856 2.031 47.201 1.00 13.96 137 VAL B O 1
ATOM 2447 N N . HIS B 1 146 ? -25.062 1.919 46.742 1.00 10.94 138 HIS B N 1
ATOM 2448 C CA . HIS B 1 146 ? -25.453 1.498 48.087 1.00 12.44 138 HIS B CA 1
ATOM 2449 C C . HIS B 1 146 ? -26.232 0.198 47.978 1.00 14.21 138 HIS B C 1
ATOM 2450 O O . HIS B 1 146 ? -27.277 0.149 47.324 1.00 13.30 138 HIS B O 1
ATOM 2457 N N . ILE B 1 147 ? -25.756 -0.831 48.665 1.00 10.45 139 ILE B N 1
ATOM 2458 C CA . ILE B 1 147 ? -26.333 -2.162 48.580 1.00 12.71 139 ILE B CA 1
ATOM 2459 C C . ILE B 1 147 ? -27.182 -2.423 49.812 1.00 16.78 139 ILE B C 1
ATOM 2460 O O . ILE B 1 147 ? -26.732 -2.209 50.948 1.00 12.29 139 ILE B O 1
ATOM 2465 N N . LEU B 1 148 ? -28.418 -2.869 49.588 1.00 11.79 140 LEU B N 1
ATOM 2466 C CA . LEU B 1 148 ? -29.272 -3.379 50.650 1.00 12.72 140 LEU B CA 1
ATOM 2467 C C . LEU B 1 148 ? -29.257 -4.897 50.530 1.00 15.77 140 LEU B C 1
ATOM 2468 O O . LEU B 1 148 ? -29.744 -5.450 49.537 1.00 14.70 140 LEU B O 1
ATOM 2473 N N . LEU B 1 149 ? -28.668 -5.561 51.524 1.00 11.89 141 LEU B N 1
ATOM 2474 C CA . LEU B 1 149 ? -28.776 -7.012 51.674 1.00 12.70 141 LEU B CA 1
ATOM 2475 C C . LEU B 1 149 ? -30.112 -7.283 52.349 1.00 15.18 141 LEU B C 1
ATOM 2476 O O . LEU B 1 149 ? -30.225 -7.263 53.570 1.00 14.93 141 LEU B O 1
ATOM 2481 N N . SER B 1 150 ? -31.139 -7.508 51.529 1.00 11.98 142 SER B N 1
ATOM 2482 C CA . SER B 1 150 ? -32.520 -7.643 51.959 1.00 12.17 142 SER B CA 1
ATOM 2483 C C . SER B 1 150 ? -32.773 -9.014 52.581 1.00 15.27 142 SER B C 1
ATOM 2484 O O . SER B 1 150 ? -31.967 -9.939 52.464 1.00 17.26 142 SER B O 1
ATOM 2487 N N . LYS B 1 151 ? -33.937 -9.141 53.221 1.00 13.55 143 LYS B N 1
ATOM 2488 C CA . LYS B 1 151 ? -34.325 -10.369 53.914 1.00 18.41 143 LYS B CA 1
ATOM 2489 C C . LYS B 1 151 ? -33.294 -10.746 54.969 1.00 23.15 143 LYS B C 1
ATOM 2490 O O . LYS B 1 151 ? -33.055 -11.928 55.239 1.00 14.90 143 LYS B O 1
ATOM 2496 N N . ALA B 1 152 ? -32.664 -9.730 55.573 1.00 21.55 144 ALA B N 1
ATOM 2497 C CA . ALA B 1 152 ? -31.646 -10.006 56.576 1.00 19.10 144 ALA B CA 1
ATOM 2498 C C . ALA B 1 152 ? -32.212 -10.789 57.745 1.00 18.28 144 ALA B C 1
ATOM 2499 O O . ALA B 1 152 ? -31.462 -11.500 58.420 1.00 20.81 144 ALA B O 1
ATOM 2501 N N . ASP B 1 153 ? -33.523 -10.702 57.972 1.00 16.14 145 ASP B N 1
ATOM 2502 C CA . ASP B 1 153 ? -34.149 -11.408 59.078 1.00 19.75 145 ASP B CA 1
ATOM 2503 C C . ASP B 1 153 ? -34.124 -12.920 58.887 1.00 17.82 145 ASP B C 1
ATOM 2504 O O . ASP B 1 153 ? -34.353 -13.668 59.850 1.00 18.87 145 ASP B O 1
ATOM 2509 N N . LYS B 1 154 ? -33.866 -13.381 57.667 1.00 17.21 146 LYS B N 1
ATOM 2510 C CA . LYS B 1 154 ? -33.750 -14.808 57.404 1.00 20.13 146 LYS B CA 1
ATOM 2511 C C . LYS B 1 154 ? -32.429 -15.387 57.883 1.00 24.42 146 LYS B C 1
ATOM 2512 O O . LYS B 1 154 ? -32.289 -16.614 57.923 1.00 21.10 146 LYS B O 1
ATOM 2518 N N . LEU B 1 155 ? -31.462 -14.542 58.226 1.00 17.69 147 LEU B N 1
ATOM 2519 C CA . LEU B 1 155 ? -30.177 -14.986 58.738 1.00 17.43 147 LEU B CA 1
ATOM 2520 C C . LEU B 1 155 ? -30.125 -14.760 60.243 1.00 18.25 147 LEU B C 1
ATOM 2521 O O . LEU B 1 155 ? -30.744 -13.831 60.759 1.00 19.24 147 LEU B O 1
ATOM 2526 N N . SER B 1 156 ? -29.375 -15.611 60.942 1.00 19.43 148 SER B N 1
ATOM 2527 C CA . SER B 1 156 ? -29.072 -15.323 62.339 1.00 20.01 148 SER B CA 1
ATOM 2528 C C . SER B 1 156 ? -28.262 -14.033 62.431 1.00 19.36 148 SER B C 1
ATOM 2529 O O . SER B 1 156 ? -27.672 -13.581 61.456 1.00 18.38 148 SER B O 1
ATOM 2532 N N . LYS B 1 157 ? -28.215 -13.437 63.626 1.00 23.56 149 LYS B N 1
ATOM 2533 C CA . LYS B 1 157 ? -27.455 -12.194 63.746 1.00 16.64 149 LYS B CA 1
ATOM 2534 C C . LYS B 1 157 ? -25.981 -12.417 63.418 1.00 20.09 149 LYS B C 1
ATOM 2535 O O . LYS B 1 157 ? -25.357 -11.586 62.746 1.00 20.98 149 LYS B O 1
ATOM 2541 N N . ASN B 1 158 ? -25.403 -13.532 63.878 1.00 20.00 150 ASN B N 1
ATOM 2542 C CA . ASN B 1 158 ? -24.002 -13.802 63.563 1.00 18.55 150 ASN B CA 1
ATOM 2543 C C . ASN B 1 158 ? -23.809 -14.017 62.064 1.00 18.51 150 ASN B C 1
ATOM 2544 O O . ASN B 1 158 ? -22.791 -13.597 61.496 1.00 19.55 150 ASN B O 1
ATOM 2549 N N . GLU B 1 159 ? -24.777 -14.663 61.405 1.00 16.93 151 GLU B N 1
ATOM 2550 C CA . GLU B 1 159 ? -24.680 -14.851 59.958 1.00 21.78 151 GLU B CA 1
ATOM 2551 C C . GLU B 1 159 ? -24.807 -13.522 59.226 1.00 19.46 151 GLU B C 1
ATOM 2552 O O . GLU B 1 159 ? -24.160 -13.310 58.191 1.00 17.22 151 GLU B O 1
ATOM 2558 N N . GLN B 1 160 ? -25.649 -12.619 59.737 1.00 15.51 152 GLN B N 1
ATOM 2559 C CA . GLN B 1 160 ? -25.774 -11.300 59.121 1.00 12.95 152 GLN B CA 1
ATOM 2560 C C . GLN B 1 160 ? -24.440 -10.567 59.121 1.00 20.30 152 GLN B C 1
ATOM 2561 O O . GLN B 1 160 ? -24.025 -10.017 58.098 1.00 18.08 152 GLN B O 1
ATOM 2567 N N . ILE B 1 161 ? -23.762 -10.548 60.272 1.00 14.97 153 ILE B N 1
ATOM 2568 C CA . ILE B 1 161 ? -22.478 -9.862 60.404 1.00 20.54 153 ILE B CA 1
ATOM 2569 C C . ILE B 1 161 ? -21.447 -10.450 59.446 1.00 19.95 153 ILE B C 1
ATOM 2570 O O . ILE B 1 161 ? -20.691 -9.717 58.795 1.00 21.75 153 ILE B O 1
ATOM 2575 N N . LYS B 1 162 ? -21.365 -11.782 59.385 1.00 17.44 154 LYS B N 1
ATOM 2576 C CA . LYS B 1 162 ? -20.382 -12.422 58.514 1.00 18.21 154 LYS B CA 1
ATOM 2577 C C . LYS B 1 162 ? -20.665 -12.109 57.053 1.00 18.02 154 LYS B C 1
ATOM 2578 O O . LYS B 1 162 ? -19.749 -11.787 56.283 1.00 20.26 154 LYS B O 1
ATOM 2584 N N . THR B 1 163 ? -21.937 -12.205 56.652 1.00 15.42 155 THR B N 1
ATOM 2585 C CA . THR B 1 163 ? -22.303 -11.931 55.264 1.00 16.90 155 THR B CA 1
ATOM 2586 C C . THR B 1 163 ? -21.970 -10.497 54.880 1.00 17.25 155 THR B C 1
ATOM 2587 O O . THR B 1 163 ? -21.471 -10.231 53.773 1.00 14.49 155 THR B O 1
ATOM 2591 N N . LEU B 1 164 ? -22.230 -9.552 55.786 1.00 17.13 156 LEU B N 1
ATOM 2592 C CA . LEU B 1 164 ? -21.923 -8.159 55.495 1.00 13.96 156 LEU B CA 1
ATOM 2593 C C . LEU B 1 164 ? -20.437 -7.968 55.207 1.00 18.61 156 LEU B C 1
ATOM 2594 O O . LEU B 1 164 ? -20.063 -7.309 54.228 1.00 17.60 156 LEU B O 1
ATOM 2599 N N . SER B 1 165 ? -19.568 -8.526 56.059 1.00 16.09 157 SER B N 1
ATOM 2600 C CA A SER B 1 165 ? -18.132 -8.365 55.853 0.50 17.90 157 SER B CA 1
ATOM 2601 C CA B SER B 1 165 ? -18.133 -8.361 55.849 0.50 17.91 157 SER B CA 1
ATOM 2602 C C . SER B 1 165 ? -17.677 -9.058 54.573 1.00 18.98 157 SER B C 1
ATOM 2603 O O . SER B 1 165 ? -16.850 -8.518 53.827 1.00 21.47 157 SER B O 1
ATOM 2608 N N . GLN B 1 166 ? -18.200 -10.256 54.310 1.00 15.88 158 GLN B N 1
ATOM 2609 C CA . GLN B 1 166 ? -17.817 -10.992 53.107 1.00 16.74 158 GLN B CA 1
ATOM 2610 C C . GLN B 1 166 ? -18.172 -10.205 51.854 1.00 15.88 158 GLN B C 1
ATOM 2611 O O . GLN B 1 166 ? -17.380 -10.136 50.905 1.00 20.52 158 GLN B O 1
ATOM 2617 N N . VAL B 1 167 ? -19.362 -9.611 51.833 1.00 14.69 159 VAL B N 1
ATOM 2618 C CA . VAL B 1 167 ? -19.792 -8.853 50.663 1.00 14.95 159 VAL B CA 1
ATOM 2619 C C . VAL B 1 167 ? -18.938 -7.609 50.493 1.00 16.91 159 VAL B C 1
ATOM 2620 O O . VAL B 1 167 ? -18.517 -7.279 49.377 1.00 14.62 159 VAL B O 1
ATOM 2624 N N . LYS B 1 168 ? -18.662 -6.894 51.585 1.00 16.11 160 LYS B N 1
ATOM 2625 C CA A LYS B 1 168 ? -17.817 -5.714 51.464 0.52 17.59 160 LYS B CA 1
ATOM 2626 C CA B LYS B 1 168 ? -17.801 -5.717 51.498 0.48 17.44 160 LYS B CA 1
ATOM 2627 C C . LYS B 1 168 ? -16.437 -6.078 50.926 1.00 17.85 160 LYS B C 1
ATOM 2628 O O . LYS B 1 168 ? -15.906 -5.381 50.052 1.00 18.28 160 LYS B O 1
ATOM 2639 N N . LYS B 1 169 ? -15.850 -7.174 51.415 1.00 15.50 161 LYS B N 1
ATOM 2640 C CA . LYS B 1 169 ? -14.532 -7.580 50.936 1.00 17.70 161 LYS B CA 1
ATOM 2641 C C . LYS B 1 169 ? -14.562 -7.911 49.450 1.00 15.87 161 LYS B C 1
ATOM 2642 O O . LYS B 1 169 ? -13.624 -7.584 48.716 1.00 17.64 161 LYS B O 1
ATOM 2648 N N . LEU B 1 170 ? -15.630 -8.565 48.993 1.00 14.91 162 LEU B N 1
ATOM 2649 C CA . LEU B 1 170 ? -15.738 -8.958 47.593 1.00 22.95 162 LEU B CA 1
ATOM 2650 C C . LEU B 1 170 ? -15.878 -7.771 46.662 1.00 24.26 162 LEU B C 1
ATOM 2651 O O . LEU B 1 170 ? -15.573 -7.896 45.470 1.00 20.89 162 LEU B O 1
ATOM 2656 N N . LEU B 1 171 ? -16.345 -6.635 47.168 1.00 18.83 163 LEU B N 1
ATOM 2657 C CA . LEU B 1 171 ? -16.546 -5.455 46.341 1.00 17.90 163 LEU B CA 1
ATOM 2658 C C . LEU B 1 171 ? -15.374 -4.492 46.374 1.00 21.38 163 LEU B C 1
ATOM 2659 O O . LEU B 1 171 ? -15.415 -3.474 45.679 1.00 16.25 163 LEU B O 1
ATOM 2664 N N . LYS B 1 172 ? -14.341 -4.771 47.166 1.00 14.41 164 LYS B N 1
ATOM 2665 C CA . LYS B 1 172 ? -13.205 -3.854 47.231 1.00 15.71 164 LYS B CA 1
ATOM 2666 C C . LYS B 1 172 ? -12.608 -3.506 45.867 1.00 19.70 164 LYS B C 1
ATOM 2667 O O . LYS B 1 172 ? -12.150 -2.362 45.704 1.00 16.49 164 LYS B O 1
ATOM 2669 N N . PRO B 1 173 ? -12.555 -4.401 44.873 1.00 20.42 165 PRO B N 1
ATOM 2670 C CA . PRO B 1 173 ? -11.992 -3.988 43.578 1.00 25.23 165 PRO B CA 1
ATOM 2671 C C . PRO B 1 173 ? -12.719 -2.823 42.915 1.00 19.52 165 PRO B C 1
ATOM 2672 O O . PRO B 1 173 ? -12.097 -2.106 42.120 1.00 20.62 165 PRO B O 1
ATOM 2676 N N . TYR B 1 174 ? -14.007 -2.609 43.206 1.00 14.33 166 TYR B N 1
ATOM 2677 C CA . TYR B 1 174 ? -14.732 -1.490 42.607 1.00 14.19 166 TYR B CA 1
ATOM 2678 C C . TYR B 1 174 ? -14.312 -0.151 43.191 1.0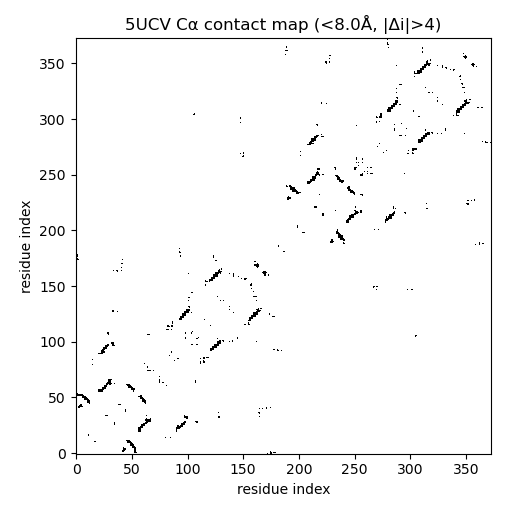0 14.87 166 TYR B C 1
ATOM 2679 O O . TYR B 1 174 ? -14.624 0.892 42.601 1.00 17.69 166 TYR B O 1
ATOM 2688 N N . SER B 1 175 ? -13.586 -0.156 44.309 1.00 20.11 167 SER B N 1
ATOM 2689 C CA . SER B 1 175 ? -13.146 1.080 44.940 1.00 23.09 167 SER B CA 1
ATOM 2690 C C . SER B 1 175 ? -12.112 1.834 44.118 1.00 23.98 167 SER B C 1
ATOM 2691 O O . SER B 1 175 ? -11.704 2.925 44.531 1.00 26.73 167 SER B O 1
ATOM 2694 N N . ASP B 1 176 ? -11.662 1.291 42.982 1.00 19.93 168 ASP B N 1
ATOM 2695 C CA . ASP B 1 176 ? -10.786 2.069 42.118 1.00 26.33 168 ASP B CA 1
ATOM 2696 C C . ASP B 1 176 ? -11.518 3.260 41.513 1.00 26.50 168 ASP B C 1
ATOM 2697 O O . ASP B 1 176 ? -10.888 4.277 41.204 1.00 28.33 168 ASP B O 1
ATOM 2702 N N . ARG B 1 177 ? -12.835 3.157 41.338 1.00 22.04 169 ARG B N 1
ATOM 2703 C CA . ARG B 1 177 ? -13.634 4.236 40.772 1.00 20.50 169 ARG B CA 1
ATOM 2704 C C . ARG B 1 177 ? -14.773 4.699 41.666 1.00 20.77 169 ARG B C 1
ATOM 2705 O O . ARG B 1 177 ? -15.287 5.800 41.449 1.00 20.04 169 ARG B O 1
ATOM 2713 N N . GLN B 1 178 ? -15.214 3.888 42.630 1.00 18.14 170 GLN B N 1
ATOM 2714 C CA . GLN B 1 178 ? -16.524 4.096 43.224 1.00 13.93 170 GLN B CA 1
ATOM 2715 C C . GLN B 1 178 ? -16.477 3.926 44.728 1.00 16.34 170 GLN B C 1
ATOM 2716 O O . GLN B 1 178 ? -15.708 3.121 45.261 1.00 16.85 170 GLN B O 1
ATOM 2722 N N . ASN B 1 179 ? -17.350 4.669 45.397 1.00 13.63 171 ASN B N 1
ATOM 2723 C CA . ASN B 1 179 ? -17.616 4.486 46.813 1.00 14.28 171 ASN B CA 1
ATOM 2724 C C . ASN B 1 179 ? -18.783 3.517 46.940 1.00 16.57 171 ASN B C 1
ATOM 2725 O O . ASN B 1 179 ? -19.930 3.878 46.654 1.00 15.56 171 ASN B O 1
ATOM 2730 N N . ILE B 1 180 ? -18.486 2.275 47.327 1.00 14.62 172 ILE B N 1
ATOM 2731 C CA . ILE B 1 180 ? -19.502 1.243 47.500 1.00 13.51 172 ILE B CA 1
ATOM 2732 C C . ILE B 1 180 ? -19.756 1.074 48.988 1.00 15.60 172 ILE B C 1
ATOM 2733 O O . ILE B 1 180 ? -18.814 0.867 49.762 1.00 17.48 172 ILE B O 1
ATOM 2738 N N . SER B 1 181 ? -21.022 1.168 49.384 1.00 14.09 173 SER B N 1
ATOM 2739 C CA . SER B 1 181 ? -21.441 0.972 50.764 1.00 13.11 173 SER B CA 1
ATOM 2740 C C . SER B 1 181 ? -22.494 -0.125 50.794 1.00 14.31 173 SER B C 1
ATOM 2741 O O . SER B 1 181 ? -23.210 -0.355 49.812 1.00 13.88 173 SER B O 1
ATOM 2744 N N . VAL B 1 182 ? -22.542 -0.844 51.913 1.00 14.66 174 VAL B N 1
ATOM 2745 C CA . VAL B 1 182 ? -23.356 -2.053 52.027 1.00 12.75 174 VAL B CA 1
ATOM 2746 C C . VAL B 1 182 ? -24.000 -2.074 53.404 1.00 13.56 174 VAL B C 1
ATOM 2747 O O . VAL B 1 182 ? -23.345 -1.769 54.411 1.00 14.44 174 VAL B O 1
ATOM 2751 N N . GLN B 1 183 ? -25.265 -2.488 53.462 1.00 13.53 175 GLN B N 1
ATOM 2752 C CA . GLN B 1 183 ? -25.951 -2.619 54.742 1.00 15.36 175 GLN B CA 1
ATOM 2753 C C . GLN B 1 183 ? -26.895 -3.812 54.713 1.00 14.80 175 GLN B C 1
ATOM 2754 O O . GLN B 1 183 ? -27.359 -4.244 53.657 1.00 14.89 175 GLN B O 1
ATOM 2760 N N . LEU B 1 184 ? -27.168 -4.341 55.901 1.00 15.98 176 LEU B N 1
ATOM 2761 C CA . LEU B 1 184 ? -28.277 -5.265 56.082 1.00 23.60 176 LEU B CA 1
ATOM 2762 C C . LEU B 1 184 ? -29.588 -4.485 56.073 1.00 16.75 176 LEU B C 1
ATOM 2763 O O . LEU B 1 184 ? -29.650 -3.336 56.517 1.00 16.91 176 LEU B O 1
ATOM 2768 N N . PHE B 1 185 ? -30.642 -5.123 55.564 1.00 18.43 177 PHE B N 1
ATOM 2769 C CA . PHE B 1 185 ? -31.949 -4.491 55.452 1.00 17.28 177 PHE B CA 1
ATOM 2770 C C . PHE B 1 185 ? -33.028 -5.542 55.663 1.00 18.48 177 PHE B C 1
ATOM 2771 O O . PHE B 1 185 ? -32.912 -6.665 55.157 1.00 18.45 177 PHE B O 1
ATOM 2779 N N . SER B 1 186 ? -34.077 -5.183 56.407 1.00 19.76 178 SER B N 1
ATOM 2780 C CA . SER B 1 186 ? -35.217 -6.086 56.584 1.00 21.18 178 SER B CA 1
ATOM 2781 C C . SER B 1 186 ? -36.518 -5.296 56.515 1.00 25.24 178 SER B C 1
ATOM 2782 O O . SER B 1 186 ? -36.809 -4.489 57.408 1.00 24.53 178 SER B O 1
ATOM 2785 N N . SER B 1 187 ? -37.308 -5.552 55.468 1.00 23.75 179 SER B N 1
ATOM 2786 C CA . SER B 1 187 ? -38.661 -5.003 55.398 1.00 27.89 179 SER B CA 1
ATOM 2787 C C . SER B 1 187 ? -39.552 -5.579 56.490 1.00 29.68 179 SER B C 1
ATOM 2788 O O . SER B 1 187 ? -40.389 -4.868 57.059 1.00 31.28 179 SER B O 1
ATOM 2791 N N . LEU B 1 188 ? -39.397 -6.867 56.792 1.00 27.67 180 LEU B N 1
ATOM 2792 C CA . LEU B 1 188 ? -40.244 -7.489 57.803 1.00 31.61 180 LEU B CA 1
ATOM 2793 C C . LEU B 1 188 ? -39.982 -6.908 59.189 1.00 35.74 180 LEU B C 1
ATOM 2794 O O . LEU B 1 188 ? -40.924 -6.637 59.941 1.00 35.16 180 LEU B O 1
ATOM 2799 N N . LYS B 1 189 ? -38.717 -6.706 59.548 1.00 28.08 181 LYS B N 1
ATOM 2800 C CA . LYS B 1 189 ? -38.369 -6.188 60.865 1.00 29.04 181 LYS B CA 1
ATOM 2801 C C . LYS B 1 189 ? -38.167 -4.681 60.871 1.00 30.61 181 LYS B C 1
ATOM 2802 O O . LYS B 1 189 ? -37.823 -4.126 61.920 1.00 31.14 181 LYS B O 1
ATOM 2808 N N . LYS B 1 190 ? -38.356 -4.013 59.733 1.00 30.79 182 LYS B N 1
ATOM 2809 C CA . LYS B 1 190 ? -38.142 -2.568 59.628 1.00 28.56 182 LYS B CA 1
ATOM 2810 C C . LYS B 1 190 ? -36.742 -2.193 60.114 1.00 30.97 182 LYS B C 1
ATOM 2811 O O . LYS B 1 190 ? -36.558 -1.332 60.977 1.00 35.00 182 LYS B O 1
ATOM 2817 N N . GLN B 1 191 ? -35.745 -2.876 59.560 1.00 25.95 183 GLN B N 1
ATOM 2818 C CA . GLN B 1 191 ? -34.351 -2.733 59.959 1.00 23.19 183 GLN B CA 1
ATOM 2819 C C . GLN B 1 191 ? -33.563 -2.116 58.812 1.00 21.18 183 GLN B C 1
ATOM 2820 O O . GLN B 1 191 ? -33.577 -2.642 57.693 1.00 22.73 183 GLN B O 1
ATOM 2826 N N . GLY B 1 192 ? -32.878 -1.010 59.090 1.00 21.65 184 GLY B N 1
ATOM 2827 C CA . GLY B 1 192 ? -31.976 -0.406 58.126 1.00 21.13 184 GLY B CA 1
ATOM 2828 C C . GLY B 1 192 ? -32.481 0.836 57.426 1.00 18.97 184 GLY B C 1
ATOM 2829 O O . GLY B 1 192 ? -31.824 1.305 56.489 1.00 22.12 184 GLY B O 1
ATOM 2830 N N . ILE B 1 193 ? -33.621 1.381 57.846 1.00 21.33 185 ILE B N 1
ATOM 2831 C CA . ILE B 1 193 ? -34.197 2.526 57.151 1.00 26.89 185 ILE B CA 1
ATOM 2832 C C . ILE B 1 193 ? -33.296 3.753 57.283 1.00 26.48 185 ILE B C 1
ATOM 2833 O O . ILE B 1 193 ? -33.074 4.487 56.309 1.00 19.00 185 ILE B O 1
ATOM 2838 N N . ASP B 1 194 ? -32.755 3.992 58.479 1.00 27.17 186 ASP B N 1
ATOM 2839 C CA . ASP B 1 194 ? -32.018 5.232 58.725 1.00 28.60 186 ASP B CA 1
ATOM 2840 C C . ASP B 1 194 ? -30.748 5.315 57.879 1.00 25.66 186 ASP B C 1
ATOM 2841 O O . ASP B 1 194 ? -30.454 6.367 57.295 1.00 22.20 186 ASP B O 1
ATOM 2846 N N . GLU B 1 195 ? -29.981 4.220 57.792 1.00 24.78 187 GLU B N 1
ATOM 2847 C CA . GLU B 1 195 ? -28.754 4.251 56.995 1.00 22.96 187 GLU B CA 1
ATOM 2848 C C . GLU B 1 195 ? -29.058 4.457 55.518 1.00 20.31 187 GLU B C 1
ATOM 2849 O O . GLU B 1 195 ? -28.302 5.133 54.808 1.00 19.57 187 GLU B O 1
ATOM 2855 N N . ALA B 1 196 ? -30.153 3.875 55.028 1.00 19.11 188 ALA B N 1
ATOM 2856 C CA . ALA B 1 196 ? -30.484 4.039 53.616 1.00 20.42 188 ALA B CA 1
ATOM 2857 C C . ALA B 1 196 ? -30.826 5.492 53.303 1.00 19.84 188 ALA B C 1
ATOM 2858 O O . ALA B 1 196 ? -30.375 6.047 52.292 1.00 19.35 188 ALA B O 1
ATOM 2860 N N . ASN B 1 197 ? -31.636 6.118 54.160 1.00 17.40 189 ASN B N 1
ATOM 2861 C CA . ASN B 1 197 ? -31.939 7.539 54.010 1.00 20.41 189 ASN B CA 1
ATOM 2862 C C . ASN B 1 197 ? -30.682 8.387 54.122 1.00 22.06 189 ASN B C 1
ATOM 2863 O O . ASN B 1 197 ? -30.485 9.332 53.347 1.00 24.00 189 ASN B O 1
ATOM 2868 N N . ARG B 1 198 ? -29.826 8.075 55.093 1.00 22.05 190 ARG B N 1
ATOM 2869 C CA . ARG B 1 198 ? -28.624 8.874 55.304 1.00 26.89 190 ARG B CA 1
ATOM 2870 C C . ARG B 1 198 ? -27.713 8.828 54.083 1.00 22.78 190 ARG B C 1
ATOM 2871 O O . ARG B 1 198 ? -27.225 9.864 53.615 1.00 22.93 190 ARG B O 1
ATOM 2879 N N . THR B 1 199 ? -27.478 7.630 53.548 1.00 19.91 191 THR B N 1
ATOM 2880 C CA . THR B 1 199 ? -26.536 7.482 52.440 1.00 16.65 191 THR B CA 1
ATOM 2881 C C . THR B 1 199 ? -27.060 8.140 51.171 1.00 20.44 191 THR B C 1
ATOM 2882 O O . THR B 1 199 ? -26.359 8.940 50.536 1.00 19.09 191 THR B O 1
ATOM 2886 N N . VAL B 1 200 ? -28.285 7.796 50.766 1.00 17.94 192 VAL B N 1
ATOM 2887 C CA . VAL B 1 200 ? -28.848 8.364 49.545 1.00 20.23 192 VAL B CA 1
ATOM 2888 C C . VAL B 1 200 ? -29.068 9.863 49.701 1.00 20.36 192 VAL 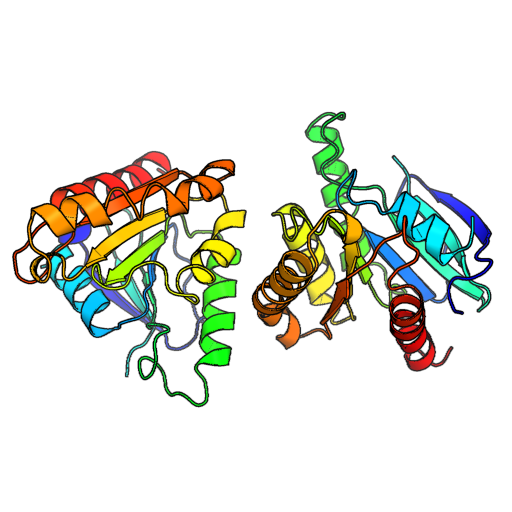B C 1
ATOM 2889 O O . VAL B 1 200 ? -28.871 10.640 48.757 1.00 20.63 192 VAL B O 1
ATOM 2893 N N . GLY B 1 201 ? -29.474 10.293 50.892 1.00 16.27 193 GLY B N 1
ATOM 2894 C CA . GLY B 1 201 ? -29.542 11.717 51.165 1.00 20.34 193 GLY B CA 1
ATOM 2895 C C . GLY B 1 201 ? -28.230 12.428 50.901 1.00 23.79 193 GLY B C 1
ATOM 2896 O O . GLY B 1 201 ? -28.210 13.504 50.296 1.00 23.15 193 GLY B O 1
ATOM 2897 N N . SER B 1 202 ? -27.111 11.829 51.332 1.00 19.47 194 SER B N 1
ATOM 2898 C CA . SER B 1 202 ? -25.818 12.484 51.151 1.00 23.11 194 SER B CA 1
ATOM 2899 C C . SER B 1 202 ? -25.488 12.670 49.674 1.00 21.13 194 SER B C 1
ATOM 2900 O O . SER B 1 202 ? -24.823 13.645 49.299 1.00 19.90 194 SER B O 1
ATOM 2903 N N . TRP B 1 203 ? -25.947 11.756 48.821 1.00 19.63 195 TRP B N 1
ATOM 2904 C CA . TRP B 1 203 ? -25.668 11.897 47.398 1.00 20.93 195 TRP B CA 1
ATOM 2905 C C . TRP B 1 203 ? -26.330 13.138 46.825 1.00 18.99 195 TRP B C 1
ATOM 2906 O O . TRP B 1 203 ? -25.722 13.857 46.025 1.00 21.81 195 TRP B O 1
ATOM 2917 N N . PHE B 1 204 ? -27.595 13.383 47.177 1.00 19.21 196 PHE B N 1
ATOM 2918 C CA . PHE B 1 204 ? -28.280 14.548 46.619 1.00 18.59 196 PHE B CA 1
ATOM 2919 C C . PHE B 1 204 ? -27.739 15.838 47.226 1.00 20.35 196 PHE B C 1
ATOM 2920 O O . PHE B 1 204 ? -27.629 16.859 46.535 1.00 22.60 196 PHE B O 1
ATOM 2928 N N . ASP B 1 205 ? -27.395 15.810 48.515 1.00 25.42 197 ASP B N 1
ATOM 2929 C CA . ASP B 1 205 ? -26.771 16.976 49.135 1.00 26.81 197 ASP B CA 1
ATOM 2930 C C . ASP B 1 205 ? -25.483 17.348 48.408 1.00 28.59 197 ASP B C 1
ATOM 2931 O O . ASP B 1 205 ? -25.259 18.520 48.067 1.00 29.94 197 ASP B O 1
ATOM 2936 N N . ALA B 1 206 ? -24.634 16.353 48.142 1.00 26.42 198 ALA B N 1
ATOM 2937 C CA . ALA B 1 206 ? -23.418 16.595 47.373 1.00 26.64 198 ALA B CA 1
ATOM 2938 C C . ALA B 1 206 ? -23.739 17.151 45.993 1.00 29.78 198 ALA B C 1
ATOM 2939 O O . ALA B 1 206 ? -23.092 18.098 45.530 1.00 35.52 198 ALA B O 1
ATOM 2941 N N . ALA B 1 207 ? -24.733 16.573 45.319 1.00 24.66 199 ALA B N 1
ATOM 2942 C CA . ALA B 1 207 ? -25.052 17.004 43.964 1.00 32.14 199 ALA B CA 1
ATOM 2943 C C . ALA B 1 207 ? -25.685 18.392 43.928 1.00 38.27 199 ALA B C 1
ATOM 2944 O O . ALA B 1 207 ? -25.547 19.096 42.920 1.00 42.61 199 ALA B O 1
ATOM 2946 N N . ASP B 1 208 ? -26.346 18.817 45.002 1.00 39.27 200 ASP B N 1
ATOM 2947 C CA . ASP B 1 208 ? -26.977 20.138 45.024 1.00 43.92 200 ASP B CA 1
ATOM 2948 C C . ASP B 1 208 ? -26.100 21.202 45.694 1.00 55.05 200 ASP B C 1
ATOM 2949 O O . ASP B 1 208 ? -25.211 20.895 46.487 1.00 59.27 200 ASP B O 1
#

B-factor: mean 23.75, std 11.82, range [7.13, 85.42]